Protein AF-A0A4W5NE94-F1 (afdb_monomer)

Structure (mmCIF, N/CA/C/O backbone):
data_AF-A0A4W5NE94-F1
#
_entry.id   AF-A0A4W5NE94-F1
#
loop_
_atom_site.group_PDB
_atom_site.id
_atom_site.type_symbol
_atom_site.label_atom_id
_atom_site.label_alt_id
_atom_site.label_comp_id
_atom_site.label_asym_id
_atom_site.label_entity_id
_atom_site.label_seq_id
_atom_site.pdbx_PDB_ins_code
_atom_site.Cartn_x
_atom_site.Cartn_y
_atom_site.Cartn_z
_atom_site.occupancy
_atom_site.B_iso_or_equiv
_atom_site.auth_seq_id
_atom_site.auth_comp_id
_atom_site.auth_asym_id
_atom_site.auth_atom_id
_atom_site.pdbx_PDB_model_num
ATOM 1 N N . MET A 1 1 ? -12.353 25.919 0.955 1.00 37.88 1 MET A N 1
ATOM 2 C CA . MET A 1 1 ? -11.396 27.037 1.148 1.00 37.88 1 MET A CA 1
ATOM 3 C C . MET A 1 1 ? -11.400 28.056 -0.004 1.00 37.88 1 MET A C 1
ATOM 5 O O . MET A 1 1 ? -11.002 29.184 0.248 1.00 37.88 1 MET A O 1
ATOM 9 N N . SER A 1 2 ? -11.883 27.747 -1.223 1.00 40.75 2 SER A N 1
ATOM 10 C CA . SER A 1 2 ? -11.895 28.725 -2.337 1.00 40.75 2 SER A CA 1
ATOM 11 C C . SER A 1 2 ? -12.935 29.850 -2.188 1.00 40.75 2 SER A C 1
ATOM 13 O O . SER A 1 2 ? -12.641 30.990 -2.523 1.00 40.75 2 SER A O 1
ATOM 15 N N . LEU A 1 3 ? -14.096 29.580 -1.579 1.00 35.06 3 LEU A N 1
ATOM 16 C CA . LEU A 1 3 ? -15.150 30.586 -1.340 1.00 35.06 3 LEU A CA 1
ATOM 17 C C . LEU A 1 3 ? -14.755 31.715 -0.370 1.00 35.06 3 LEU A C 1
ATOM 19 O O . LEU A 1 3 ? -15.337 32.793 -0.414 1.00 35.06 3 LEU A O 1
ATOM 23 N N . ILE A 1 4 ? -13.782 31.477 0.517 1.00 42.22 4 ILE A N 1
ATOM 24 C CA . ILE A 1 4 ? -13.317 32.482 1.490 1.00 42.22 4 ILE A CA 1
ATOM 25 C C . ILE A 1 4 ? -12.262 33.398 0.852 1.00 42.22 4 ILE A C 1
ATOM 27 O O . ILE A 1 4 ? -12.215 34.587 1.162 1.00 42.22 4 ILE A O 1
ATOM 31 N N . LYS A 1 5 ? -11.463 32.874 -0.089 1.00 40.03 5 LYS A N 1
ATOM 32 C CA . LYS A 1 5 ? -10.463 33.659 -0.823 1.00 40.03 5 LYS A CA 1
ATOM 33 C C . LYS A 1 5 ? -11.100 34.704 -1.745 1.00 40.03 5 LYS A C 1
ATOM 35 O O . LYS A 1 5 ? -10.613 35.826 -1.779 1.00 40.03 5 LYS A O 1
ATOM 40 N N . SER A 1 6 ? -12.208 34.379 -2.417 1.00 45.16 6 SER A N 1
ATOM 41 C CA . SER A 1 6 ? -12.805 35.274 -3.424 1.00 45.16 6 SER A CA 1
ATOM 42 C C . SER A 1 6 ? -13.512 36.510 -2.857 1.00 45.16 6 SER A C 1
ATOM 44 O O . SER A 1 6 ? -13.716 37.475 -3.584 1.00 45.16 6 SER A O 1
ATOM 46 N N . LYS A 1 7 ? -13.892 36.512 -1.572 1.00 43.94 7 LYS A N 1
ATOM 47 C CA . LYS A 1 7 ? -14.645 37.629 -0.970 1.00 43.94 7 LYS A CA 1
ATOM 48 C C . LYS A 1 7 ? -13.829 38.566 -0.084 1.00 43.94 7 LYS A C 1
ATOM 50 O O . LYS A 1 7 ? -14.267 39.695 0.116 1.00 43.94 7 LYS A O 1
ATOM 55 N N . LEU A 1 8 ? -12.702 38.120 0.478 1.00 43.25 8 LEU A N 1
ATOM 56 C CA . LEU A 1 8 ? -11.981 38.892 1.502 1.00 43.25 8 LEU A CA 1
ATOM 57 C C . LEU A 1 8 ? -10.735 39.625 0.973 1.00 43.25 8 LEU A C 1
ATOM 59 O O . LEU A 1 8 ? -10.309 40.596 1.590 1.00 43.25 8 LEU A O 1
ATOM 63 N N . MET A 1 9 ? -10.155 39.185 -0.149 1.00 37.25 9 MET A N 1
ATOM 64 C CA . MET A 1 9 ? -8.959 39.800 -0.746 1.00 37.25 9 MET A CA 1
ATOM 65 C C . MET A 1 9 ? -9.011 39.772 -2.285 1.00 37.25 9 MET A C 1
ATOM 67 O O . MET A 1 9 ? -8.314 38.968 -2.900 1.00 37.25 9 MET A O 1
ATOM 71 N N . PRO A 1 10 ? -9.822 40.638 -2.923 1.00 40.12 10 PRO A N 1
ATOM 72 C CA . PRO A 1 10 ? -9.903 40.706 -4.387 1.00 40.12 10 PRO A CA 1
ATOM 73 C C . PRO A 1 10 ? -8.582 41.163 -5.036 1.00 40.12 10 PRO A C 1
ATOM 75 O O . PRO A 1 10 ? -8.228 40.702 -6.112 1.00 40.12 10 PRO A O 1
ATOM 78 N N . THR A 1 11 ? -7.779 41.976 -4.344 1.00 37.28 11 THR A N 1
ATOM 79 C CA . THR A 1 11 ? -6.548 42.580 -4.888 1.00 37.28 11 THR A CA 1
ATOM 80 C C . THR A 1 11 ? -5.361 41.624 -5.061 1.00 37.28 11 THR A C 1
ATOM 82 O O . THR A 1 11 ? -4.342 42.025 -5.614 1.00 37.28 11 THR A O 1
ATOM 85 N N . LEU A 1 12 ? -5.461 40.374 -4.597 1.00 40.66 12 LEU A N 1
ATOM 86 C CA . LEU A 1 12 ? -4.440 39.336 -4.815 1.00 40.66 12 LEU A CA 1
ATOM 87 C C . LEU A 1 12 ? -4.773 38.399 -5.985 1.00 40.66 12 LEU A C 1
ATOM 89 O O . LEU A 1 12 ? -3.932 37.583 -6.340 1.00 40.66 12 LEU A O 1
ATOM 93 N N . VAL A 1 13 ? -5.974 38.503 -6.563 1.00 42.00 13 VAL A N 1
ATOM 94 C CA . VAL A 1 13 ? -6.404 37.686 -7.711 1.00 42.00 13 VAL A CA 1
ATOM 95 C C . VAL A 1 13 ? -6.085 38.403 -9.028 1.00 42.00 13 VAL A C 1
ATOM 97 O O . VAL A 1 13 ? -5.517 37.792 -9.927 1.00 42.00 13 VAL A O 1
ATOM 100 N N . ASP A 1 14 ? -6.275 39.726 -9.078 1.00 36.12 14 ASP A N 1
ATOM 101 C CA . ASP A 1 14 ? -6.025 40.546 -10.281 1.00 36.12 14 ASP A CA 1
ATOM 102 C C . ASP A 1 14 ? -4.554 40.573 -10.748 1.00 36.12 14 ASP A C 1
ATOM 104 O O . ASP A 1 14 ? -4.265 41.018 -11.852 1.00 36.12 14 ASP A O 1
ATOM 108 N N . SER A 1 15 ? -3.599 40.103 -9.935 1.00 34.34 15 SER A N 1
ATOM 109 C CA . SER A 1 15 ? -2.177 40.029 -10.325 1.00 34.34 15 SER A CA 1
ATOM 110 C C . SER A 1 15 ? -1.734 38.648 -10.822 1.00 34.34 15 SER A C 1
ATOM 112 O O . SER A 1 15 ? -0.624 38.524 -11.344 1.00 34.34 15 SER A O 1
ATOM 114 N N . GLU A 1 16 ? -2.581 37.621 -10.698 1.00 36.56 16 GLU A N 1
ATOM 115 C CA . GLU A 1 16 ? -2.328 36.283 -11.253 1.00 36.56 16 GLU A CA 1
ATOM 116 C C . GLU A 1 16 ? -3.077 36.042 -12.579 1.00 36.56 16 GLU A C 1
ATOM 118 O O . GLU A 1 16 ? -2.645 35.193 -13.355 1.00 36.56 16 GLU A O 1
ATOM 123 N N . GLU A 1 17 ? -4.133 36.811 -12.878 1.00 36.16 17 GLU A N 1
ATOM 124 C CA . GLU A 1 17 ? -4.991 36.618 -14.064 1.00 36.16 17 GLU A CA 1
ATOM 125 C C . GLU A 1 17 ? -4.495 37.318 -15.353 1.00 36.16 17 GLU A C 1
ATOM 127 O O . GLU A 1 17 ? -4.967 36.998 -16.436 1.00 36.16 17 GLU A O 1
ATOM 132 N N . GLU A 1 18 ? -3.480 38.194 -15.313 1.00 31.77 18 GLU A N 1
ATOM 133 C CA . GLU A 1 18 ? -2.947 38.874 -16.522 1.00 31.77 18 GLU A CA 1
ATOM 134 C C . GLU A 1 18 ? -1.960 38.030 -17.367 1.00 31.77 18 GLU A C 1
ATOM 136 O O . GLU A 1 18 ? -1.174 38.560 -18.156 1.00 31.77 18 GLU A O 1
ATOM 141 N N . ARG A 1 19 ? -1.963 36.700 -17.227 1.00 33.53 19 ARG A N 1
ATOM 142 C CA . ARG A 1 19 ? -1.198 35.793 -18.104 1.00 33.53 19 ARG A CA 1
ATOM 143 C C . ARG A 1 19 ? -2.101 34.713 -18.680 1.00 33.53 19 ARG A C 1
ATOM 145 O O . ARG A 1 19 ? -1.932 33.538 -18.369 1.00 33.53 19 ARG A O 1
ATOM 152 N N . GLU A 1 20 ? -3.041 35.117 -19.519 1.00 40.50 20 GLU A N 1
ATOM 153 C CA . GLU A 1 20 ? -3.703 34.195 -20.441 1.00 40.50 20 GLU A CA 1
ATOM 154 C C . GLU A 1 20 ? -3.039 34.247 -21.828 1.00 40.50 20 GLU A C 1
ATOM 156 O O . GLU A 1 20 ? -2.469 35.264 -22.224 1.00 40.50 20 GLU A O 1
ATOM 161 N N . ASP A 1 21 ? -3.131 33.109 -22.523 1.00 34.91 21 ASP A N 1
ATOM 162 C CA . ASP A 1 21 ? -2.856 32.869 -23.947 1.00 34.91 21 ASP A CA 1
ATOM 163 C C . ASP A 1 21 ? -1.473 32.312 -24.341 1.00 34.91 21 ASP A C 1
ATOM 165 O O . ASP A 1 21 ? -0.800 32.785 -25.257 1.00 34.91 21 ASP A O 1
ATOM 169 N N . SER A 1 22 ? -1.105 31.180 -23.740 1.00 36.97 22 SER A N 1
ATOM 170 C CA . SER A 1 22 ? -0.626 30.036 -24.531 1.00 36.97 22 SER A CA 1
ATOM 171 C C . SER A 1 22 ? -1.641 28.901 -24.389 1.00 36.97 22 SER A C 1
ATOM 173 O O . SER A 1 22 ? -2.301 28.811 -23.356 1.00 36.97 22 SER A O 1
ATOM 175 N N . GLU A 1 23 ? -1.813 28.063 -25.416 1.00 43.41 23 GLU A N 1
ATOM 176 C CA . GLU A 1 23 ? -2.635 26.840 -25.388 1.00 43.41 23 GLU A CA 1
ATOM 177 C C . GLU A 1 23 ? -2.055 25.804 -24.400 1.00 43.41 23 GLU A C 1
ATOM 179 O O . GLU A 1 23 ? -1.668 24.693 -24.762 1.00 43.41 23 GLU A O 1
ATOM 184 N N . ASP A 1 24 ? -1.947 26.171 -23.127 1.00 48.62 24 ASP A N 1
ATOM 185 C CA . ASP A 1 24 ? -1.529 25.291 -22.057 1.00 48.62 24 ASP A CA 1
ATOM 186 C C . ASP A 1 24 ? -2.678 24.310 -21.835 1.00 48.62 24 ASP A C 1
ATOM 188 O O . ASP A 1 24 ? -3.790 24.686 -21.458 1.00 48.62 24 ASP A O 1
ATOM 192 N N . ILE A 1 25 ? -2.414 23.035 -22.121 1.00 57.25 25 ILE A N 1
ATOM 193 C CA . ILE A 1 25 ? -3.324 21.916 -21.875 1.00 57.25 25 ILE A CA 1
ATOM 194 C C . ILE A 1 25 ? -3.828 22.033 -20.432 1.00 57.25 25 ILE A C 1
ATOM 196 O O . ILE A 1 25 ? -3.103 21.717 -19.486 1.00 57.25 25 ILE A O 1
ATOM 200 N N . LYS A 1 26 ? -5.063 22.520 -20.258 1.00 63.47 26 LYS A N 1
ATOM 201 C CA . LYS A 1 26 ? -5.670 22.703 -18.940 1.00 63.47 26 LYS A CA 1
ATOM 202 C C . LYS A 1 26 ? -5.703 21.348 -18.245 1.00 63.47 26 LYS A C 1
ATOM 204 O O . LYS A 1 26 ? -6.272 20.395 -18.778 1.00 63.47 26 LYS A O 1
ATOM 209 N N . ASP A 1 27 ? -5.074 21.264 -17.076 1.00 68.00 27 ASP A N 1
ATOM 210 C CA . ASP A 1 27 ? -5.010 20.022 -16.311 1.00 68.00 27 ASP A CA 1
ATOM 211 C C . ASP A 1 27 ? -6.442 19.508 -16.041 1.00 68.00 27 ASP A C 1
ATOM 213 O O . ASP A 1 27 ? -7.231 20.225 -15.418 1.00 68.00 27 ASP A O 1
ATOM 217 N N . PRO A 1 28 ? -6.820 18.300 -16.508 1.00 77.62 28 PRO A N 1
ATOM 218 C CA . PRO A 1 28 ? -8.154 17.750 -16.283 1.00 77.62 28 PRO A CA 1
ATOM 219 C C . PRO A 1 28 ? -8.364 17.262 -14.841 1.00 77.62 28 PRO A C 1
ATOM 221 O O . PRO A 1 28 ? -9.492 16.934 -14.463 1.00 77.62 28 PRO A O 1
ATOM 224 N N . LEU A 1 29 ? -7.306 17.167 -14.028 1.00 77.88 29 LEU A N 1
ATOM 225 C CA . LEU A 1 29 ? -7.362 16.606 -12.678 1.00 77.88 29 LEU A CA 1
ATOM 226 C C . LEU A 1 29 ? -8.370 17.309 -11.748 1.00 77.88 29 LEU A C 1
ATOM 228 O O . LEU A 1 29 ? -9.137 16.601 -11.090 1.00 77.88 29 LEU A O 1
ATOM 232 N N . PRO A 1 30 ? -8.444 18.655 -11.678 1.00 83.06 30 PRO A N 1
ATOM 233 C CA . PRO A 1 30 ? -9.390 19.332 -10.793 1.00 83.06 30 PRO A CA 1
ATOM 234 C C . PRO A 1 30 ? -10.847 19.001 -11.137 1.00 83.06 30 PRO A C 1
ATOM 236 O O . PRO A 1 30 ? -11.667 18.796 -10.241 1.00 83.06 30 PRO A O 1
ATOM 239 N N . GLU A 1 31 ? -11.163 18.899 -12.429 1.00 85.50 31 GLU A N 1
ATOM 240 C CA . GLU A 1 31 ? -12.503 18.551 -12.907 1.00 85.50 31 GLU A CA 1
ATOM 241 C C . GLU A 1 31 ? -12.825 17.077 -12.621 1.00 85.50 31 GLU A C 1
ATOM 243 O O . GLU A 1 31 ? -13.912 16.774 -12.122 1.00 85.50 31 GLU A O 1
ATOM 248 N N . LYS A 1 32 ? -11.865 16.164 -12.832 1.00 84.25 32 LYS A N 1
ATOM 249 C CA . LYS A 1 32 ? -12.003 14.747 -12.452 1.00 84.25 32 LYS A CA 1
ATOM 250 C C . LYS A 1 32 ? -12.253 14.584 -10.953 1.00 84.25 32 LYS A C 1
ATOM 252 O O . LYS A 1 32 ? -13.207 13.913 -10.577 1.00 84.25 32 LYS A O 1
ATOM 257 N N . LEU A 1 33 ? -11.459 15.238 -10.103 1.00 83.62 33 LEU A N 1
ATOM 258 C CA . LEU A 1 33 ? -11.615 15.188 -8.645 1.00 83.62 33 LEU A CA 1
ATOM 259 C C . LEU A 1 33 ? -12.983 15.713 -8.201 1.00 83.62 33 LEU A C 1
ATOM 261 O O . LEU A 1 33 ? -13.642 15.096 -7.366 1.00 83.62 33 LEU A O 1
ATOM 265 N N . MET A 1 34 ? -13.437 16.829 -8.778 1.00 87.81 34 MET A N 1
ATOM 266 C CA . MET A 1 34 ? -14.765 17.372 -8.497 1.00 87.81 34 MET A CA 1
ATOM 267 C C . MET A 1 34 ? -15.872 16.378 -8.875 1.00 87.81 34 MET A C 1
ATOM 269 O O . MET A 1 34 ? -16.809 16.181 -8.098 1.00 87.81 34 MET A O 1
ATOM 273 N N . ASN A 1 35 ? -15.754 15.731 -10.037 1.00 89.69 35 ASN A N 1
ATOM 274 C CA . ASN A 1 35 ? -16.710 14.722 -10.485 1.00 89.69 35 ASN A CA 1
ATOM 275 C C . ASN A 1 35 ? -16.701 13.484 -9.577 1.00 89.69 35 ASN A C 1
ATOM 277 O O . ASN A 1 35 ? -17.770 13.059 -9.148 1.00 89.69 35 ASN A O 1
ATOM 281 N N . SER A 1 36 ? -15.529 12.974 -9.189 1.00 86.25 36 SER A N 1
ATOM 282 C CA . SER A 1 36 ? -15.419 11.841 -8.260 1.00 86.25 36 SER A CA 1
ATOM 283 C C . SER A 1 36 ? -16.042 12.150 -6.897 1.00 86.25 36 SER A C 1
ATOM 285 O O . SER A 1 36 ? -16.809 11.348 -6.373 1.00 86.25 36 SER A O 1
ATOM 287 N N . VAL A 1 37 ? -15.798 13.341 -6.334 1.00 88.88 37 VAL A N 1
ATOM 288 C CA . VAL A 1 37 ? -16.436 13.759 -5.071 1.00 88.88 37 VAL A CA 1
ATOM 289 C C . VAL A 1 37 ? -17.956 13.848 -5.227 1.00 88.88 37 VAL A C 1
ATOM 291 O O . VAL A 1 37 ? -18.693 13.428 -4.337 1.00 88.88 37 VAL A O 1
ATOM 294 N N . LYS A 1 38 ? -18.446 14.365 -6.358 1.00 90.75 38 LYS A N 1
ATOM 295 C CA . LYS A 1 38 ? -19.884 14.437 -6.642 1.00 90.75 38 LYS A CA 1
ATOM 296 C C . LYS A 1 38 ? -20.517 13.046 -6.722 1.00 90.75 38 LYS A C 1
ATOM 298 O O . LYS A 1 38 ? -21.588 12.847 -6.155 1.00 90.75 38 LYS A O 1
ATOM 303 N N . GLU A 1 39 ? -19.872 12.098 -7.395 1.00 90.38 39 GLU A N 1
ATOM 304 C CA . GLU A 1 39 ? -20.340 10.710 -7.491 1.00 90.38 39 GLU A CA 1
ATOM 305 C C . GLU A 1 39 ? -20.377 10.023 -6.124 1.00 90.38 39 GLU A C 1
ATOM 307 O O . GLU A 1 39 ? -21.383 9.397 -5.788 1.00 90.38 39 GLU A O 1
ATOM 312 N N . ILE A 1 40 ? -19.339 10.214 -5.302 1.00 88.94 40 ILE A N 1
ATOM 313 C CA . ILE A 1 40 ? -19.292 9.694 -3.929 1.00 88.94 40 ILE A CA 1
ATOM 314 C C . ILE A 1 40 ? -20.449 10.265 -3.103 1.00 88.94 40 ILE A C 1
ATOM 316 O O . ILE A 1 40 ? -21.204 9.502 -2.512 1.00 88.94 40 ILE A O 1
ATOM 320 N N . LEU A 1 41 ? -20.666 11.584 -3.125 1.00 90.06 41 LEU A N 1
ATOM 321 C CA . LEU A 1 41 ? -21.756 12.215 -2.370 1.00 90.06 41 LEU A CA 1
ATOM 322 C C . LEU A 1 41 ? -23.149 11.749 -2.825 1.00 90.06 41 LEU A C 1
ATOM 324 O O . LEU A 1 41 ? -24.052 11.606 -2.000 1.00 90.06 41 LEU A O 1
ATOM 328 N N . LEU A 1 42 ? -23.340 11.512 -4.127 1.00 92.12 42 LEU A N 1
ATOM 329 C CA . LEU A 1 42 ? -24.590 10.956 -4.654 1.00 92.12 42 LEU A CA 1
ATOM 330 C C . LEU A 1 42 ? -24.799 9.513 -4.186 1.00 92.12 42 LEU A C 1
ATOM 332 O O . LEU A 1 42 ? -25.898 9.166 -3.753 1.00 92.12 42 LEU A O 1
ATOM 336 N N . SER A 1 43 ? -23.748 8.693 -4.236 1.00 89.62 43 SER A N 1
ATOM 337 C CA . SER A 1 43 ? -23.769 7.329 -3.706 1.00 89.62 43 SER A CA 1
ATOM 338 C C . SER A 1 43 ? -24.083 7.329 -2.207 1.00 89.62 43 SER A C 1
ATOM 340 O O . SER A 1 43 ? -24.981 6.613 -1.763 1.00 89.62 43 SER A O 1
ATOM 342 N N . ASP A 1 44 ? -23.427 8.191 -1.432 1.00 90.06 44 ASP A N 1
ATOM 343 C CA . ASP A 1 44 ? -23.645 8.319 0.007 1.00 90.06 44 ASP A CA 1
ATOM 344 C C . ASP A 1 44 ? -25.074 8.724 0.337 1.00 90.06 44 ASP A C 1
ATOM 346 O O . ASP A 1 44 ? -25.658 8.171 1.264 1.00 90.06 44 ASP A O 1
ATOM 350 N N . LEU A 1 45 ? -25.674 9.646 -0.424 1.00 93.00 45 LEU A N 1
ATOM 351 C CA . LEU A 1 45 ? -27.067 10.042 -0.223 1.00 93.00 45 LEU A CA 1
ATOM 352 C C . LEU A 1 45 ? -28.012 8.839 -0.352 1.00 93.00 45 LEU A C 1
ATOM 354 O O . LEU A 1 45 ? -28.917 8.669 0.471 1.00 93.00 45 LEU A O 1
ATOM 358 N N . VAL A 1 46 ? -27.789 7.985 -1.353 1.00 92.62 46 VAL A N 1
ATOM 359 C CA . VAL A 1 46 ? -28.579 6.765 -1.567 1.00 92.62 46 VAL A CA 1
ATOM 360 C C . VAL A 1 46 ? -28.335 5.761 -0.441 1.00 92.62 46 VAL A C 1
ATOM 362 O O . VAL A 1 46 ? -29.291 5.296 0.183 1.00 92.62 46 VAL A O 1
ATOM 365 N N . VAL A 1 47 ? -27.071 5.462 -0.130 1.00 89.19 47 VAL A N 1
ATOM 366 C CA . VAL A 1 47 ? -26.698 4.488 0.908 1.00 89.19 47 VAL A CA 1
ATOM 367 C C . VAL A 1 47 ? -27.188 4.933 2.286 1.00 89.19 47 VAL A C 1
ATOM 369 O O . VAL A 1 47 ? -27.760 4.126 3.016 1.00 89.19 47 VAL A O 1
ATOM 372 N N . CYS A 1 48 ? -27.054 6.215 2.630 1.00 90.75 48 CYS A N 1
ATOM 373 C CA . CYS A 1 48 ? -27.544 6.775 3.889 1.00 90.75 48 CYS A CA 1
ATOM 374 C C . CYS A 1 48 ? -29.071 6.726 3.978 1.00 90.75 48 CYS A C 1
ATOM 376 O O . CYS A 1 48 ? -29.602 6.424 5.044 1.00 90.75 48 CYS A O 1
ATOM 378 N N . SER A 1 49 ? -29.785 6.971 2.874 1.00 93.25 49 SER A N 1
ATOM 379 C CA . SER A 1 49 ? -31.250 6.868 2.841 1.00 93.25 49 SER A CA 1
ATOM 380 C C . SER A 1 49 ? -31.716 5.430 3.084 1.00 93.25 49 SER A C 1
ATOM 382 O O . SER A 1 49 ? -32.614 5.193 3.892 1.00 93.25 49 SER A O 1
ATOM 384 N N . ILE A 1 50 ? -31.068 4.452 2.442 1.00 92.62 50 ILE A N 1
ATOM 385 C CA . ILE A 1 50 ? -31.349 3.026 2.654 1.00 92.62 50 ILE A CA 1
ATOM 386 C C . ILE A 1 50 ? -31.009 2.626 4.094 1.00 92.62 50 ILE A C 1
ATOM 388 O O . ILE A 1 50 ? -31.831 2.011 4.774 1.00 92.62 50 ILE A O 1
ATOM 392 N N . ALA A 1 51 ? -29.832 3.015 4.590 1.00 90.06 51 ALA A N 1
ATOM 393 C CA . ALA A 1 51 ? -29.404 2.740 5.957 1.00 90.06 51 ALA A CA 1
ATOM 394 C C . ALA A 1 51 ? -30.358 3.361 6.990 1.00 90.06 51 ALA A C 1
ATOM 396 O O . ALA A 1 51 ? -30.682 2.713 7.982 1.00 90.06 51 ALA A O 1
ATOM 397 N N . TYR A 1 52 ? -30.872 4.568 6.752 1.00 91.38 52 TYR A N 1
ATOM 398 C CA . TYR A 1 52 ? -31.876 5.207 7.604 1.00 91.38 52 TYR A CA 1
ATOM 399 C C . TYR A 1 52 ? -33.178 4.395 7.670 1.00 91.38 52 TYR A C 1
ATOM 401 O O . TYR A 1 52 ? -33.665 4.100 8.759 1.00 91.38 52 TYR A O 1
ATOM 409 N N . ILE A 1 53 ? -33.713 3.964 6.522 1.00 93.38 53 ILE A N 1
ATOM 410 C CA . ILE A 1 53 ? -34.937 3.148 6.477 1.00 93.38 53 ILE A CA 1
ATOM 411 C C . ILE A 1 53 ? -34.721 1.808 7.196 1.00 93.38 53 ILE A C 1
ATOM 413 O O . ILE A 1 53 ? -35.559 1.394 7.998 1.00 93.38 53 ILE A O 1
ATOM 417 N N . LEU A 1 54 ? -33.589 1.143 6.947 1.00 90.50 54 LEU A N 1
ATOM 418 C CA . LEU A 1 54 ? -33.260 -0.143 7.567 1.00 90.50 54 LEU A CA 1
ATOM 419 C C . LEU A 1 54 ? -33.072 -0.017 9.081 1.00 90.50 54 LEU A C 1
ATOM 421 O O . LEU A 1 54 ? -33.647 -0.794 9.841 1.00 90.50 54 LEU A O 1
ATOM 425 N N . THR A 1 55 ? -32.301 0.973 9.533 1.00 89.12 55 THR A N 1
ATOM 426 C CA . THR A 1 55 ? -32.082 1.225 10.965 1.00 89.12 55 THR A CA 1
ATOM 427 C C . THR A 1 55 ? -33.395 1.558 11.672 1.00 89.12 55 THR A C 1
ATOM 429 O O . THR A 1 55 ? -33.648 1.015 12.748 1.00 89.12 55 THR A O 1
ATOM 432 N N . PHE A 1 56 ? -34.275 2.356 11.056 1.00 89.62 56 PHE A N 1
ATOM 433 C CA . PHE A 1 56 ? -35.616 2.637 11.577 1.00 89.62 56 PHE A CA 1
ATOM 434 C C . PHE A 1 56 ? -36.487 1.375 11.671 1.00 89.62 56 PHE A C 1
ATOM 436 O O . PHE A 1 56 ? -37.075 1.105 12.718 1.00 89.62 56 PHE A O 1
ATOM 443 N N . ALA A 1 57 ? -36.534 0.557 10.616 1.00 90.12 57 ALA A N 1
ATOM 444 C CA . ALA A 1 57 ? -37.315 -0.678 10.608 1.00 90.12 57 ALA A CA 1
ATOM 445 C C . ALA A 1 57 ? -36.842 -1.663 11.691 1.00 90.12 57 ALA A C 1
ATOM 447 O O . ALA A 1 57 ? -37.651 -2.204 12.446 1.00 90.12 57 ALA A O 1
ATOM 448 N N . ILE A 1 58 ? -35.524 -1.854 11.814 1.00 88.19 58 ILE A N 1
ATOM 449 C CA . ILE A 1 58 ? -34.932 -2.763 12.801 1.00 88.19 58 ILE A CA 1
ATOM 450 C C . ILE A 1 58 ? -35.175 -2.252 14.225 1.00 88.19 58 ILE A C 1
ATOM 452 O O . ILE A 1 58 ? -35.609 -3.022 15.083 1.00 88.19 58 ILE A O 1
ATOM 456 N N . THR A 1 59 ? -34.956 -0.963 14.492 1.00 84.44 59 THR A N 1
ATOM 457 C CA . THR A 1 59 ? -35.188 -0.392 15.832 1.00 84.44 59 THR A CA 1
ATOM 458 C C . THR A 1 59 ? -36.664 -0.429 16.225 1.00 84.44 59 THR A C 1
ATOM 460 O O . THR A 1 59 ? -36.975 -0.779 17.362 1.00 84.44 59 THR A O 1
ATOM 463 N N . SER A 1 60 ? -37.584 -0.183 15.284 1.00 85.50 60 SER A N 1
ATOM 464 C CA . SER A 1 60 ? -39.028 -0.312 15.522 1.00 85.50 60 SER A CA 1
ATOM 465 C C . SER A 1 60 ? -39.472 -1.754 15.789 1.00 85.50 60 SER A C 1
ATOM 467 O O . SER A 1 60 ? -40.475 -1.964 16.467 1.00 85.50 60 SER A O 1
ATOM 469 N N . SER A 1 61 ? -38.765 -2.749 15.249 1.00 83.62 61 SER A N 1
ATOM 470 C CA . SER A 1 61 ? -39.160 -4.161 15.330 1.00 83.62 61 SER A CA 1
ATOM 471 C C . SER A 1 61 ? -38.872 -4.838 16.679 1.00 83.62 61 SER A C 1
ATOM 473 O O . SER A 1 61 ? -39.242 -5.994 16.850 1.00 83.62 61 SER A O 1
ATOM 475 N N . THR A 1 62 ? -38.180 -4.161 17.610 1.00 82.88 62 THR A N 1
ATOM 476 C CA . THR A 1 62 ? -37.725 -4.682 18.925 1.00 82.88 62 THR A CA 1
ATOM 477 C C . THR A 1 62 ? -36.989 -6.035 18.884 1.00 82.88 62 THR A C 1
ATOM 479 O O . THR A 1 62 ? -36.773 -6.670 19.920 1.00 82.88 62 THR A O 1
ATOM 482 N N . VAL A 1 63 ? -36.525 -6.457 17.703 1.00 85.06 63 VAL A N 1
ATOM 483 C CA . VAL A 1 63 ? -35.871 -7.752 17.451 1.00 85.06 63 VAL A CA 1
ATOM 484 C C . VAL A 1 63 ? -34.632 -7.939 18.329 1.00 85.06 63 VAL A C 1
ATOM 486 O O . VAL A 1 63 ? -34.451 -9.007 18.911 1.00 85.06 63 VAL A O 1
ATOM 489 N N . PHE A 1 64 ? -33.818 -6.892 18.503 1.00 84.44 64 PHE A N 1
ATOM 490 C CA . PHE A 1 64 ? -32.623 -6.950 19.354 1.00 84.44 64 PHE A CA 1
ATOM 491 C C . PHE A 1 64 ? -32.927 -7.137 20.843 1.00 84.44 64 PHE A C 1
ATOM 493 O O . PHE A 1 64 ? -32.127 -7.753 21.542 1.00 84.44 64 PHE A O 1
ATOM 500 N N . LEU A 1 65 ? -34.074 -6.646 21.321 1.00 81.50 65 LEU A N 1
ATOM 501 C CA . LEU A 1 65 ? -34.497 -6.820 22.713 1.00 81.50 65 LEU A CA 1
ATOM 502 C C . LEU A 1 65 ? -35.103 -8.211 22.928 1.00 81.50 65 LEU A C 1
ATOM 504 O O . LEU A 1 65 ? -34.820 -8.860 23.931 1.00 81.50 65 LEU A O 1
ATOM 508 N N . SER A 1 66 ? -35.904 -8.679 21.968 1.00 82.25 66 SER A N 1
ATOM 509 C CA . SER A 1 66 ? -36.654 -9.935 22.079 1.00 82.25 66 SER A CA 1
ATOM 510 C C . SER A 1 66 ? -35.790 -11.183 21.874 1.00 82.25 66 SER A C 1
ATOM 512 O O . SER A 1 66 ? -36.057 -12.217 22.476 1.00 82.25 66 SER A O 1
ATOM 514 N N . LEU A 1 67 ? -34.748 -11.105 21.037 1.00 82.94 67 LEU A N 1
ATOM 515 C CA . LEU A 1 67 ? -33.873 -12.240 20.701 1.00 82.94 67 LEU A CA 1
ATOM 516 C C . LEU A 1 67 ? -32.532 -12.236 21.456 1.00 82.94 67 LEU A C 1
ATOM 518 O O . LEU A 1 67 ? -31.587 -12.938 21.076 1.00 82.94 67 LEU A O 1
ATOM 522 N N . LYS A 1 68 ? -32.421 -11.448 22.529 1.00 77.44 68 LYS A N 1
ATOM 523 C CA . LYS A 1 68 ? -31.266 -11.485 23.433 1.00 77.44 68 LYS A CA 1
ATOM 524 C C . LYS A 1 68 ? -31.255 -12.822 24.203 1.00 77.44 68 LYS A C 1
ATOM 526 O O . LYS A 1 68 ? -32.307 -13.220 24.697 1.00 77.44 68 LYS A O 1
ATOM 531 N N . PRO A 1 69 ? -30.107 -13.519 24.359 1.00 81.38 69 PRO A N 1
ATOM 532 C CA . PRO A 1 69 ? -28.738 -13.150 23.960 1.00 81.38 69 PRO A CA 1
ATOM 533 C C . PRO A 1 69 ? -28.270 -13.730 22.610 1.00 81.38 69 PRO A C 1
ATOM 535 O O . PRO A 1 69 ? -27.130 -13.501 22.204 1.00 81.38 69 PRO A O 1
ATOM 538 N N . PHE A 1 70 ? -29.109 -14.490 21.905 1.00 87.06 70 PHE A N 1
ATOM 539 C CA . PHE A 1 70 ? -28.688 -15.255 20.729 1.00 87.06 70 PHE A CA 1
ATOM 540 C C . PHE A 1 70 ? -28.189 -14.368 19.583 1.00 87.06 70 PHE A C 1
ATOM 542 O O . PHE A 1 70 ? -27.109 -14.613 19.050 1.00 87.06 70 PHE A O 1
ATOM 549 N N . VAL A 1 71 ? -28.920 -13.301 19.239 1.00 87.50 71 VAL A N 1
ATOM 550 C CA . VAL A 1 71 ? -28.532 -12.411 18.125 1.00 87.50 71 VAL A CA 1
ATOM 551 C C . VAL A 1 71 ? -27.201 -11.710 18.395 1.00 87.50 71 VAL A C 1
ATOM 553 O O . VAL A 1 71 ? -26.369 -11.620 17.499 1.00 87.50 71 VAL A O 1
ATOM 556 N N . THR A 1 72 ? -26.955 -11.264 19.630 1.00 86.69 72 THR A N 1
ATOM 557 C CA . THR A 1 72 ? -25.685 -10.625 20.008 1.00 86.69 72 THR A CA 1
ATOM 558 C C . THR A 1 72 ? -24.500 -11.578 19.876 1.00 86.69 72 THR A C 1
ATOM 560 O O . THR A 1 72 ? -23.488 -11.203 19.294 1.00 86.69 72 THR A O 1
ATOM 563 N N . ILE A 1 73 ? -24.644 -12.829 20.326 1.00 89.75 73 ILE A N 1
ATOM 564 C CA . ILE A 1 73 ? -23.582 -13.842 20.223 1.00 89.75 73 ILE A CA 1
ATOM 565 C C . ILE A 1 73 ? -23.282 -14.157 18.754 1.00 89.75 73 ILE A C 1
ATOM 567 O O . ILE A 1 73 ? -22.118 -14.200 18.360 1.00 89.75 73 ILE A O 1
ATOM 571 N N . VAL A 1 74 ? -24.322 -14.327 17.930 1.00 92.44 74 VAL A N 1
ATOM 572 C CA . VAL A 1 74 ? -24.162 -14.589 16.492 1.00 92.44 74 VAL A CA 1
ATOM 573 C C . VAL A 1 74 ? -23.447 -13.429 15.800 1.00 92.44 74 VAL A C 1
ATOM 575 O O . VAL A 1 74 ? -22.524 -13.670 15.027 1.00 92.44 74 VAL A O 1
ATOM 578 N N . LEU A 1 75 ? -23.815 -12.179 16.097 1.00 92.06 75 LEU A N 1
ATOM 579 C CA . LEU A 1 75 ? -23.160 -11.003 15.518 1.00 92.06 75 LEU A CA 1
ATOM 580 C C . LEU A 1 75 ? -21.683 -10.903 15.922 1.00 92.06 75 LEU A C 1
ATOM 582 O O . LEU A 1 75 ? -20.841 -10.613 15.074 1.00 92.06 75 LEU A O 1
ATOM 586 N N . TYR A 1 76 ? -21.347 -11.178 17.184 1.00 92.50 76 TYR A N 1
ATOM 587 C CA . TYR A 1 76 ? -19.958 -11.149 17.652 1.00 92.50 76 TYR A CA 1
ATOM 588 C C . TYR A 1 76 ? -19.117 -12.270 17.041 1.00 92.50 76 TYR A C 1
ATOM 590 O O . TYR A 1 76 ? -18.007 -12.015 16.575 1.00 92.50 76 TYR A O 1
ATOM 598 N N . ALA A 1 77 ? -19.654 -13.492 16.975 1.00 93.38 77 ALA A N 1
ATOM 599 C CA . ALA A 1 77 ? -18.991 -14.611 16.311 1.00 93.38 77 ALA A CA 1
ATOM 600 C C . ALA A 1 77 ? -18.782 -14.331 14.814 1.00 93.38 77 ALA A C 1
ATOM 602 O O . ALA A 1 77 ? -17.713 -14.611 14.267 1.00 93.38 77 ALA A O 1
ATOM 603 N N . LEU A 1 78 ? -19.772 -13.722 14.155 1.00 94.69 78 LEU A N 1
ATOM 604 C CA . LEU A 1 78 ? -19.676 -13.315 12.756 1.00 94.69 78 LEU A CA 1
ATOM 605 C C . LEU A 1 78 ? -18.591 -12.247 12.550 1.00 94.69 78 LEU A C 1
ATOM 607 O O . LEU A 1 78 ? -17.762 -12.400 11.661 1.00 94.69 78 LEU A O 1
ATOM 611 N N . ALA A 1 79 ? -18.536 -11.210 13.390 1.00 93.75 79 ALA A N 1
ATOM 612 C CA . ALA A 1 79 ? -17.482 -10.194 13.314 1.00 93.75 79 ALA A CA 1
ATOM 613 C C . ALA A 1 79 ? -16.086 -10.764 13.578 1.00 93.75 79 ALA A C 1
ATOM 615 O O . ALA A 1 79 ? -15.147 -10.431 12.860 1.00 93.75 79 ALA A O 1
ATOM 616 N N . GLY A 1 80 ? -15.945 -11.645 14.571 1.00 94.06 80 GLY A N 1
ATOM 617 C CA . GLY A 1 80 ? -14.672 -12.297 14.871 1.00 94.06 80 GLY A CA 1
ATOM 618 C C . GLY A 1 80 ? -14.183 -13.173 13.716 1.00 94.06 80 GLY A C 1
ATOM 619 O O . GLY A 1 80 ? -13.023 -13.082 13.326 1.00 94.06 80 GLY A O 1
ATOM 620 N N . THR A 1 81 ? -15.069 -13.983 13.129 1.00 94.44 81 THR A N 1
ATOM 621 C CA . THR A 1 81 ? -14.720 -14.891 12.021 1.00 94.44 81 THR A CA 1
ATOM 622 C C . THR A 1 81 ? -14.442 -14.146 10.717 1.00 94.44 81 THR A C 1
ATOM 624 O O . THR A 1 81 ? -13.400 -14.375 10.103 1.00 94.44 81 THR A O 1
ATOM 627 N N . VAL A 1 82 ? -15.321 -13.225 10.308 1.00 95.12 82 VAL A N 1
ATOM 628 C CA . VAL A 1 82 ? -15.127 -12.407 9.099 1.00 95.12 82 VAL A CA 1
ATOM 629 C C . VAL A 1 82 ? -13.886 -11.531 9.240 1.00 95.12 82 VAL A C 1
ATOM 631 O O . VAL A 1 82 ? -13.061 -11.511 8.328 1.00 95.12 82 VAL A O 1
ATOM 634 N N . GLY A 1 83 ? -13.704 -10.869 10.384 1.00 93.81 83 GLY A N 1
ATOM 635 C CA . GLY A 1 83 ? -12.530 -10.042 10.651 1.00 93.81 83 GLY A CA 1
ATOM 636 C C . GLY A 1 83 ? -11.226 -10.845 10.657 1.00 93.81 83 GLY A C 1
ATOM 637 O O . GLY A 1 83 ? -10.255 -10.433 10.029 1.00 93.81 83 GLY A O 1
ATOM 638 N N . PHE A 1 84 ? -11.210 -12.037 11.264 1.00 94.44 84 PHE A N 1
ATOM 639 C CA . PHE A 1 84 ? -10.043 -12.925 11.239 1.00 94.44 84 PHE A CA 1
ATOM 640 C C . PHE A 1 84 ? -9.669 -13.355 9.815 1.00 94.44 84 PHE A C 1
ATOM 642 O O . PHE A 1 84 ? -8.502 -13.298 9.431 1.00 94.44 84 PHE A O 1
ATOM 649 N N . VAL A 1 85 ? -10.648 -13.756 9.000 1.00 94.38 85 VAL A N 1
ATOM 650 C CA . VAL A 1 85 ? -10.378 -14.146 7.608 1.00 94.38 85 VAL A CA 1
ATOM 651 C C . VAL A 1 85 ? -9.885 -12.947 6.792 1.00 94.38 85 VAL A C 1
ATOM 653 O O . VAL A 1 85 ? -8.906 -13.067 6.056 1.00 94.38 85 VAL A O 1
ATOM 656 N N . THR A 1 86 ? -10.531 -11.791 6.950 1.00 93.12 86 THR A N 1
ATOM 657 C CA . THR A 1 86 ? -10.307 -10.605 6.110 1.00 93.12 86 THR A CA 1
ATOM 658 C C . THR A 1 86 ? -9.018 -9.876 6.466 1.00 93.12 86 THR A C 1
ATOM 660 O O . THR A 1 86 ? -8.252 -9.554 5.568 1.00 93.12 86 THR A O 1
ATOM 663 N N . HIS A 1 87 ? -8.742 -9.650 7.752 1.00 92.00 87 HIS A N 1
ATOM 664 C CA . HIS A 1 87 ? -7.650 -8.775 8.205 1.00 92.00 87 HIS A CA 1
ATOM 665 C C . HIS A 1 87 ? -6.431 -9.524 8.741 1.00 92.00 87 HIS A C 1
ATOM 667 O O . HIS A 1 87 ? -5.358 -8.933 8.858 1.00 92.00 87 HIS A O 1
ATOM 673 N N . TYR A 1 88 ? -6.564 -10.816 9.056 1.00 91.81 88 TYR A N 1
ATOM 674 C CA . TYR A 1 88 ? -5.440 -11.650 9.490 1.00 91.81 88 TYR A CA 1
ATOM 675 C C . TYR A 1 88 ? -5.055 -12.682 8.428 1.00 91.81 88 TYR A C 1
ATOM 677 O O . TYR A 1 88 ? -3.938 -12.636 7.921 1.00 91.81 88 TYR A O 1
ATOM 685 N N . LEU A 1 89 ? -5.961 -13.581 8.038 1.00 93.12 89 LEU A N 1
ATOM 686 C CA . LEU A 1 89 ? -5.611 -14.717 7.179 1.00 93.12 89 LEU A CA 1
ATOM 687 C C . LEU A 1 89 ? -5.244 -14.297 5.746 1.00 93.12 89 LEU A C 1
ATOM 689 O O . LEU A 1 89 ? -4.157 -14.628 5.277 1.00 93.12 89 LEU A O 1
ATOM 693 N N . ILE A 1 90 ? -6.123 -13.567 5.046 1.00 92.44 90 ILE A N 1
ATOM 694 C CA . ILE A 1 90 ? -5.887 -13.173 3.644 1.00 92.44 90 ILE A CA 1
ATOM 695 C C . ILE A 1 90 ? -4.619 -12.309 3.495 1.00 92.44 90 ILE A C 1
ATOM 697 O O . ILE A 1 90 ? -3.804 -12.636 2.627 1.00 92.44 90 ILE A O 1
ATOM 701 N N . PRO A 1 91 ? -4.390 -11.260 4.315 1.00 90.50 91 PRO A N 1
ATOM 702 C CA . PRO A 1 91 ? -3.184 -10.447 4.212 1.00 90.50 91 PRO A CA 1
ATOM 703 C C . PRO A 1 91 ? -1.921 -11.260 4.497 1.00 90.50 91 PRO A C 1
ATOM 705 O O . PRO A 1 91 ? -0.969 -11.164 3.731 1.00 90.50 91 PRO A O 1
ATOM 708 N N . GLN A 1 92 ? -1.918 -12.123 5.522 1.00 90.50 92 GLN A N 1
ATOM 709 C CA . GLN A 1 92 ? -0.758 -12.970 5.840 1.00 90.50 92 GLN A CA 1
ATOM 710 C C . GLN A 1 92 ? -0.407 -13.944 4.710 1.00 90.50 92 GLN A C 1
ATOM 712 O O . GLN A 1 92 ? 0.767 -14.151 4.429 1.00 90.50 92 GLN A O 1
ATOM 717 N N . LEU A 1 93 ? -1.406 -14.506 4.024 1.00 90.50 93 LEU A N 1
ATOM 718 C CA . LEU A 1 93 ? -1.182 -15.398 2.881 1.00 90.50 93 LEU A CA 1
ATOM 719 C C . LEU A 1 93 ? -0.686 -14.668 1.619 1.00 90.50 93 LEU A C 1
ATOM 721 O O . LEU A 1 93 ? -0.128 -15.316 0.729 1.00 90.50 93 LEU A O 1
ATOM 725 N N . ARG A 1 94 ? -0.925 -13.352 1.524 1.00 88.94 94 ARG A N 1
ATOM 726 C CA . ARG A 1 94 ? -0.514 -12.492 0.401 1.00 88.94 94 ARG A CA 1
ATOM 727 C C . ARG A 1 94 ? 0.872 -11.871 0.600 1.00 88.94 94 ARG A C 1
ATOM 729 O O . ARG A 1 94 ? 1.523 -11.551 -0.390 1.00 88.94 94 ARG A O 1
ATOM 736 N N . LYS A 1 95 ? 1.315 -11.703 1.851 1.00 88.12 95 LYS A N 1
ATOM 737 C CA . LYS A 1 95 ? 2.666 -11.223 2.180 1.00 88.12 95 LYS A CA 1
ATOM 738 C C . LYS A 1 95 ? 3.738 -12.054 1.483 1.00 88.12 95 LYS A C 1
ATOM 740 O O . LYS A 1 95 ? 3.533 -13.244 1.244 1.00 88.12 95 LYS A O 1
ATOM 745 N N . HIS A 1 96 ? 4.896 -11.442 1.226 1.00 84.12 96 HIS A N 1
ATOM 746 C CA . HIS A 1 96 ? 6.013 -12.146 0.595 1.00 84.12 96 HIS A CA 1
ATOM 747 C C . HIS A 1 96 ? 6.454 -13.375 1.398 1.00 84.12 96 HIS A C 1
ATOM 749 O O . HIS A 1 96 ? 6.548 -14.470 0.848 1.00 84.12 96 HIS A O 1
ATOM 755 N N . HIS A 1 97 ? 6.624 -13.195 2.711 1.00 85.81 97 HIS A N 1
ATOM 756 C CA . HIS A 1 97 ? 6.954 -14.263 3.648 1.00 85.81 97 HIS A CA 1
ATOM 757 C C . HIS A 1 97 ? 5.834 -14.448 4.680 1.00 85.81 97 HIS A C 1
ATOM 759 O O . HIS A 1 97 ? 5.864 -13.831 5.751 1.00 85.81 97 HIS A O 1
ATOM 765 N N . PRO A 1 98 ? 4.827 -15.295 4.397 1.00 88.00 98 PRO A N 1
ATOM 766 C CA . PRO A 1 98 ? 3.770 -15.600 5.353 1.00 88.00 98 PRO A CA 1
ATOM 767 C C . PRO A 1 98 ? 4.340 -16.074 6.696 1.00 88.00 98 PRO A C 1
ATOM 769 O O . PRO A 1 98 ? 5.160 -16.998 6.754 1.00 88.00 98 PRO A O 1
ATOM 772 N N . TRP A 1 99 ? 3.916 -15.417 7.782 1.00 88.25 99 TRP A N 1
ATOM 773 C CA . TRP A 1 99 ? 4.414 -15.632 9.152 1.00 88.25 99 TRP A CA 1
ATOM 774 C C . TRP A 1 99 ? 5.946 -15.581 9.311 1.00 88.25 99 TRP A C 1
ATOM 776 O O . TRP A 1 99 ? 6.460 -16.030 10.336 1.00 88.25 99 TRP A O 1
ATOM 786 N N . LEU A 1 100 ? 6.670 -15.028 8.330 1.00 85.44 100 LEU A N 1
ATOM 787 C CA . LEU A 1 100 ? 8.136 -14.975 8.282 1.00 85.44 100 LEU A CA 1
ATOM 788 C C . LEU A 1 100 ? 8.814 -16.359 8.288 1.00 85.44 100 LEU A C 1
ATOM 790 O O . LEU A 1 100 ? 9.968 -16.477 8.686 1.00 85.44 100 LEU A O 1
ATOM 794 N N . TRP A 1 101 ? 8.096 -17.411 7.879 1.00 84.69 101 TRP A N 1
ATOM 795 C CA . TRP A 1 101 ? 8.627 -18.780 7.787 1.00 84.69 101 TRP A CA 1
ATOM 796 C C . TRP A 1 101 ? 8.532 -19.364 6.380 1.00 84.69 101 TRP A C 1
ATOM 798 O O . TRP A 1 101 ? 9.346 -20.204 6.015 1.00 84.69 101 TRP A O 1
ATOM 808 N N . ILE A 1 102 ? 7.530 -18.966 5.597 1.00 85.12 102 ILE A N 1
ATOM 809 C CA . ILE A 1 102 ? 7.337 -19.472 4.235 1.00 85.12 102 ILE A CA 1
ATOM 810 C C . ILE A 1 102 ? 8.152 -18.602 3.272 1.00 85.12 102 ILE A C 1
ATOM 812 O O . ILE A 1 102 ? 8.112 -17.376 3.374 1.00 85.12 102 ILE A O 1
ATOM 816 N N . SER A 1 103 ? 8.884 -19.218 2.341 1.00 80.25 103 SER A N 1
ATOM 817 C CA . SER A 1 103 ? 9.776 -18.478 1.436 1.00 80.25 103 SER A CA 1
ATOM 818 C C . SER A 1 103 ? 9.021 -17.653 0.395 1.00 80.25 103 SER A C 1
ATOM 820 O O . SER A 1 103 ? 9.475 -16.588 0.017 1.00 80.25 103 SER A O 1
ATOM 822 N N . HIS A 1 104 ? 7.836 -18.088 -0.033 1.00 82.81 104 HIS A N 1
ATOM 823 C CA . HIS A 1 104 ? 7.076 -17.409 -1.084 1.00 82.81 104 HIS A CA 1
ATOM 824 C C . HIS A 1 104 ? 5.612 -17.183 -0.680 1.00 82.81 104 HIS A C 1
ATOM 826 O O . HIS A 1 104 ? 5.064 -17.961 0.110 1.00 82.81 104 HIS A O 1
ATOM 832 N N . PRO A 1 105 ? 4.924 -16.190 -1.277 1.00 85.88 105 PRO A N 1
ATOM 833 C CA . PRO A 1 105 ? 3.508 -15.958 -1.020 1.00 85.88 105 PRO A CA 1
ATOM 834 C C . PRO A 1 105 ? 2.668 -17.174 -1.420 1.00 85.88 105 PRO A C 1
ATOM 836 O O . PRO A 1 105 ? 2.880 -17.785 -2.475 1.00 85.88 105 PRO A O 1
ATOM 839 N N . VAL A 1 106 ? 1.675 -17.504 -0.591 1.00 88.25 106 VAL A N 1
ATOM 840 C CA . VAL A 1 106 ? 0.720 -18.591 -0.866 1.00 88.25 106 VAL A CA 1
ATOM 841 C C . VAL A 1 106 ? -0.308 -18.131 -1.900 1.00 88.25 106 VAL A C 1
ATOM 843 O O . VAL A 1 106 ? -0.620 -18.859 -2.843 1.00 88.25 106 VAL A O 1
ATOM 846 N N . LEU A 1 107 ? -0.813 -16.903 -1.750 1.00 88.19 107 LEU A N 1
ATOM 847 C CA . LEU A 1 107 ? -1.714 -16.265 -2.708 1.00 88.19 107 LEU A CA 1
ATOM 848 C C . LEU A 1 107 ? -0.904 -15.436 -3.706 1.00 88.19 107 LEU A C 1
ATOM 850 O O . LEU A 1 107 ? -0.675 -14.245 -3.507 1.00 88.19 107 LEU A O 1
ATOM 854 N N . LYS A 1 108 ? -0.466 -16.088 -4.782 1.00 86.50 108 LYS A N 1
ATOM 855 C CA . LYS A 1 108 ? 0.316 -15.455 -5.850 1.00 86.50 108 LYS A CA 1
ATOM 856 C C . LYS A 1 108 ? -0.588 -14.681 -6.808 1.00 86.50 108 LYS A C 1
ATOM 858 O O . LYS A 1 108 ? -1.655 -15.169 -7.186 1.00 86.50 108 LYS A O 1
ATOM 863 N N . SER A 1 109 ? -0.147 -13.493 -7.211 1.00 84.00 109 SER A N 1
ATOM 864 C CA . SER A 1 109 ? -0.718 -12.769 -8.348 1.00 84.00 109 SER A CA 1
ATOM 865 C C . SER A 1 109 ? -0.376 -13.483 -9.660 1.00 84.00 109 SER A C 1
ATOM 867 O O . SER A 1 109 ? 0.563 -14.282 -9.717 1.00 84.00 109 SER A O 1
ATOM 869 N N . ASN A 1 110 ? -1.135 -13.214 -10.723 1.00 83.06 110 ASN A N 1
ATOM 870 C CA . ASN A 1 110 ? -0.879 -13.827 -12.030 1.00 83.06 110 ASN A CA 1
ATOM 871 C C . ASN A 1 110 ? 0.461 -13.346 -12.626 1.00 83.06 110 ASN A C 1
ATOM 873 O O . ASN A 1 110 ? 1.163 -14.064 -13.332 1.00 83.06 110 ASN A O 1
ATOM 877 N N . GLU A 1 111 ? 0.849 -12.129 -12.265 1.00 82.50 111 GLU A N 1
ATOM 878 C CA . GLU A 1 111 ? 2.056 -11.439 -12.696 1.00 82.50 111 GLU A CA 1
ATOM 879 C C . GLU A 1 111 ? 3.298 -11.885 -11.901 1.00 82.50 111 GLU A C 1
ATOM 881 O O . GLU A 1 111 ? 4.420 -11.518 -12.247 1.00 82.50 111 GLU A O 1
ATOM 886 N N . TYR A 1 112 ? 3.136 -12.709 -10.853 1.00 80.75 112 TYR A N 1
ATOM 887 C CA . TYR A 1 112 ? 4.225 -13.081 -9.944 1.00 80.75 112 TYR A CA 1
ATOM 888 C C . TYR A 1 112 ? 5.433 -13.694 -10.672 1.00 80.75 112 TYR A C 1
ATOM 890 O O . TYR A 1 112 ? 6.576 -13.388 -10.339 1.00 80.75 112 TYR A O 1
ATOM 898 N N . SER A 1 113 ? 5.217 -14.517 -11.701 1.00 78.62 113 SER A N 1
ATOM 899 C CA . SER A 1 113 ? 6.300 -15.156 -12.467 1.00 78.62 113 SER A CA 1
ATOM 900 C C . SER A 1 113 ? 6.794 -14.346 -13.671 1.00 78.62 113 SER A C 1
ATOM 902 O O . SER A 1 113 ? 7.746 -14.763 -14.324 1.00 78.62 113 SER A O 1
ATOM 904 N N . GLN A 1 114 ? 6.160 -13.221 -14.005 1.00 79.88 114 GLN A N 1
ATOM 905 C CA . GLN A 1 114 ? 6.514 -12.420 -15.181 1.00 79.88 114 GLN A CA 1
ATOM 906 C C . GLN A 1 114 ? 7.586 -11.390 -14.816 1.00 79.88 114 GLN A C 1
ATOM 908 O O . GLN A 1 114 ? 7.466 -10.735 -13.784 1.00 79.88 114 GLN A O 1
ATOM 913 N N . TYR A 1 115 ? 8.640 -11.258 -15.625 1.00 72.06 115 TYR A N 1
ATOM 914 C CA . TYR A 1 115 ? 9.675 -10.238 -15.401 1.00 72.06 115 TYR A CA 1
ATOM 915 C C . TYR A 1 115 ? 9.123 -8.831 -15.685 1.00 72.06 115 TYR A C 1
ATOM 917 O O . TYR A 1 115 ? 9.105 -7.997 -14.790 1.00 72.06 115 TYR A O 1
ATOM 925 N N . GLU A 1 116 ? 8.544 -8.624 -16.872 1.00 74.12 116 GLU A N 1
ATOM 926 C CA . GLU A 1 116 ? 7.831 -7.396 -17.251 1.00 74.12 116 GLU A CA 1
ATOM 927 C C . GLU A 1 116 ? 6.428 -7.745 -17.780 1.00 74.12 116 GLU A C 1
ATOM 929 O O . GLU A 1 116 ? 6.304 -8.298 -18.883 1.00 74.12 116 GLU A O 1
ATOM 934 N N . PRO A 1 117 ? 5.360 -7.469 -17.009 1.00 77.00 117 PRO A N 1
ATOM 935 C CA . PRO A 1 117 ? 3.987 -7.629 -17.475 1.00 77.00 117 PRO A CA 1
ATOM 936 C C . PRO A 1 117 ? 3.684 -6.646 -18.609 1.00 77.00 117 PRO A C 1
ATOM 938 O O . PRO A 1 117 ? 3.982 -5.459 -18.508 1.00 77.00 117 PRO A O 1
ATOM 941 N N . ARG A 1 118 ? 3.081 -7.136 -19.697 1.00 74.62 118 ARG A N 1
ATOM 942 C CA . ARG A 1 118 ? 2.657 -6.298 -20.838 1.00 74.62 118 ARG A CA 1
ATOM 943 C C . ARG A 1 118 ? 1.215 -5.808 -20.732 1.00 74.62 118 ARG A C 1
ATOM 945 O O . ARG A 1 118 ? 0.852 -4.857 -21.413 1.00 74.62 118 ARG A O 1
ATOM 952 N N . ASP A 1 119 ? 0.422 -6.474 -19.901 1.00 79.19 119 ASP A N 1
ATOM 953 C CA . ASP A 1 119 ? -0.999 -6.209 -19.709 1.00 79.19 119 ASP A CA 1
ATOM 954 C C . ASP A 1 119 ? -1.258 -5.666 -18.298 1.00 79.19 119 ASP A C 1
ATOM 956 O O . ASP A 1 119 ? -0.471 -5.883 -17.373 1.00 79.19 119 ASP A O 1
ATOM 960 N N . ASN A 1 120 ? -2.400 -4.998 -18.123 1.00 77.88 120 ASN A N 1
ATOM 961 C CA . ASN A 1 120 ? -2.839 -4.497 -16.822 1.00 77.88 120 ASN A CA 1
ATOM 962 C C . ASN A 1 120 ? -3.059 -5.638 -15.817 1.00 77.88 120 ASN A C 1
ATOM 964 O O . ASN A 1 120 ? -3.518 -6.725 -16.179 1.00 77.88 120 ASN A O 1
ATOM 968 N N . ALA A 1 121 ? -2.804 -5.351 -14.536 1.00 81.44 121 ALA A N 1
ATOM 969 C CA . ALA A 1 121 ? -2.912 -6.327 -13.455 1.00 81.44 121 ALA A CA 1
ATOM 970 C C . ALA A 1 121 ? -4.319 -6.942 -13.371 1.00 81.44 121 ALA A C 1
ATOM 972 O O . ALA A 1 121 ? -5.319 -6.231 -13.210 1.00 81.44 121 ALA A O 1
ATOM 973 N N . GLN A 1 122 ? -4.401 -8.270 -13.444 1.00 84.44 122 GLN A N 1
ATOM 974 C CA . GLN A 1 122 ? -5.678 -8.981 -13.479 1.00 84.44 122 GLN A CA 1
ATOM 975 C C . GLN A 1 122 ? -6.306 -9.111 -12.086 1.00 84.44 122 GLN A C 1
ATOM 977 O O . GLN A 1 122 ? -5.629 -9.356 -11.091 1.00 84.44 122 GLN A O 1
ATOM 982 N N . LEU A 1 123 ? -7.638 -8.987 -12.019 1.00 87.38 123 LEU A N 1
ATOM 983 C CA . LEU A 1 123 ? -8.385 -9.099 -10.763 1.00 87.38 123 LEU A CA 1
ATOM 984 C C . LEU A 1 123 ? -8.566 -10.567 -10.348 1.00 87.38 123 LEU A C 1
ATOM 986 O O . LEU A 1 123 ? -9.398 -11.288 -10.922 1.00 87.38 123 LEU A O 1
ATOM 990 N N . MET A 1 124 ? -7.853 -10.970 -9.299 1.00 89.81 124 MET A N 1
ATOM 991 C CA . MET A 1 124 ? -7.823 -12.333 -8.769 1.00 89.81 124 MET A CA 1
ATOM 992 C C . MET A 1 124 ? -9.073 -12.668 -7.939 1.00 89.81 124 MET A C 1
ATOM 994 O O . MET A 1 124 ? -9.763 -11.798 -7.403 1.00 89.81 124 MET A O 1
ATOM 998 N N . TRP A 1 125 ? -9.376 -13.962 -7.781 1.00 91.81 125 TRP A N 1
ATOM 999 C CA . TRP A 1 125 ? -10.551 -14.414 -7.018 1.00 91.81 125 TRP A CA 1
ATOM 1000 C C . TRP A 1 125 ? -10.483 -14.017 -5.534 1.00 91.81 125 TRP A C 1
ATOM 1002 O O . TRP A 1 125 ? -11.501 -13.656 -4.946 1.00 91.81 125 TRP A O 1
ATOM 1012 N N . PHE A 1 126 ? -9.287 -14.043 -4.938 1.00 91.31 126 PHE A N 1
ATOM 1013 C CA . PHE A 1 126 ? -9.086 -13.700 -3.531 1.00 91.31 126 PHE A CA 1
ATOM 1014 C C . PHE A 1 126 ? -9.192 -12.187 -3.281 1.00 91.31 126 PHE A C 1
ATOM 1016 O O . PHE A 1 126 ? -9.564 -11.782 -2.184 1.00 91.31 126 PHE A O 1
ATOM 1023 N N . GLU A 1 127 ? -8.921 -11.345 -4.284 1.00 91.88 127 GLU A N 1
ATOM 1024 C CA . GLU A 1 127 ? -9.157 -9.895 -4.210 1.00 91.88 127 GLU A CA 1
ATOM 1025 C C . GLU A 1 127 ? -10.660 -9.600 -4.218 1.00 91.88 127 GLU A C 1
ATOM 1027 O O . GLU A 1 127 ? -11.143 -8.821 -3.400 1.00 91.88 127 GLU A O 1
ATOM 1032 N N . ARG A 1 128 ? -11.428 -10.296 -5.070 1.00 93.12 128 ARG A N 1
ATOM 1033 C CA . ARG A 1 128 ? -12.900 -10.207 -5.080 1.00 93.12 128 ARG A CA 1
ATOM 1034 C C . ARG A 1 128 ? -13.503 -10.670 -3.757 1.00 93.12 128 ARG A C 1
ATOM 1036 O O . ARG A 1 128 ? -14.413 -10.023 -3.247 1.00 93.12 128 ARG A O 1
ATOM 1043 N N . LEU A 1 129 ? -12.987 -11.768 -3.199 1.00 93.62 129 LEU A N 1
ATOM 1044 C CA . LEU A 1 129 ? -13.396 -12.258 -1.884 1.00 93.62 129 LEU A CA 1
ATOM 1045 C C . LEU A 1 129 ? -13.082 -11.228 -0.793 1.00 93.62 129 LEU A C 1
ATOM 1047 O O . LEU A 1 129 ? -13.958 -10.927 0.010 1.00 93.62 129 LEU A O 1
ATOM 1051 N N . TYR A 1 130 ? -11.870 -10.666 -0.789 1.00 93.31 130 TYR A N 1
ATOM 1052 C CA . TYR A 1 130 ? -11.454 -9.648 0.176 1.00 93.31 130 TYR A CA 1
ATOM 1053 C C . TYR A 1 130 ? -12.373 -8.421 0.141 1.00 93.31 130 TYR A C 1
ATOM 1055 O O . TYR A 1 130 ? -12.911 -8.035 1.175 1.00 93.31 130 TYR A O 1
ATOM 1063 N N . VAL A 1 131 ? -12.641 -7.866 -1.047 1.00 92.75 131 VAL A N 1
ATOM 1064 C CA . VAL A 1 131 ? -13.559 -6.724 -1.203 1.00 92.75 131 VAL A CA 1
ATOM 1065 C C . VAL A 1 131 ? -14.979 -7.091 -0.771 1.00 92.75 131 VAL A C 1
ATOM 1067 O O . VAL A 1 131 ? -15.620 -6.321 -0.061 1.00 92.75 131 VAL A O 1
ATOM 1070 N N . GLY A 1 132 ? -15.467 -8.277 -1.147 1.00 93.75 132 GLY A N 1
ATOM 1071 C CA . GLY A 1 132 ? -16.791 -8.753 -0.746 1.00 93.75 132 GLY A CA 1
ATOM 1072 C C . GLY A 1 132 ? -16.945 -8.868 0.773 1.00 93.75 132 GLY A C 1
ATOM 1073 O O . GLY A 1 132 ? -17.938 -8.393 1.327 1.00 93.75 132 GLY A O 1
ATOM 1074 N N . LEU A 1 133 ? -15.948 -9.441 1.454 1.00 94.31 133 LEU A N 1
ATOM 1075 C CA . LEU A 1 133 ? -15.922 -9.544 2.914 1.00 94.31 133 LEU A CA 1
ATOM 1076 C C . LEU A 1 133 ? -15.811 -8.168 3.582 1.00 94.31 133 LEU A C 1
ATOM 1078 O O . LEU A 1 133 ? -16.542 -7.906 4.533 1.00 94.31 133 LEU A O 1
ATOM 1082 N N . LEU A 1 134 ? -14.982 -7.266 3.047 1.00 91.62 134 LEU A N 1
ATOM 1083 C CA . LEU A 1 134 ? -14.842 -5.895 3.540 1.00 91.62 134 LEU A CA 1
ATOM 1084 C C . LEU A 1 134 ? -16.156 -5.107 3.417 1.00 91.62 134 LEU A C 1
ATOM 1086 O O . LEU A 1 134 ? -16.554 -4.400 4.342 1.00 91.62 134 LEU A O 1
ATOM 1090 N N . CYS A 1 135 ? -16.862 -5.237 2.290 1.00 91.12 135 CYS A N 1
ATOM 1091 C CA . CYS A 1 135 ? -18.183 -4.639 2.103 1.00 91.12 135 CYS A CA 1
ATOM 1092 C C . CYS A 1 135 ? -19.202 -5.221 3.091 1.00 91.12 135 CYS A C 1
ATOM 1094 O O . CYS A 1 135 ? -19.956 -4.471 3.712 1.00 91.12 135 CYS A O 1
ATOM 1096 N N . PHE A 1 136 ? -19.213 -6.542 3.271 1.00 93.44 136 PHE A N 1
ATOM 1097 C CA . PHE A 1 136 ? -20.104 -7.199 4.225 1.00 93.44 136 PHE A CA 1
ATOM 1098 C C . PHE A 1 136 ? -19.847 -6.731 5.666 1.00 93.44 136 PHE A C 1
ATOM 1100 O O . PHE A 1 136 ? -20.778 -6.393 6.398 1.00 93.44 136 PHE A O 1
ATOM 1107 N N . GLU A 1 137 ? -18.580 -6.631 6.054 1.00 92.62 137 GLU A N 1
ATOM 1108 C CA . GLU A 1 137 ? -18.159 -6.153 7.364 1.00 92.62 137 GLU A CA 1
ATOM 1109 C C . GLU A 1 137 ? -18.576 -4.690 7.614 1.00 92.62 137 GLU A C 1
ATOM 1111 O O . GLU A 1 137 ? -19.200 -4.393 8.639 1.00 92.62 137 GLU A O 1
ATOM 1116 N N . LYS A 1 138 ? -18.293 -3.790 6.659 1.00 90.00 138 LYS A N 1
ATOM 1117 C CA . LYS A 1 138 ? -18.569 -2.346 6.770 1.00 90.00 138 LYS A CA 1
ATOM 1118 C C . LYS A 1 138 ? -20.056 -2.004 6.748 1.00 90.00 138 LYS A C 1
ATOM 1120 O O . LYS A 1 138 ? -20.488 -1.153 7.519 1.00 90.00 138 LYS A O 1
ATOM 1125 N N . TYR A 1 139 ? -20.838 -2.633 5.871 1.00 89.88 139 TYR A N 1
ATOM 1126 C CA . TYR A 1 139 ? -22.234 -2.240 5.649 1.00 89.88 139 TYR A CA 1
ATOM 1127 C C . TYR A 1 139 ? -23.251 -3.079 6.427 1.00 89.88 139 TYR A C 1
ATOM 1129 O O . TYR A 1 139 ? -24.367 -2.611 6.645 1.00 89.88 139 TYR A O 1
ATOM 1137 N N . VAL A 1 140 ? -22.891 -4.290 6.868 1.00 91.12 140 VAL A N 1
ATOM 1138 C CA . VAL A 1 140 ? -23.827 -5.199 7.550 1.00 91.12 140 VAL A CA 1
ATOM 1139 C C . VAL A 1 140 ? -23.383 -5.481 8.980 1.00 91.12 140 VAL A C 1
ATOM 1141 O O . VAL A 1 140 ? -24.120 -5.176 9.916 1.00 91.12 140 VAL A O 1
ATOM 1144 N N . VAL A 1 141 ? -22.183 -6.036 9.170 1.00 93.44 141 VAL A N 1
ATOM 1145 C CA . VAL A 1 141 ? -21.768 -6.598 10.467 1.00 93.44 141 VAL A CA 1
ATOM 1146 C C . VAL A 1 141 ? -21.588 -5.519 11.537 1.00 93.44 141 VAL A C 1
ATOM 1148 O O . VAL A 1 141 ? -22.264 -5.562 12.568 1.00 93.44 141 VAL A O 1
ATOM 1151 N N . TYR A 1 142 ? -20.716 -4.530 11.310 1.00 92.62 142 TYR A N 1
ATOM 1152 C CA . TYR A 1 142 ? -20.458 -3.491 12.314 1.00 92.62 142 TYR A CA 1
ATOM 1153 C C . TYR A 1 142 ? -21.654 -2.567 12.568 1.00 92.62 142 TYR A C 1
ATOM 1155 O O . TYR A 1 142 ? -21.950 -2.321 13.742 1.00 92.62 142 TYR A O 1
ATOM 1163 N N . PRO A 1 143 ? -22.399 -2.100 11.544 1.00 92.56 143 PRO A N 1
ATOM 1164 C CA . PRO A 1 143 ? -23.628 -1.352 11.776 1.00 92.56 143 PRO A CA 1
ATOM 1165 C C . PRO A 1 143 ? -24.651 -2.134 12.607 1.00 92.56 143 PRO A C 1
ATOM 1167 O O . PRO A 1 143 ? -25.236 -1.564 13.526 1.00 92.56 143 PRO A O 1
ATOM 1170 N N . ALA A 1 144 ? -24.825 -3.439 12.363 1.00 91.75 144 ALA A N 1
ATOM 1171 C CA . ALA A 1 144 ? -25.730 -4.272 13.155 1.00 91.75 144 ALA A CA 1
ATOM 1172 C C . ALA A 1 144 ? -25.264 -4.432 14.612 1.00 91.75 144 ALA A C 1
ATOM 1174 O O . ALA A 1 144 ? -26.086 -4.346 15.524 1.00 91.75 144 ALA A O 1
ATOM 1175 N N . ILE A 1 145 ? -23.960 -4.615 14.849 1.00 92.38 145 ILE A N 1
ATOM 1176 C CA . ILE A 1 145 ? -23.384 -4.691 16.203 1.00 92.38 145 ILE A CA 1
ATOM 1177 C C . ILE A 1 145 ? -23.604 -3.389 16.966 1.00 92.38 145 ILE A C 1
ATOM 1179 O O . ILE A 1 145 ? -24.086 -3.416 18.097 1.00 92.38 145 ILE A O 1
ATOM 1183 N N . ILE A 1 146 ? -23.284 -2.250 16.350 1.00 92.25 146 ILE A N 1
ATOM 1184 C CA . ILE A 1 146 ? -23.392 -0.944 17.004 1.00 92.25 146 ILE A CA 1
ATOM 1185 C C . ILE A 1 146 ? -24.862 -0.592 17.247 1.00 92.25 146 ILE A C 1
ATOM 1187 O O . ILE A 1 146 ? -25.196 -0.104 18.323 1.00 92.25 146 ILE A O 1
ATOM 1191 N N . LEU A 1 147 ? -25.760 -0.902 16.307 1.00 91.19 147 LEU A N 1
ATOM 1192 C CA . LEU A 1 147 ? -27.199 -0.697 16.483 1.00 91.19 147 LEU A CA 1
ATOM 1193 C C . LEU A 1 147 ? -27.777 -1.590 17.591 1.00 91.19 147 LEU A C 1
ATOM 1195 O O . LEU A 1 147 ? -28.574 -1.126 18.410 1.00 91.19 147 LEU A O 1
ATOM 1199 N N . SER A 1 148 ? -27.350 -2.853 17.646 1.00 91.00 148 SER A N 1
ATOM 1200 C CA . SER A 1 148 ? -27.712 -3.786 18.716 1.00 91.00 148 SER A CA 1
ATOM 1201 C C . SER A 1 148 ? -27.233 -3.278 20.079 1.00 91.00 148 SER A C 1
ATOM 1203 O O . SER A 1 148 ? -28.017 -3.237 21.029 1.00 91.00 148 SER A O 1
ATOM 1205 N N . ALA A 1 149 ? -25.979 -2.828 20.172 1.00 90.31 149 ALA A N 1
ATOM 1206 C CA . ALA A 1 149 ? -25.408 -2.265 21.391 1.00 90.31 149 ALA A CA 1
ATOM 1207 C C . ALA A 1 149 ? -26.157 -0.995 21.827 1.00 90.31 149 ALA A C 1
ATOM 1209 O O . ALA A 1 149 ? -26.643 -0.934 22.951 1.00 90.31 149 ALA A O 1
ATOM 1210 N N . LEU A 1 150 ? -26.374 -0.036 20.918 1.00 90.25 150 LEU A N 1
ATOM 1211 C CA . LEU A 1 150 ? -27.135 1.193 21.184 1.00 90.25 150 LEU A CA 1
ATOM 1212 C C . LEU A 1 150 ? -28.552 0.909 21.704 1.00 90.25 150 LEU A C 1
ATOM 1214 O O . LEU A 1 150 ? -29.009 1.570 22.635 1.00 90.25 150 LEU A O 1
ATOM 1218 N N . THR A 1 151 ? -29.239 -0.082 21.130 1.00 88.94 151 THR A N 1
ATOM 1219 C CA . THR A 1 151 ? -30.608 -0.441 21.531 1.00 88.94 151 THR A CA 1
ATOM 1220 C C . THR A 1 151 ? -30.635 -1.070 22.929 1.00 88.94 151 THR A C 1
ATOM 1222 O O . THR A 1 151 ? -31.451 -0.695 23.772 1.00 88.94 151 THR A O 1
ATOM 1225 N N . ASN A 1 152 ? -29.726 -2.012 23.195 1.00 87.25 152 ASN A N 1
ATOM 1226 C CA . ASN A 1 152 ? -29.663 -2.743 24.463 1.00 87.25 152 ASN A CA 1
ATOM 1227 C C . ASN A 1 152 ? -29.157 -1.877 25.625 1.00 87.25 152 ASN A C 1
ATOM 1229 O O . ASN A 1 152 ? -29.728 -1.888 26.723 1.00 87.25 152 ASN A O 1
ATOM 1233 N N . ASP A 1 153 ? -28.094 -1.118 25.381 1.00 86.25 153 ASP A N 1
ATOM 1234 C CA . ASP A 1 153 ? -27.478 -0.247 26.376 1.00 86.25 153 ASP A CA 1
ATOM 1235 C C . ASP A 1 153 ? -28.365 0.977 26.630 1.00 86.25 153 ASP A C 1
ATOM 1237 O O . ASP A 1 153 ? -28.573 1.352 27.782 1.00 86.25 153 ASP A O 1
ATOM 1241 N N . GLY A 1 154 ? -29.006 1.528 25.590 1.00 84.38 154 GLY A N 1
ATOM 1242 C CA . GLY A 1 154 ? -29.999 2.595 25.730 1.00 84.38 154 GLY A CA 1
ATOM 1243 C C . GLY A 1 154 ? -31.190 2.190 26.606 1.00 84.38 154 GLY A C 1
ATOM 1244 O O . GLY A 1 154 ? -31.588 2.944 27.498 1.00 84.38 154 GLY A O 1
ATOM 1245 N N . PHE A 1 155 ? -31.718 0.971 26.429 1.00 83.94 155 PHE A N 1
ATOM 1246 C CA . PHE A 1 155 ? -32.765 0.437 27.307 1.00 83.94 155 PHE A CA 1
ATOM 1247 C C . PHE A 1 155 ? -32.272 0.295 28.756 1.00 83.94 155 PHE A C 1
ATOM 1249 O O . PHE A 1 155 ? -32.955 0.717 29.692 1.00 83.94 155 PHE A O 1
ATOM 1256 N N . SER A 1 156 ? -31.060 -0.226 28.952 1.00 81.44 156 SER A N 1
ATOM 1257 C CA . SER A 1 156 ? -30.472 -0.438 30.281 1.00 81.44 156 SER A CA 1
ATOM 1258 C C . SER A 1 156 ? -30.205 0.874 31.033 1.00 81.44 156 SER A C 1
ATOM 1260 O O . SER A 1 156 ? -30.507 0.970 32.228 1.00 81.44 156 SER A O 1
ATOM 1262 N N . LEU A 1 157 ? -29.701 1.904 30.343 1.00 81.50 157 LEU A N 1
ATOM 1263 C CA . LEU A 1 157 ? -29.453 3.231 30.918 1.00 81.50 157 LEU A CA 1
ATOM 1264 C C . LEU A 1 157 ? -30.738 3.997 31.218 1.00 81.50 157 LEU A C 1
ATOM 1266 O O . LEU A 1 157 ? -30.798 4.719 32.213 1.00 81.50 157 LEU A O 1
ATOM 1270 N N . SER A 1 158 ? -31.795 3.800 30.422 1.00 77.31 158 SER A N 1
ATOM 1271 C CA . SER A 1 158 ? -33.101 4.409 30.710 1.00 77.31 158 SER A CA 1
ATOM 1272 C C . SER A 1 158 ? -33.619 4.031 32.109 1.00 77.31 158 SER A C 1
ATOM 1274 O O . SER A 1 158 ? -34.240 4.854 32.789 1.00 77.31 158 SER A O 1
ATOM 1276 N N . HIS A 1 159 ? -33.283 2.820 32.572 1.00 74.12 159 HIS A N 1
ATOM 1277 C CA . HIS A 1 159 ? -33.655 2.293 33.882 1.00 74.12 159 HIS A CA 1
ATOM 1278 C C . HIS A 1 159 ? -32.631 2.623 34.987 1.00 74.12 159 HIS A C 1
ATOM 1280 O O . HIS A 1 159 ? -32.994 2.712 36.162 1.00 74.12 159 HIS A O 1
ATOM 1286 N N . ARG A 1 160 ? -31.346 2.806 34.654 1.00 68.25 160 ARG A N 1
ATOM 1287 C CA . ARG A 1 160 ? -30.264 3.101 35.613 1.00 68.25 160 ARG A CA 1
ATOM 1288 C C . ARG A 1 160 ? -29.609 4.451 35.302 1.00 68.25 160 ARG A C 1
ATOM 1290 O O . ARG A 1 160 ? -28.571 4.515 34.661 1.00 68.25 160 ARG A O 1
ATOM 1297 N N . LYS A 1 161 ? -30.202 5.535 35.812 1.00 63.91 161 LYS A N 1
ATOM 1298 C CA . LYS A 1 161 ? -29.723 6.921 35.633 1.00 63.91 161 LYS A CA 1
ATOM 1299 C C . LYS A 1 161 ? -28.557 7.252 36.577 1.00 63.91 161 LYS A C 1
ATOM 1301 O O . LYS A 1 161 ? -28.758 7.936 37.577 1.00 63.91 161 LYS A O 1
ATOM 1306 N N . LYS A 1 162 ? -27.355 6.740 36.297 1.00 66.88 162 LYS A N 1
ATOM 1307 C CA . LYS A 1 162 ? -26.166 6.934 37.156 1.00 66.88 162 LYS A CA 1
ATOM 1308 C C . LYS A 1 162 ? -25.454 8.277 36.935 1.00 66.88 162 LYS A C 1
ATOM 1310 O O . LYS A 1 162 ? -25.156 8.953 37.913 1.00 66.88 162 LYS A O 1
ATOM 1315 N N . LEU A 1 163 ? -25.190 8.659 35.681 1.00 66.44 163 LEU A N 1
ATOM 1316 C CA . LEU A 1 163 ? -24.429 9.873 35.313 1.00 66.44 163 LEU A CA 1
ATOM 1317 C C . LEU A 1 163 ? -25.332 11.035 34.855 1.00 66.44 163 LEU A C 1
ATOM 1319 O O . LEU A 1 163 ? -24.856 12.135 34.574 1.00 66.44 163 LEU A O 1
ATOM 1323 N N . GLY A 1 164 ? -26.646 10.804 34.823 1.00 77.75 164 GLY A N 1
ATOM 1324 C CA . GLY A 1 164 ? -27.654 11.770 34.401 1.00 77.75 164 GLY A CA 1
ATOM 1325 C C . GLY A 1 164 ? -27.994 11.638 32.916 1.00 77.75 164 GLY A C 1
ATOM 1326 O O . GLY A 1 164 ? -27.127 11.448 32.070 1.00 77.75 164 GLY A O 1
ATOM 1327 N N . ILE A 1 165 ? -29.283 11.805 32.597 1.00 80.38 165 ILE A N 1
ATOM 1328 C CA . ILE A 1 165 ? -29.875 11.501 31.279 1.00 80.38 165 ILE A CA 1
ATOM 1329 C C . ILE A 1 165 ? -29.118 12.175 30.124 1.00 80.38 165 ILE A C 1
ATOM 1331 O O . ILE A 1 165 ? -28.897 11.564 29.084 1.00 80.38 165 ILE A O 1
ATOM 1335 N N . HIS A 1 166 ? -28.711 13.434 30.293 1.00 85.12 166 HIS A N 1
ATOM 1336 C CA . HIS A 1 166 ? -28.042 14.188 29.232 1.00 85.12 166 HIS A CA 1
ATOM 1337 C C . HIS A 1 166 ? -26.608 13.714 28.965 1.00 85.12 166 HIS A C 1
ATOM 1339 O O . HIS A 1 166 ? -26.198 13.662 27.808 1.00 85.12 166 HIS A O 1
ATOM 1345 N N . CYS A 1 167 ? -25.859 13.362 30.015 1.00 84.44 167 CYS A N 1
ATOM 1346 C CA . CYS A 1 167 ? -24.477 12.895 29.886 1.00 84.44 167 CYS A CA 1
ATOM 1347 C C . CYS A 1 167 ? -24.442 11.504 29.245 1.00 84.44 167 CYS A C 1
ATOM 1349 O O . CYS A 1 167 ? -23.714 11.278 28.283 1.00 84.44 167 CYS A O 1
ATOM 1351 N N . ASP A 1 168 ? -25.323 10.624 29.716 1.00 83.25 168 ASP A N 1
ATOM 1352 C CA . ASP A 1 168 ? -25.509 9.264 29.219 1.00 83.25 168 ASP A CA 1
ATOM 1353 C C . ASP A 1 168 ? -25.819 9.232 27.713 1.00 83.25 168 ASP A C 1
ATOM 1355 O O . ASP A 1 168 ? -25.166 8.531 26.940 1.00 83.25 168 ASP A O 1
ATOM 1359 N N . VAL A 1 169 ? -26.772 10.055 27.262 1.00 86.69 169 VAL A N 1
ATOM 1360 C CA . VAL A 1 169 ? -27.133 10.149 25.838 1.00 86.69 169 VAL A CA 1
ATOM 1361 C C . VAL A 1 169 ? -25.980 10.713 25.003 1.00 86.69 169 VAL A C 1
ATOM 1363 O O . VAL A 1 169 ? -25.695 10.204 23.916 1.00 86.69 169 VAL A O 1
ATOM 1366 N N . LEU A 1 170 ? -25.287 11.744 25.493 1.00 89.19 170 LEU A N 1
ATOM 1367 C CA . LEU A 1 170 ? -24.151 12.331 24.781 1.00 89.19 170 LEU A CA 1
ATOM 1368 C C . LEU A 1 170 ? -22.999 11.326 24.637 1.00 89.19 170 LEU A C 1
ATOM 1370 O O . LEU A 1 170 ? -22.424 11.192 23.561 1.00 89.19 170 LEU A O 1
ATOM 1374 N N . LEU A 1 171 ? -22.690 10.578 25.691 1.00 88.44 171 LEU A N 1
ATOM 1375 C CA . LEU A 1 171 ? -21.611 9.598 25.686 1.00 88.44 171 LEU A CA 1
ATOM 1376 C C . LEU A 1 171 ? -21.914 8.425 24.746 1.00 88.44 171 LEU A C 1
ATOM 1378 O O . LEU A 1 171 ? -21.070 8.062 23.929 1.00 88.44 171 LEU A O 1
ATOM 1382 N N . MET A 1 172 ? -23.143 7.903 24.785 1.00 88.81 172 MET A N 1
ATOM 1383 C CA . MET A 1 172 ? -23.591 6.823 23.900 1.00 88.81 172 MET A CA 1
ATOM 1384 C C . MET A 1 172 ? -23.600 7.241 22.426 1.00 88.81 172 MET A C 1
ATOM 1386 O O . MET A 1 172 ? -23.158 6.485 21.560 1.00 88.81 172 MET A O 1
ATOM 1390 N N . THR A 1 173 ? -24.058 8.459 22.126 1.00 90.75 173 THR A N 1
ATOM 1391 C CA . THR A 1 173 ? -24.056 8.980 20.749 1.00 90.75 173 THR A CA 1
ATOM 1392 C C . THR A 1 173 ? -22.638 9.205 20.231 1.00 90.75 173 THR A C 1
ATOM 1394 O O . THR A 1 173 ? -22.329 8.796 19.113 1.00 90.75 173 THR A O 1
ATOM 1397 N N . VAL A 1 174 ? -21.745 9.786 21.039 1.00 92.88 174 VAL A N 1
ATOM 1398 C CA . VAL A 1 174 ? -20.334 9.967 20.666 1.00 92.88 174 VAL A CA 1
ATOM 1399 C C . VAL A 1 174 ? -19.639 8.619 20.468 1.00 92.88 174 VAL A C 1
ATOM 1401 O O . VAL A 1 174 ? -18.977 8.442 19.445 1.00 92.88 174 VAL A O 1
ATOM 1404 N N . ALA A 1 175 ? -19.817 7.665 21.386 1.00 92.44 175 ALA A N 1
ATOM 1405 C CA . ALA A 1 175 ? -19.246 6.323 21.280 1.00 92.44 175 ALA A CA 1
ATOM 1406 C C . ALA A 1 175 ? -19.737 5.606 20.013 1.00 92.44 175 ALA A C 1
ATOM 1408 O O . ALA A 1 175 ? -18.922 5.151 19.211 1.00 92.44 175 ALA A O 1
ATOM 1409 N N . GLY A 1 176 ? -21.052 5.594 19.768 1.00 92.38 176 GLY A N 1
ATOM 1410 C CA . GLY A 1 176 ? -21.645 4.991 18.574 1.00 92.38 176 GLY A CA 1
ATOM 1411 C C . GLY A 1 176 ? -21.137 5.618 17.272 1.00 92.38 176 GLY A C 1
ATOM 1412 O O . GLY A 1 176 ? -20.698 4.901 16.373 1.00 92.38 176 GLY A O 1
ATOM 1413 N N . MET A 1 177 ? -21.111 6.954 17.179 1.00 92.06 177 MET A N 1
ATOM 1414 C CA . MET A 1 177 ? -20.592 7.657 15.996 1.00 92.06 177 MET A CA 1
ATOM 1415 C C . MET A 1 177 ? -19.100 7.395 15.766 1.00 92.06 177 MET A C 1
ATOM 1417 O O . MET A 1 177 ? -18.672 7.207 14.627 1.00 92.06 177 MET A O 1
ATOM 1421 N N . LYS A 1 178 ? -18.289 7.389 16.831 1.00 91.75 178 LYS A N 1
ATOM 1422 C CA . LYS A 1 178 ? -16.844 7.148 16.734 1.00 91.75 178 LYS A CA 1
ATOM 1423 C C . LYS A 1 178 ? -16.536 5.713 16.322 1.00 91.75 178 LYS A C 1
ATOM 1425 O O . LYS A 1 178 ? -15.684 5.527 15.458 1.00 91.75 178 LYS A O 1
ATOM 1430 N N . LEU A 1 179 ? -17.245 4.732 16.878 1.00 91.94 179 LEU A N 1
ATOM 1431 C CA . LEU A 1 179 ? -17.102 3.322 16.513 1.00 91.94 179 LEU A CA 1
ATOM 1432 C C . LEU A 1 179 ? -17.543 3.059 15.069 1.00 91.94 179 LEU A C 1
ATOM 1434 O O . LEU A 1 179 ? -16.830 2.374 14.337 1.00 91.94 179 LEU A O 1
ATOM 1438 N N . LEU A 1 180 ? -18.655 3.660 14.625 1.00 90.38 180 LEU A N 1
ATOM 1439 C CA . LEU A 1 180 ? -19.077 3.585 13.223 1.00 90.38 180 LEU A CA 1
ATOM 1440 C C . LEU A 1 180 ? -18.000 4.177 12.316 1.00 90.38 180 LEU A C 1
ATOM 1442 O O . LEU A 1 180 ? -17.519 3.498 11.412 1.00 90.38 180 LEU A O 1
ATOM 1446 N N . ARG A 1 181 ? -17.535 5.398 12.599 1.00 89.69 181 ARG A N 1
ATOM 1447 C CA . ARG A 1 181 ? -16.460 6.024 11.818 1.00 89.69 181 ARG A CA 1
ATOM 1448 C C . ARG A 1 181 ? -15.203 5.150 11.765 1.00 89.69 181 ARG A C 1
ATOM 1450 O O . ARG A 1 181 ? -14.631 4.998 10.690 1.00 89.69 181 ARG A O 1
ATOM 1457 N N . ALA A 1 182 ? -14.791 4.568 12.891 1.00 87.44 182 ALA A N 1
ATOM 1458 C CA . ALA A 1 182 ? -13.639 3.671 12.943 1.00 87.44 182 ALA A CA 1
ATOM 1459 C C . ALA A 1 182 ? -13.835 2.445 12.036 1.00 87.44 182 ALA A C 1
ATOM 1461 O O . ALA A 1 182 ? -12.948 2.147 11.243 1.00 87.44 182 ALA A O 1
ATOM 1462 N N . SER A 1 183 ? -15.014 1.813 12.062 1.00 87.50 183 SER A N 1
ATOM 1463 C CA . SER A 1 183 ? -15.316 0.649 11.214 1.00 87.50 183 SER A CA 1
ATOM 1464 C C . SER A 1 183 ? -15.265 0.946 9.707 1.00 87.50 183 SER A C 1
ATOM 1466 O O . SER A 1 183 ? -14.811 0.110 8.928 1.00 87.50 183 SER A O 1
ATOM 1468 N N . PHE A 1 184 ? -15.656 2.151 9.278 1.00 85.75 184 PHE A N 1
ATOM 1469 C CA . PHE A 1 184 ? -15.586 2.544 7.866 1.00 85.75 184 PHE A CA 1
ATOM 1470 C C . PHE A 1 184 ? -14.173 2.947 7.424 1.00 85.75 184 PHE A C 1
ATOM 1472 O O . PHE A 1 184 ? -13.759 2.594 6.314 1.00 85.75 184 PHE A O 1
ATOM 1479 N N . CYS A 1 185 ? -13.444 3.680 8.274 1.00 83.12 185 CYS A N 1
ATOM 1480 C CA . CYS A 1 185 ? -12.120 4.220 7.955 1.00 83.12 185 CYS A CA 1
ATOM 1481 C C . CYS A 1 185 ? -10.993 3.187 8.103 1.00 83.12 185 CYS A C 1
ATOM 1483 O O . CYS A 1 185 ? -10.123 3.131 7.242 1.00 83.12 185 CYS A O 1
ATOM 1485 N N . ASN A 1 186 ? -10.990 2.389 9.175 1.00 81.75 186 ASN A N 1
ATOM 1486 C CA . ASN A 1 186 ? -9.937 1.412 9.463 1.00 81.75 186 ASN A CA 1
ATOM 1487 C C . ASN A 1 186 ? -10.508 0.176 10.194 1.00 81.75 186 ASN A C 1
ATOM 1489 O O . ASN A 1 186 ? -10.430 0.093 11.423 1.00 81.75 186 ASN A O 1
ATOM 1493 N N . PRO A 1 187 ? -11.088 -0.791 9.458 1.00 83.44 187 PRO A N 1
ATOM 1494 C CA . PRO A 1 187 ? -11.636 -2.011 10.053 1.00 83.44 187 PRO A CA 1
ATOM 1495 C C . PRO A 1 187 ? -10.560 -3.009 10.514 1.00 83.44 187 PRO A C 1
ATOM 1497 O O . PRO A 1 187 ? -10.860 -3.877 11.330 1.00 83.44 187 PRO A O 1
ATOM 1500 N N . SER A 1 188 ? -9.308 -2.863 10.064 1.00 83.25 188 SER A N 1
ATOM 1501 C CA . SER A 1 188 ? -8.241 -3.867 10.194 1.00 83.25 188 SER A CA 1
ATOM 1502 C C . SER A 1 188 ? -8.024 -4.382 11.619 1.00 83.25 188 SER A C 1
ATOM 1504 O O . SER A 1 188 ? -7.786 -5.568 11.829 1.00 83.25 188 SER A O 1
ATOM 1506 N N . PHE A 1 189 ? -8.134 -3.504 12.618 1.00 83.50 189 PHE A N 1
ATOM 1507 C CA . PHE A 1 189 ? -7.912 -3.848 14.029 1.00 83.50 189 PHE A CA 1
ATOM 1508 C C . PHE A 1 189 ? -9.206 -4.018 14.832 1.00 83.50 189 PHE A C 1
ATOM 1510 O O . PHE A 1 189 ? -9.179 -4.468 15.978 1.00 83.50 189 PHE A O 1
ATOM 1517 N N . GLN A 1 190 ? -10.352 -3.689 14.236 1.00 88.38 190 GLN A N 1
ATOM 1518 C CA . GLN A 1 190 ? -11.617 -3.559 14.950 1.00 88.38 190 GLN A CA 1
ATOM 1519 C C . GLN A 1 190 ? -12.129 -4.914 15.462 1.00 88.38 190 GLN A C 1
ATOM 1521 O O . GLN A 1 190 ? -12.714 -4.985 16.545 1.00 88.38 190 GLN A O 1
ATOM 1526 N N . PHE A 1 191 ? -11.870 -6.007 14.735 1.00 91.50 191 PHE A N 1
ATOM 1527 C CA . PHE A 1 191 ? -12.246 -7.356 15.168 1.00 91.50 191 PHE A CA 1
ATOM 1528 C C . PHE A 1 191 ? -11.434 -7.821 16.389 1.00 91.50 191 PHE A C 1
ATOM 1530 O O . PHE A 1 191 ? -12.010 -8.395 17.312 1.00 91.50 191 PHE A O 1
ATOM 1537 N N . VAL A 1 192 ? -10.127 -7.520 16.437 1.00 91.50 192 VAL A N 1
ATOM 1538 C CA . VAL A 1 192 ? -9.258 -7.852 17.582 1.00 91.50 192 VAL A CA 1
ATOM 1539 C C . VAL A 1 192 ? -9.724 -7.098 18.816 1.00 91.50 192 VAL A C 1
ATOM 1541 O O . VAL A 1 192 ? -9.913 -7.696 19.874 1.00 91.50 192 VAL A O 1
ATOM 1544 N N . THR A 1 193 ? -9.972 -5.793 18.668 1.00 92.38 193 THR A N 1
ATOM 1545 C CA . THR A 1 193 ? -10.509 -4.965 19.747 1.00 92.38 193 THR A CA 1
ATOM 1546 C C . THR A 1 193 ? -11.842 -5.511 20.248 1.00 92.38 193 THR A C 1
ATOM 1548 O O . THR A 1 193 ? -12.032 -5.609 21.458 1.00 92.38 193 THR A O 1
ATOM 1551 N N . LEU A 1 194 ? -12.757 -5.900 19.354 1.00 92.38 194 LEU A N 1
ATOM 1552 C CA . LEU A 1 194 ? -14.069 -6.427 19.732 1.00 92.38 194 LEU A CA 1
ATOM 1553 C C . LEU A 1 194 ? -13.952 -7.741 20.512 1.00 92.38 194 LEU A C 1
ATOM 1555 O O . LEU A 1 194 ? -14.500 -7.844 21.607 1.00 92.38 194 LEU A O 1
ATOM 1559 N N . VAL A 1 195 ? -13.207 -8.718 19.986 1.00 91.88 195 VAL A N 1
ATOM 1560 C CA . VAL A 1 195 ? -13.014 -10.024 20.640 1.00 91.88 195 VAL A CA 1
ATOM 1561 C C . VAL A 1 195 ? -12.363 -9.850 22.008 1.00 91.88 195 VAL A C 1
ATOM 1563 O O . VAL A 1 195 ? -12.839 -10.417 22.989 1.00 91.88 195 VAL A O 1
ATOM 1566 N N . PHE A 1 196 ? -11.319 -9.024 22.102 1.00 92.00 196 PHE A N 1
ATOM 1567 C CA . PHE A 1 196 ? -10.665 -8.771 23.380 1.00 92.00 196 PHE A CA 1
ATOM 1568 C C . PHE A 1 196 ? -11.587 -8.053 24.366 1.00 92.00 196 PHE A C 1
ATOM 1570 O O . PHE A 1 196 ? -11.602 -8.414 25.535 1.00 92.00 196 PHE A O 1
ATOM 1577 N N . THR A 1 197 ? -12.373 -7.066 23.921 1.00 92.06 197 THR A N 1
ATOM 1578 C CA . THR A 1 197 ? -13.334 -6.361 24.791 1.00 92.06 197 THR A CA 1
ATOM 1579 C C . THR A 1 197 ? -14.309 -7.352 25.421 1.00 92.06 197 THR A C 1
ATOM 1581 O O . THR A 1 197 ? -14.537 -7.303 26.626 1.00 92.06 197 THR A O 1
ATOM 1584 N N . ILE A 1 198 ? -14.839 -8.285 24.625 1.00 89.81 198 ILE A N 1
ATOM 1585 C CA . ILE A 1 198 ? -15.752 -9.322 25.115 1.00 89.81 198 ILE A CA 1
ATOM 1586 C C . ILE A 1 198 ? -15.046 -10.192 26.154 1.00 89.81 198 ILE A C 1
ATOM 1588 O O . ILE A 1 198 ? -15.512 -10.283 27.283 1.00 89.81 198 ILE A O 1
ATOM 1592 N N . VAL A 1 199 ? -13.890 -10.770 25.811 1.00 90.31 199 VAL A N 1
ATOM 1593 C CA . VAL A 1 199 ? -13.162 -11.666 26.723 1.00 90.31 199 VAL A CA 1
ATOM 1594 C C . VAL A 1 199 ? -12.781 -10.950 28.026 1.00 90.31 199 VAL A C 1
ATOM 1596 O O . VAL A 1 199 ? -13.003 -11.473 29.115 1.00 90.31 199 VAL A O 1
ATOM 1599 N N . PHE A 1 200 ? -12.269 -9.725 27.933 1.00 89.88 200 PHE A N 1
ATOM 1600 C CA . PHE A 1 200 ? -11.801 -8.961 29.084 1.00 89.88 200 PHE A CA 1
ATOM 1601 C C . PHE A 1 200 ? -12.933 -8.591 30.050 1.00 89.88 200 PHE A C 1
ATOM 1603 O O . PHE A 1 200 ? -12.793 -8.761 31.261 1.00 89.88 200 PHE A O 1
ATOM 1610 N N . PHE A 1 201 ? -14.068 -8.101 29.545 1.00 88.50 201 PHE A N 1
ATOM 1611 C CA . PHE A 1 201 ? -15.178 -7.689 30.409 1.00 88.50 201 PHE A CA 1
ATOM 1612 C C . PHE A 1 201 ? -16.084 -8.850 30.830 1.00 88.50 201 PHE A C 1
ATOM 1614 O O . PHE A 1 201 ? -16.701 -8.772 31.890 1.00 88.50 201 PHE A O 1
ATOM 1621 N N . GLU A 1 202 ? -16.149 -9.938 30.064 1.00 83.81 202 GLU A N 1
ATOM 1622 C CA . GLU A 1 202 ? -16.955 -11.107 30.427 1.00 83.81 202 GLU A CA 1
ATOM 1623 C C . GLU A 1 202 ? -16.248 -11.996 31.463 1.00 83.81 202 GLU A C 1
ATOM 1625 O O . GLU A 1 202 ? -16.901 -12.470 32.396 1.00 83.81 202 GLU A O 1
ATOM 1630 N N . PHE A 1 203 ? -14.920 -12.161 31.369 1.00 83.31 203 PHE A N 1
ATOM 1631 C CA . PHE A 1 203 ? -14.162 -13.065 32.245 1.00 83.31 203 PHE A CA 1
ATOM 1632 C C . PHE A 1 203 ? -13.348 -12.356 33.339 1.00 83.31 203 PHE A C 1
ATOM 1634 O O . PHE A 1 203 ? -13.447 -12.747 34.503 1.00 83.31 203 PHE A O 1
ATOM 1641 N N . ASP A 1 204 ? -12.581 -11.310 33.012 1.00 84.88 204 ASP A N 1
ATOM 1642 C CA . ASP A 1 204 ? -11.587 -10.749 33.945 1.00 84.88 204 ASP A CA 1
ATOM 1643 C C . ASP A 1 204 ? -12.125 -9.565 34.765 1.00 84.88 204 ASP A C 1
ATOM 1645 O O . ASP A 1 204 ? -11.928 -9.485 35.980 1.00 84.88 204 ASP A O 1
ATOM 1649 N N . CYS A 1 205 ? -12.819 -8.628 34.114 1.00 81.62 205 CYS A N 1
ATOM 1650 C CA . CYS A 1 205 ? -13.189 -7.326 34.680 1.00 81.62 205 CYS A CA 1
ATOM 1651 C C . CYS A 1 205 ? -14.697 -7.029 34.623 1.00 81.62 205 CYS A C 1
ATOM 1653 O O . CYS A 1 205 ? -15.110 -5.883 34.436 1.00 81.62 205 CYS A O 1
ATOM 1655 N N . SER A 1 206 ? -15.540 -8.032 34.881 1.00 78.69 206 SER A N 1
ATOM 1656 C CA . SER A 1 206 ? -17.011 -7.899 34.852 1.00 78.69 206 SER A CA 1
ATOM 1657 C C . SER A 1 206 ? -17.585 -6.831 35.788 1.00 78.69 206 SER A C 1
ATOM 1659 O O . SER A 1 206 ? -18.649 -6.277 35.527 1.00 78.69 206 SER A O 1
ATOM 1661 N N . ARG A 1 207 ? -16.872 -6.486 36.869 1.00 77.00 207 ARG A N 1
ATOM 1662 C CA . ARG A 1 207 ? -17.278 -5.429 37.814 1.00 77.00 207 ARG A CA 1
ATOM 1663 C C . ARG A 1 207 ? -17.008 -4.007 37.315 1.00 77.00 207 ARG A C 1
ATOM 1665 O O . ARG A 1 207 ? -17.594 -3.078 37.862 1.00 77.00 207 ARG A O 1
ATOM 1672 N N . ALA A 1 208 ? -16.105 -3.840 36.348 1.00 77.38 208 ALA A N 1
ATOM 1673 C CA . ALA A 1 208 ? -15.733 -2.540 35.791 1.00 77.38 208 ALA A CA 1
ATOM 1674 C C . ALA A 1 208 ? -16.559 -2.167 34.548 1.00 77.38 208 ALA A C 1
ATOM 1676 O O . ALA A 1 208 ? -16.582 -0.997 34.182 1.00 77.38 208 ALA A O 1
ATOM 1677 N N . SER A 1 209 ? -17.231 -3.144 33.928 1.00 79.06 209 SER A N 1
ATOM 1678 C CA . SER A 1 209 ? -18.110 -2.926 32.777 1.00 79.06 209 SER A CA 1
ATOM 1679 C C . SER A 1 209 ? -19.322 -2.083 33.175 1.00 79.06 209 SER A C 1
ATOM 1681 O O . SER A 1 209 ? -20.065 -2.439 34.096 1.00 79.06 209 SER A O 1
ATOM 1683 N N . GLU A 1 210 ? -19.534 -0.965 32.479 1.00 77.88 210 GLU A N 1
ATOM 1684 C CA . GLU A 1 210 ? -20.777 -0.192 32.602 1.00 77.88 210 GLU A CA 1
ATOM 1685 C C . GLU A 1 210 ? -21.758 -0.543 31.481 1.00 77.88 210 GLU A C 1
ATOM 1687 O O . GLU A 1 210 ? -22.907 -0.904 31.749 1.00 77.88 210 GLU A O 1
ATOM 1692 N N . THR A 1 211 ? -21.303 -0.449 30.231 1.00 85.88 211 THR A N 1
ATOM 1693 C CA . THR A 1 211 ? -22.056 -0.825 29.027 1.00 85.88 211 THR A CA 1
ATOM 1694 C C . THR A 1 211 ? -21.117 -1.314 27.949 1.00 85.88 211 THR A C 1
ATOM 1696 O O . THR A 1 211 ? -20.023 -0.775 27.789 1.00 85.88 211 THR A O 1
ATOM 1699 N N . PHE A 1 212 ? -21.581 -2.270 27.145 1.00 88.69 212 PHE A N 1
ATOM 1700 C CA . PHE A 1 212 ? -20.758 -2.842 26.087 1.00 88.69 212 PHE A CA 1
ATOM 1701 C C . PHE A 1 212 ? -20.298 -1.784 25.075 1.00 88.69 212 PHE A C 1
ATOM 1703 O O . PHE A 1 212 ? -19.141 -1.804 24.662 1.00 88.69 212 PHE A O 1
ATOM 1710 N N . LEU A 1 213 ? -21.163 -0.838 24.685 1.00 90.12 213 LEU A N 1
ATOM 1711 C CA . LEU A 1 213 ? -20.788 0.204 23.725 1.00 90.12 213 LEU A CA 1
ATOM 1712 C C . LEU A 1 213 ? -19.664 1.108 24.253 1.00 90.12 213 LEU A C 1
ATOM 1714 O O . LEU A 1 213 ? -18.741 1.440 23.505 1.00 90.12 213 LEU A O 1
ATOM 1718 N N . LEU A 1 214 ? -19.741 1.512 25.524 1.00 88.81 214 LEU A N 1
ATOM 1719 C CA . LEU A 1 214 ? -18.721 2.344 26.159 1.00 88.81 214 LEU A CA 1
ATOM 1720 C C . LEU A 1 214 ? -17.407 1.579 26.307 1.00 88.81 214 LEU A C 1
ATOM 1722 O O . LEU A 1 214 ? -16.349 2.093 25.948 1.00 88.81 214 LEU A O 1
ATOM 1726 N N . ASP A 1 215 ? -17.496 0.347 26.796 1.00 91.19 215 ASP A N 1
ATOM 1727 C CA . ASP A 1 215 ? -16.360 -0.542 26.981 1.00 91.19 215 ASP A CA 1
ATOM 1728 C C . ASP A 1 215 ? -15.636 -0.750 25.647 1.00 91.19 215 ASP A C 1
ATOM 1730 O O . ASP A 1 215 ? -14.426 -0.556 25.553 1.00 91.19 215 ASP A O 1
ATOM 1734 N N . PHE A 1 216 ? -16.382 -1.023 24.575 1.00 91.88 216 PHE A N 1
ATOM 1735 C CA . PHE A 1 216 ? -15.825 -1.183 23.236 1.00 91.88 216 PHE A CA 1
ATOM 1736 C C . PHE A 1 216 ? -15.182 0.104 22.703 1.00 91.88 216 PHE A C 1
ATOM 1738 O O . PHE A 1 216 ? -14.108 0.061 22.098 1.00 91.88 216 PHE A O 1
ATOM 1745 N N . PHE A 1 217 ? -15.787 1.265 22.962 1.00 92.44 217 PHE A N 1
ATOM 1746 C CA . PHE A 1 217 ? -15.208 2.556 22.596 1.00 92.44 217 PHE A CA 1
ATOM 1747 C C . PHE A 1 217 ? -13.890 2.840 23.334 1.00 92.44 217 PHE A C 1
ATOM 1749 O O . PHE A 1 217 ? -12.902 3.216 22.700 1.00 92.44 217 PHE A O 1
ATOM 1756 N N . ILE A 1 218 ? -13.843 2.620 24.650 1.00 91.56 218 ILE A N 1
ATOM 1757 C CA . ILE A 1 218 ? -12.629 2.811 25.456 1.00 91.56 218 ILE A CA 1
ATOM 1758 C C . ILE A 1 218 ? -11.546 1.826 25.015 1.00 91.56 218 ILE A C 1
ATOM 1760 O O . ILE A 1 218 ? -10.405 2.230 24.782 1.00 91.56 218 ILE A O 1
ATOM 1764 N N . MET A 1 219 ? -11.900 0.554 24.826 1.00 92.19 219 MET A N 1
ATOM 1765 C CA . MET A 1 219 ? -10.955 -0.468 24.386 1.00 92.19 219 MET A CA 1
ATOM 1766 C C . MET A 1 219 ? -10.398 -0.188 22.994 1.00 92.19 219 MET A C 1
ATOM 1768 O O . MET A 1 219 ? -9.219 -0.439 22.769 1.00 92.19 219 MET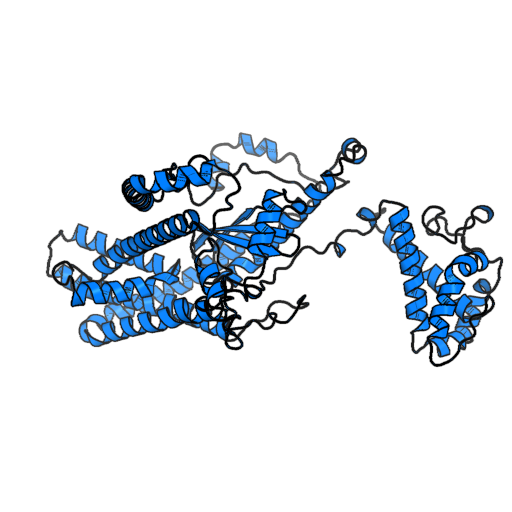 A O 1
ATOM 1772 N N . SER A 1 220 ? -11.175 0.405 22.084 1.00 91.62 220 SER A N 1
ATOM 1773 C CA . SER A 1 220 ? -10.670 0.858 20.779 1.00 91.62 220 SER A CA 1
ATOM 1774 C C . SER A 1 220 ? -9.552 1.899 20.917 1.00 91.62 220 SER A C 1
ATOM 1776 O O . SER A 1 220 ? -8.518 1.792 20.254 1.00 91.62 220 SER A O 1
ATOM 1778 N N . ILE A 1 221 ? -9.692 2.853 21.845 1.00 91.25 221 ILE A N 1
ATOM 1779 C CA . ILE A 1 221 ? -8.642 3.841 22.139 1.00 91.25 221 ILE A CA 1
ATOM 1780 C C . ILE A 1 221 ? -7.414 3.158 22.754 1.00 91.25 221 ILE A C 1
ATOM 1782 O O . ILE A 1 221 ? -6.286 3.422 22.332 1.00 91.25 221 ILE A O 1
ATOM 1786 N N . VAL A 1 222 ? -7.626 2.273 23.733 1.00 91.44 222 VAL A N 1
ATOM 1787 C CA . VAL A 1 222 ? -6.546 1.544 24.415 1.00 91.44 222 VAL A CA 1
ATOM 1788 C C . VAL A 1 222 ? -5.758 0.689 23.425 1.00 91.44 222 VAL A C 1
ATOM 1790 O O . VAL A 1 222 ? -4.532 0.761 23.418 1.00 91.44 222 VAL A O 1
ATOM 1793 N N . PHE A 1 223 ? -6.430 -0.062 22.550 1.00 90.38 223 PHE A N 1
ATOM 1794 C CA . PHE A 1 223 ? -5.774 -0.896 21.541 1.00 90.38 223 PHE A CA 1
ATOM 1795 C C . PHE A 1 223 ? -4.955 -0.081 20.555 1.00 90.38 223 PHE A C 1
ATOM 1797 O O . PHE A 1 223 ? -3.833 -0.466 20.243 1.00 90.38 223 PHE A O 1
ATOM 1804 N N . HIS A 1 224 ? -5.473 1.055 20.090 1.00 88.06 224 HIS A N 1
ATOM 1805 C CA . HIS A 1 2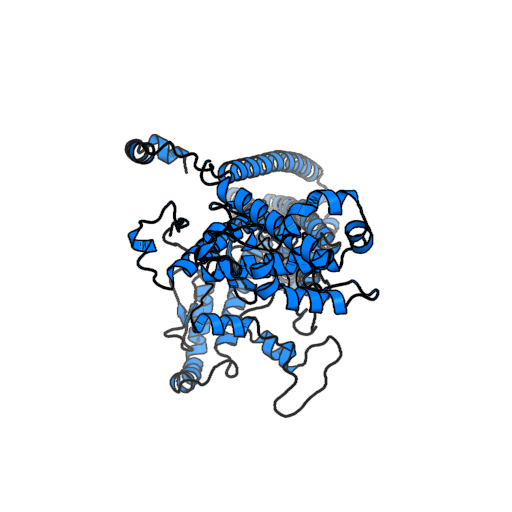24 ? -4.726 1.901 19.167 1.00 88.06 224 HIS A CA 1
ATOM 1806 C C . HIS A 1 224 ? -3.448 2.455 19.821 1.00 88.06 224 HIS A C 1
ATOM 1808 O O . HIS A 1 224 ? -2.381 2.457 19.208 1.00 88.06 224 HIS A O 1
ATOM 1814 N N . LYS A 1 225 ? -3.524 2.851 21.099 1.00 91.19 225 LYS A N 1
ATOM 1815 C CA . LYS A 1 225 ? -2.356 3.283 21.881 1.00 91.19 225 LYS A CA 1
ATOM 1816 C C . LYS A 1 225 ? -1.378 2.146 22.158 1.00 91.19 225 LYS A C 1
ATOM 1818 O O . LYS A 1 225 ? -0.174 2.343 22.051 1.00 91.19 225 LYS A O 1
ATOM 1823 N N . LEU A 1 226 ? -1.876 0.962 22.494 1.00 91.50 226 LEU A N 1
ATOM 1824 C CA . LEU A 1 226 ? -1.042 -0.209 22.738 1.00 91.50 226 LEU A CA 1
ATOM 1825 C C . LEU A 1 226 ? -0.345 -0.673 21.453 1.00 91.50 226 LEU A C 1
ATOM 1827 O O . LEU A 1 226 ? 0.813 -1.071 21.501 1.00 91.50 226 LEU A O 1
ATOM 1831 N N . ASN A 1 227 ? -1.006 -0.548 20.302 1.00 89.19 227 ASN A N 1
ATOM 1832 C CA . ASN A 1 227 ? -0.403 -0.832 19.008 1.00 89.19 227 ASN A CA 1
ATOM 1833 C C . ASN A 1 227 ? 0.749 0.139 18.694 1.00 89.19 227 ASN A C 1
ATOM 1835 O O . ASN A 1 227 ? 1.836 -0.319 18.358 1.00 89.19 227 ASN A O 1
ATOM 1839 N N . ASP A 1 228 ? 0.562 1.453 18.873 1.00 89.19 228 ASP A N 1
ATOM 1840 C CA . ASP A 1 228 ? 1.648 2.447 18.726 1.00 89.19 228 ASP A CA 1
ATOM 1841 C C . ASP A 1 228 ? 2.814 2.158 19.691 1.00 89.19 228 ASP A C 1
ATOM 1843 O O . ASP A 1 228 ? 3.983 2.191 19.299 1.00 89.19 228 ASP A O 1
ATOM 1847 N N . LEU A 1 229 ? 2.503 1.779 20.938 1.00 92.19 229 LEU A N 1
ATOM 1848 C CA . LEU A 1 229 ? 3.510 1.393 21.928 1.00 92.19 229 LEU A CA 1
ATOM 1849 C C . LEU A 1 229 ? 4.326 0.187 21.450 1.00 92.19 229 LEU A C 1
ATOM 1851 O O . LEU A 1 229 ? 5.552 0.211 21.528 1.00 92.19 229 LEU A O 1
ATOM 1855 N N . LEU A 1 230 ? 3.658 -0.855 20.949 1.00 91.69 230 LEU A N 1
ATOM 1856 C CA . LEU A 1 230 ? 4.310 -2.059 20.438 1.00 91.69 230 LEU A CA 1
ATOM 1857 C C . LEU A 1 230 ? 5.209 -1.753 19.239 1.00 91.69 230 LEU A C 1
ATOM 1859 O O . LEU A 1 230 ? 6.330 -2.251 19.202 1.00 91.69 230 LEU A O 1
ATOM 1863 N N . HIS A 1 231 ? 4.773 -0.904 18.305 1.00 88.44 231 HIS A N 1
ATOM 1864 C CA . HIS A 1 231 ? 5.595 -0.506 17.157 1.00 88.44 231 HIS A CA 1
ATOM 1865 C C . HIS A 1 231 ? 6.843 0.267 17.598 1.00 88.44 231 HIS A C 1
ATOM 1867 O O . HIS A 1 231 ? 7.945 -0.030 17.139 1.00 88.44 231 HIS A O 1
ATOM 1873 N N . LYS A 1 232 ? 6.706 1.200 18.550 1.00 90.25 232 LYS A N 1
ATOM 1874 C CA . LYS A 1 232 ? 7.847 1.933 19.123 1.00 90.25 232 LYS A CA 1
ATOM 1875 C C . LYS A 1 232 ? 8.809 1.016 19.868 1.00 90.25 232 LYS A C 1
ATOM 1877 O O . LYS A 1 232 ? 10.017 1.136 19.692 1.00 90.25 232 LYS A O 1
ATOM 1882 N N . LEU A 1 233 ? 8.293 0.094 20.681 1.00 89.25 233 LEU A N 1
ATOM 1883 C CA . LEU A 1 233 ? 9.120 -0.880 21.393 1.00 89.25 233 LEU A CA 1
ATOM 1884 C C . LEU A 1 233 ? 9.837 -1.818 20.422 1.00 89.25 233 LEU A C 1
ATOM 1886 O O . LEU A 1 233 ? 11.025 -2.056 20.603 1.00 89.25 233 LEU A O 1
ATOM 1890 N N . ASN A 1 234 ? 9.153 -2.300 19.381 1.00 88.69 234 ASN A N 1
ATOM 1891 C CA . ASN A 1 234 ? 9.765 -3.133 18.351 1.00 88.69 234 ASN A CA 1
ATOM 1892 C C . ASN A 1 234 ? 10.898 -2.383 17.642 1.00 88.69 234 ASN A C 1
ATOM 1894 O O . ASN A 1 234 ? 12.016 -2.881 17.575 1.00 88.69 234 ASN A O 1
ATOM 1898 N N . PHE A 1 235 ? 10.650 -1.139 17.223 1.00 87.25 235 PHE A N 1
ATOM 1899 C CA . PHE A 1 235 ? 11.678 -0.299 16.615 1.00 87.25 235 PHE A CA 1
ATOM 1900 C C . PHE A 1 235 ? 12.895 -0.113 17.531 1.00 87.25 235 PHE A C 1
ATOM 1902 O O . PHE A 1 235 ? 14.026 -0.283 17.087 1.00 87.25 235 PHE A O 1
ATOM 1909 N N . ILE A 1 236 ? 12.684 0.175 18.820 1.00 86.06 236 ILE A N 1
ATOM 1910 C CA . ILE A 1 236 ? 13.782 0.305 19.787 1.00 86.06 236 ILE A CA 1
ATOM 1911 C C . ILE A 1 236 ? 14.534 -1.021 19.946 1.00 86.06 236 ILE A C 1
ATOM 1913 O O . ILE A 1 236 ? 15.761 -1.013 19.993 1.00 86.06 236 ILE A O 1
ATOM 1917 N N . MET A 1 237 ? 13.827 -2.153 20.024 1.00 84.38 237 MET A N 1
ATOM 1918 C CA . MET A 1 237 ? 14.452 -3.474 20.148 1.00 84.38 237 MET A CA 1
ATOM 1919 C C . MET A 1 237 ? 15.310 -3.815 18.929 1.00 84.38 237 MET A C 1
ATOM 1921 O O . MET A 1 237 ? 16.444 -4.256 19.104 1.00 84.38 237 MET A O 1
ATOM 1925 N N . VAL A 1 238 ? 14.799 -3.572 17.721 1.00 84.00 238 VAL A N 1
ATOM 1926 C CA . VAL A 1 238 ? 15.527 -3.770 16.461 1.00 84.00 238 VAL A CA 1
ATOM 1927 C C . VAL A 1 238 ? 16.744 -2.848 16.389 1.00 84.00 238 VAL A C 1
ATOM 1929 O O . VAL A 1 238 ? 17.856 -3.311 16.153 1.00 84.00 238 VAL A O 1
ATOM 1932 N N . TYR A 1 239 ? 16.562 -1.559 16.681 1.00 80.56 239 TYR A N 1
ATOM 1933 C CA . TYR A 1 239 ? 17.632 -0.561 16.638 1.00 80.56 239 TYR A CA 1
ATOM 1934 C C . TYR A 1 239 ? 18.760 -0.844 17.645 1.00 80.56 239 TYR A C 1
ATOM 1936 O O . TYR A 1 239 ? 19.927 -0.567 17.384 1.00 80.56 239 TYR A O 1
ATOM 1944 N N . MET A 1 240 ? 18.420 -1.405 18.808 1.00 77.12 240 MET A N 1
ATOM 1945 C CA . MET A 1 240 ? 19.370 -1.749 19.871 1.00 77.12 240 MET A CA 1
ATOM 1946 C C . MET A 1 240 ? 19.984 -3.147 19.727 1.00 77.12 240 MET A C 1
ATOM 1948 O O . MET A 1 240 ? 20.803 -3.528 20.570 1.00 77.12 240 MET A O 1
ATOM 1952 N N . ALA A 1 24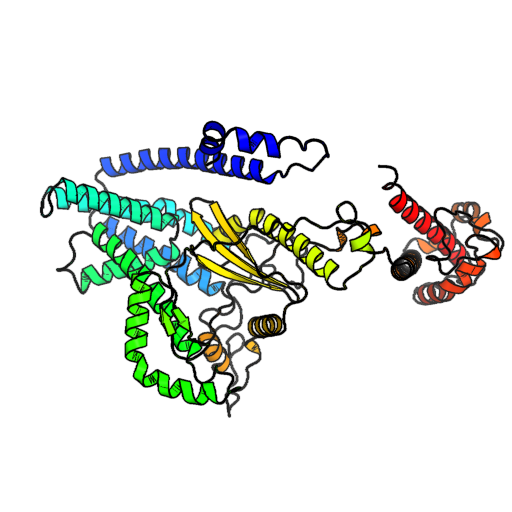1 ? 19.590 -3.928 18.717 1.00 79.19 241 ALA A N 1
ATOM 1953 C CA . ALA A 1 241 ? 20.022 -5.310 18.566 1.00 79.19 241 ALA A CA 1
ATOM 1954 C C . ALA A 1 241 ? 21.537 -5.394 18.269 1.00 79.19 241 ALA A C 1
ATOM 1956 O O . ALA A 1 241 ? 21.993 -4.854 17.262 1.00 79.19 241 ALA A O 1
ATOM 1957 N N . PRO A 1 242 ? 22.342 -6.098 19.094 1.00 70.31 242 PRO A N 1
ATOM 1958 C CA . PRO A 1 242 ? 23.805 -6.141 18.951 1.00 70.31 242 PRO A CA 1
ATOM 1959 C C . PRO A 1 242 ? 24.333 -6.658 17.604 1.00 70.31 242 PRO A C 1
ATOM 1961 O O . PRO A 1 242 ? 25.446 -6.314 17.214 1.00 70.31 242 PRO A O 1
ATOM 1964 N N . TRP A 1 243 ? 23.560 -7.495 16.909 1.00 70.75 243 TRP A N 1
ATOM 1965 C CA . TRP A 1 243 ? 23.930 -8.102 15.624 1.00 70.75 243 TRP A CA 1
ATOM 1966 C C . TRP A 1 243 ? 23.558 -7.259 14.398 1.00 70.75 243 TRP A C 1
ATOM 1968 O O . TRP A 1 243 ? 24.108 -7.498 13.333 1.00 70.75 243 TRP A O 1
ATOM 1978 N N . GLN A 1 244 ? 22.665 -6.275 14.538 1.00 65.38 244 GLN A N 1
ATOM 1979 C CA . GLN A 1 244 ? 22.279 -5.350 13.458 1.00 65.38 244 GLN A CA 1
ATOM 1980 C C . GLN A 1 244 ? 23.193 -4.115 13.390 1.00 65.38 244 GLN A C 1
ATOM 1982 O O . GLN A 1 244 ? 23.123 -3.309 12.464 1.00 65.38 244 GLN A O 1
ATOM 1987 N N . ILE A 1 245 ? 24.068 -3.938 14.382 1.00 61.28 245 ILE A N 1
ATOM 1988 C CA . ILE A 1 245 ? 24.949 -2.779 14.464 1.00 61.28 245 ILE A CA 1
ATOM 1989 C C . ILE A 1 245 ? 26.187 -3.047 13.623 1.00 61.28 245 ILE A C 1
ATOM 1991 O O . ILE A 1 245 ? 27.010 -3.906 13.942 1.00 61.28 245 ILE A O 1
ATOM 1995 N N . ALA A 1 246 ? 26.370 -2.243 12.579 1.00 54.16 246 ALA A N 1
ATOM 1996 C CA . ALA A 1 246 ? 27.676 -2.106 11.967 1.00 54.16 246 ALA A CA 1
ATOM 1997 C C . ALA A 1 246 ? 28.631 -1.551 13.037 1.00 54.16 246 ALA A C 1
ATOM 1999 O O . ALA A 1 246 ? 28.567 -0.371 13.387 1.00 54.16 246 ALA A O 1
ATOM 2000 N N . TRP A 1 247 ? 29.526 -2.393 13.565 1.00 54.97 247 TRP A N 1
ATOM 2001 C CA . TRP A 1 247 ? 30.600 -2.036 14.508 1.00 54.97 247 TRP A CA 1
ATOM 2002 C C . TRP A 1 247 ? 31.668 -1.126 13.863 1.00 54.97 247 TRP A C 1
ATOM 2004 O O . TRP A 1 247 ? 32.862 -1.254 14.112 1.00 54.97 247 TRP A O 1
ATOM 2014 N N . GLY A 1 248 ? 31.251 -0.204 12.994 1.00 50.16 248 GLY A N 1
ATOM 2015 C CA . GLY A 1 248 ? 32.114 0.681 12.223 1.00 50.16 248 GLY A CA 1
ATOM 2016 C C . GLY A 1 248 ? 32.714 1.823 13.041 1.00 50.16 248 GLY A C 1
ATOM 2017 O O . GLY A 1 248 ? 33.641 2.473 12.565 1.00 50.16 248 GLY A O 1
ATOM 2018 N N . SER A 1 249 ? 32.234 2.082 14.267 1.00 61.41 249 SER A N 1
ATOM 2019 C CA . SER A 1 249 ? 32.834 3.083 15.155 1.00 61.41 249 SER A CA 1
ATOM 2020 C C . SER A 1 249 ? 32.920 2.610 16.610 1.00 61.41 249 SER A C 1
ATOM 2022 O O . SER A 1 249 ? 31.984 2.028 17.162 1.00 61.41 249 SER A O 1
ATOM 2024 N N . ALA A 1 250 ? 34.047 2.915 17.263 1.00 62.91 250 ALA A N 1
ATOM 2025 C CA . ALA A 1 250 ? 34.272 2.621 18.681 1.00 62.91 250 ALA A CA 1
ATOM 2026 C C . ALA A 1 250 ? 33.236 3.301 19.597 1.00 62.91 250 ALA A C 1
ATOM 2028 O O . ALA A 1 250 ? 32.957 2.813 20.687 1.00 62.91 250 ALA A O 1
ATOM 2029 N N . PHE A 1 251 ? 32.624 4.402 19.153 1.00 67.56 251 PHE A N 1
ATOM 2030 C CA . PHE A 1 251 ? 31.588 5.101 19.909 1.00 67.56 251 PHE A CA 1
ATOM 2031 C C . PHE A 1 251 ? 30.334 4.240 20.114 1.00 67.56 251 PHE A C 1
ATOM 2033 O O . PHE A 1 251 ? 29.816 4.189 21.229 1.00 67.56 251 PHE A O 1
ATOM 2040 N N . HIS A 1 252 ? 29.880 3.511 19.086 1.00 65.94 252 HIS A N 1
ATOM 2041 C CA . HIS A 1 252 ? 28.709 2.632 19.209 1.00 65.94 252 HIS A CA 1
ATOM 2042 C C . HIS A 1 252 ? 28.964 1.469 20.177 1.00 65.94 252 HIS A C 1
ATOM 2044 O O . HIS A 1 252 ? 28.089 1.145 20.979 1.00 65.94 252 HIS A O 1
ATOM 2050 N N . ALA A 1 253 ? 30.192 0.940 20.193 1.00 69.25 253 ALA A N 1
ATOM 2051 C CA . ALA A 1 253 ? 30.609 -0.108 21.124 1.00 69.25 253 ALA A CA 1
ATOM 2052 C C . ALA A 1 253 ? 30.528 0.324 22.602 1.00 69.25 253 ALA A C 1
ATOM 2054 O O . ALA A 1 253 ? 30.177 -0.483 23.461 1.00 69.25 253 ALA A O 1
ATOM 2055 N N . PHE A 1 254 ? 30.823 1.594 22.908 1.00 71.38 254 PHE A N 1
ATOM 2056 C CA . PHE A 1 254 ? 30.742 2.125 24.274 1.00 71.38 254 PHE A CA 1
ATOM 2057 C C . PHE A 1 254 ? 29.344 2.629 24.646 1.00 71.38 254 PHE A C 1
ATOM 2059 O O . PHE A 1 254 ? 28.900 2.406 25.770 1.00 71.38 254 PHE A O 1
ATOM 2066 N N . ALA A 1 255 ? 28.634 3.298 23.735 1.00 68.31 255 ALA A N 1
ATOM 2067 C CA . ALA A 1 255 ? 27.344 3.927 24.030 1.00 68.31 255 ALA A CA 1
ATOM 2068 C C . ALA A 1 255 ? 26.240 2.915 24.392 1.00 68.31 255 ALA A C 1
ATOM 2070 O O . ALA A 1 255 ? 25.332 3.232 25.159 1.00 68.31 255 ALA A O 1
ATOM 2071 N N . GLN A 1 256 ? 26.316 1.692 23.868 1.00 71.81 256 GLN A N 1
ATOM 2072 C CA . GLN A 1 256 ? 25.269 0.685 24.023 1.00 71.81 256 GLN A CA 1
ATOM 2073 C C . GLN A 1 256 ? 25.213 0.056 25.432 1.00 71.81 256 GLN A C 1
ATOM 2075 O O . GLN A 1 256 ? 24.122 0.026 26.006 1.00 71.81 256 GLN A O 1
ATOM 2080 N N . PRO A 1 257 ? 26.336 -0.333 26.075 1.00 75.12 257 PRO A N 1
ATOM 2081 C CA . PRO A 1 257 ? 26.349 -0.660 27.504 1.00 75.12 257 PRO A CA 1
ATOM 2082 C C . PRO A 1 257 ? 25.817 0.470 28.395 1.00 75.12 257 PRO A C 1
ATOM 2084 O O . PRO A 1 257 ? 25.097 0.206 29.356 1.00 75.12 257 PRO A O 1
ATOM 2087 N N . PHE A 1 258 ? 26.115 1.732 28.059 1.00 72.94 258 PHE A N 1
ATOM 2088 C CA . PHE A 1 258 ? 25.607 2.890 28.805 1.00 72.94 258 PHE A CA 1
ATOM 2089 C C . PHE A 1 258 ? 24.103 3.127 28.618 1.00 72.94 258 PHE A C 1
ATOM 2091 O O . PHE A 1 258 ? 23.485 3.747 29.479 1.00 72.94 258 PHE A O 1
ATOM 2098 N N . ALA A 1 259 ? 23.481 2.601 27.562 1.00 72.75 259 ALA A N 1
ATOM 2099 C CA . ALA A 1 259 ? 22.033 2.681 27.383 1.00 72.75 259 ALA A CA 1
ATOM 2100 C C . ALA A 1 259 ? 21.260 1.718 28.307 1.00 72.75 259 ALA A C 1
ATOM 2102 O O . ALA A 1 259 ? 20.111 1.997 28.650 1.00 72.75 259 ALA A O 1
ATOM 2103 N N . VAL A 1 260 ? 21.881 0.623 28.772 1.00 75.06 260 VAL A N 1
ATOM 2104 C CA . VAL A 1 260 ? 21.227 -0.385 29.634 1.00 75.06 260 VAL A CA 1
ATOM 2105 C C . VAL A 1 260 ? 20.745 0.209 30.971 1.00 75.06 260 VAL A C 1
ATOM 2107 O O . VAL A 1 260 ? 19.569 0.019 31.299 1.00 75.06 260 VAL A O 1
ATOM 2110 N N . PRO A 1 261 ? 21.551 0.994 31.719 1.00 78.75 261 PRO A N 1
ATOM 2111 C CA . PRO A 1 261 ? 21.078 1.726 32.899 1.00 78.75 261 PRO A CA 1
ATOM 2112 C C . PRO A 1 261 ? 19.920 2.696 32.620 1.00 78.75 261 PRO A C 1
ATOM 2114 O O . PRO A 1 261 ? 19.091 2.941 33.493 1.00 78.75 261 PRO A O 1
ATOM 2117 N N . HIS A 1 262 ? 19.839 3.234 31.400 1.00 81.25 262 HIS A N 1
ATOM 2118 C CA . HIS A 1 262 ? 18.795 4.170 30.983 1.00 81.25 262 HIS A CA 1
ATOM 2119 C C . HIS A 1 262 ? 17.541 3.486 30.414 1.00 81.25 262 HIS A C 1
ATOM 2121 O O . HIS A 1 262 ? 16.596 4.176 30.034 1.00 81.25 262 HIS A O 1
ATOM 2127 N N . SER A 1 263 ? 17.476 2.151 30.408 1.00 82.94 263 SER A N 1
ATOM 2128 C CA . SER A 1 263 ? 16.327 1.380 29.907 1.00 82.94 263 SER A CA 1
ATOM 2129 C C . SER A 1 263 ? 15.000 1.765 30.573 1.00 82.94 263 SER A C 1
ATOM 2131 O O . SER A 1 263 ? 14.003 1.965 29.883 1.00 82.94 263 SER A O 1
ATOM 2133 N N . ALA A 1 264 ? 14.982 1.964 31.896 1.00 85.88 264 ALA A N 1
ATOM 2134 C CA . ALA A 1 264 ? 13.783 2.399 32.617 1.00 85.88 264 ALA A CA 1
ATOM 2135 C C . ALA A 1 264 ? 13.311 3.797 32.178 1.00 85.88 264 ALA A C 1
ATOM 2137 O O . ALA A 1 264 ? 12.115 4.026 31.990 1.00 85.88 264 ALA A O 1
ATOM 2138 N N . MET A 1 265 ? 14.254 4.720 31.963 1.00 86.75 265 MET A N 1
ATOM 2139 C CA . MET A 1 265 ? 13.962 6.059 31.451 1.00 86.75 265 MET A CA 1
ATOM 2140 C C . MET A 1 265 ? 13.428 5.988 30.018 1.00 86.75 265 MET A C 1
ATOM 2142 O O . MET A 1 265 ? 12.436 6.639 29.710 1.00 86.75 265 MET A O 1
ATOM 2146 N N . LEU A 1 266 ? 14.026 5.152 29.168 1.00 87.31 266 LEU A N 1
ATOM 2147 C CA . LEU A 1 266 ? 13.585 4.933 27.795 1.00 87.31 266 LEU A CA 1
ATOM 2148 C C . LEU A 1 266 ? 12.176 4.323 27.728 1.00 87.31 266 LEU A C 1
ATOM 2150 O O . LEU A 1 266 ? 11.370 4.762 26.912 1.00 87.31 266 LEU A O 1
ATOM 2154 N N . LEU A 1 267 ? 11.837 3.370 28.601 1.00 88.88 267 LEU A N 1
ATOM 2155 C CA . LEU A 1 267 ? 10.488 2.798 28.675 1.00 88.88 267 LEU A CA 1
ATOM 2156 C C . LEU A 1 267 ? 9.458 3.841 29.116 1.00 88.88 267 LEU A C 1
ATOM 2158 O O . LEU A 1 267 ? 8.419 3.986 28.471 1.00 88.88 267 LEU A O 1
ATOM 2162 N N . LEU A 1 268 ? 9.764 4.612 30.166 1.00 90.06 268 LEU A N 1
ATOM 2163 C CA . LEU A 1 268 ? 8.907 5.710 30.620 1.00 90.06 268 LEU A CA 1
ATOM 2164 C C . LEU A 1 268 ? 8.704 6.742 29.507 1.00 90.06 268 LEU A C 1
ATOM 2166 O O . LEU A 1 268 ? 7.587 7.187 29.248 1.00 90.06 268 LEU A O 1
ATOM 2170 N N . GLN A 1 269 ? 9.783 7.094 28.821 1.00 90.12 269 GLN A N 1
ATOM 2171 C CA . GLN A 1 269 ? 9.749 8.027 27.714 1.00 90.12 269 GLN A CA 1
ATOM 2172 C C . GLN A 1 269 ? 8.894 7.498 26.563 1.00 90.12 269 GLN A C 1
ATOM 2174 O O . GLN A 1 269 ? 8.054 8.228 26.050 1.00 90.12 269 GLN A O 1
ATOM 2179 N N . THR A 1 270 ? 9.054 6.226 26.203 1.00 91.00 270 THR A N 1
ATOM 2180 C CA . THR A 1 270 ? 8.273 5.555 25.156 1.00 91.00 270 THR A CA 1
ATOM 2181 C C . THR A 1 270 ? 6.785 5.510 25.508 1.00 91.00 270 THR A C 1
ATOM 2183 O O . THR A 1 270 ? 5.926 5.725 24.652 1.00 91.00 270 THR A O 1
ATOM 2186 N N . PHE A 1 271 ? 6.455 5.309 26.783 1.00 91.38 271 PHE A N 1
ATOM 2187 C CA . PHE A 1 271 ? 5.080 5.395 27.263 1.00 91.38 271 PHE A CA 1
ATOM 2188 C C . PHE A 1 271 ? 4.512 6.817 27.119 1.00 91.38 271 PHE A C 1
ATOM 2190 O O . PHE A 1 271 ? 3.434 7.000 26.551 1.00 91.38 271 PHE A O 1
ATOM 2197 N N . ILE A 1 272 ? 5.258 7.838 27.560 1.00 90.88 272 ILE A N 1
ATOM 2198 C CA . ILE A 1 272 ? 4.855 9.248 27.440 1.00 90.88 272 ILE A CA 1
ATOM 2199 C C . ILE A 1 272 ? 4.686 9.642 25.968 1.00 90.88 272 ILE A C 1
ATOM 2201 O O . ILE A 1 272 ? 3.685 10.265 25.609 1.00 90.88 272 ILE A O 1
ATOM 2205 N N . THR A 1 273 ? 5.615 9.257 25.089 1.00 91.12 273 THR A N 1
ATOM 2206 C CA . THR A 1 273 ? 5.506 9.583 23.663 1.00 91.12 273 THR A CA 1
ATOM 2207 C C . THR A 1 273 ? 4.330 8.892 22.998 1.00 91.12 273 THR A C 1
ATOM 2209 O O . THR A 1 273 ? 3.696 9.461 22.112 1.00 91.12 273 THR A O 1
ATOM 2212 N N . THR A 1 274 ? 3.984 7.683 23.431 1.00 91.31 274 THR A N 1
ATOM 2213 C CA . THR A 1 274 ? 2.780 6.984 22.970 1.00 91.31 274 THR A CA 1
ATOM 2214 C C . THR A 1 274 ? 1.507 7.684 23.434 1.00 91.31 274 THR A C 1
ATOM 2216 O O . THR A 1 274 ? 0.576 7.872 22.649 1.00 91.31 274 THR A O 1
ATOM 2219 N N . LEU A 1 275 ? 1.464 8.170 24.677 1.00 88.69 275 LEU A N 1
ATOM 2220 C CA . LEU A 1 275 ? 0.315 8.914 25.193 1.00 88.69 275 LEU A CA 1
ATOM 2221 C C . LEU A 1 275 ? 0.039 10.184 24.370 1.00 88.69 275 LEU A C 1
ATOM 2223 O O . LEU A 1 275 ? -1.111 10.436 24.002 1.00 88.69 275 LEU A O 1
ATOM 2227 N N . PHE A 1 276 ? 1.086 10.925 24.001 1.00 88.69 276 PHE A N 1
ATOM 2228 C CA . PHE A 1 276 ? 0.975 12.181 23.248 1.00 88.69 276 PHE A CA 1
ATOM 2229 C C . PHE A 1 276 ? 1.116 12.047 21.720 1.00 88.69 276 PHE A C 1
ATOM 2231 O O . PHE A 1 276 ? 1.051 13.062 21.033 1.00 88.69 276 PHE A O 1
ATOM 2238 N N . TYR A 1 277 ? 1.293 10.834 21.178 1.00 85.25 277 TYR A N 1
ATOM 2239 C CA . TYR A 1 277 ? 1.645 10.604 19.762 1.00 85.25 277 TYR A CA 1
ATOM 2240 C C . TYR A 1 277 ? 2.861 11.423 19.298 1.00 85.25 277 TYR A C 1
ATOM 2242 O O . TYR A 1 277 ? 2.900 11.949 18.186 1.00 85.25 277 TYR A O 1
ATOM 2250 N N . THR A 1 278 ? 3.870 11.561 20.158 1.00 87.38 278 THR A N 1
ATOM 2251 C CA . THR A 1 278 ? 5.128 12.198 19.769 1.00 87.38 278 THR A CA 1
ATOM 2252 C C . THR A 1 278 ? 6.107 11.164 19.196 1.00 87.38 278 THR A C 1
ATOM 2254 O O . THR A 1 278 ? 6.113 10.006 19.631 1.00 87.38 278 THR A O 1
ATOM 2257 N N . PRO A 1 279 ? 6.930 11.541 18.201 1.00 85.44 279 PRO A N 1
ATOM 2258 C CA . PRO A 1 279 ? 8.018 10.695 17.725 1.00 85.44 279 PRO A CA 1
ATOM 2259 C C . PRO A 1 279 ? 9.135 10.540 18.766 1.00 85.44 279 PRO A C 1
ATOM 2261 O O . PRO A 1 279 ? 9.377 11.422 19.597 1.00 85.44 279 PRO A O 1
ATOM 2264 N N . LEU A 1 280 ? 9.857 9.424 18.674 1.00 85.50 280 LEU A N 1
ATOM 2265 C CA . LEU A 1 280 ? 11.134 9.212 19.353 1.00 85.50 280 LEU A CA 1
ATOM 2266 C C . LEU A 1 280 ? 12.260 9.460 18.352 1.00 85.50 280 LEU A C 1
ATOM 2268 O O . LEU A 1 280 ? 12.266 8.876 17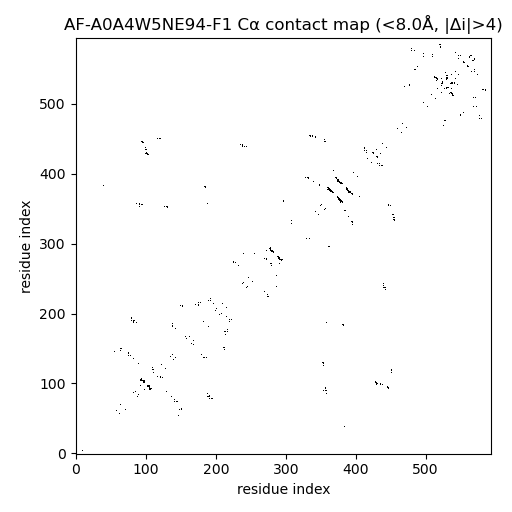.273 1.00 85.50 280 LEU A O 1
ATOM 2272 N N . SER A 1 281 ? 13.211 10.321 18.705 1.00 83.69 281 SER A N 1
ATOM 2273 C CA . SER A 1 281 ? 14.387 10.593 17.875 1.00 83.69 281 SER A CA 1
ATOM 2274 C C . SER A 1 281 ? 15.649 10.057 18.550 1.00 83.69 281 SER A C 1
ATOM 2276 O O . SER A 1 281 ? 15.865 10.394 19.721 1.00 83.69 281 SER A O 1
ATOM 2278 N N . PRO A 1 282 ? 16.497 9.273 17.859 1.00 81.06 282 PRO A N 1
ATOM 2279 C CA . PRO A 1 282 ? 17.785 8.865 18.404 1.00 81.06 282 PRO A CA 1
ATOM 2280 C C . PRO A 1 282 ? 18.695 10.092 18.538 1.00 81.06 282 PRO A C 1
ATOM 2282 O O . PRO A 1 282 ? 18.865 10.877 17.603 1.00 81.06 282 PRO A O 1
ATOM 2285 N N . PHE A 1 283 ? 19.281 10.285 19.715 1.00 77.12 283 PHE A N 1
ATOM 2286 C CA . PHE A 1 283 ? 20.196 11.389 19.978 1.00 77.12 283 PHE A CA 1
ATOM 2287 C C . PHE A 1 283 ? 21.523 11.130 19.267 1.00 77.12 283 PHE A C 1
ATOM 2289 O O . PHE A 1 283 ? 22.208 10.169 19.604 1.00 77.12 283 PHE A O 1
ATOM 2296 N N . LEU A 1 284 ? 21.888 11.961 18.282 1.00 69.62 284 LEU A N 1
ATOM 2297 C CA . LEU A 1 284 ? 23.130 11.821 17.496 1.00 69.62 284 LEU A CA 1
ATOM 2298 C C . LEU A 1 284 ? 23.304 10.432 16.841 1.00 69.62 284 LEU A C 1
ATOM 2300 O O . LEU A 1 284 ? 24.426 9.960 16.687 1.00 69.62 284 LEU A O 1
ATOM 2304 N N . GLY A 1 285 ? 22.207 9.743 16.503 1.00 67.50 285 GLY A N 1
ATOM 2305 C CA . GLY A 1 285 ? 22.275 8.366 15.988 1.00 67.50 285 GLY A CA 1
ATOM 2306 C C . GLY A 1 285 ? 22.767 7.339 17.020 1.00 67.50 285 GLY A C 1
ATOM 2307 O O . GLY A 1 285 ? 23.195 6.246 16.662 1.00 67.50 285 GLY A O 1
ATOM 2308 N N . SER A 1 286 ? 22.734 7.671 18.313 1.00 70.88 286 SER A N 1
ATOM 2309 C CA . SER A 1 286 ? 23.107 6.767 19.404 1.00 70.88 286 SER A CA 1
ATOM 2310 C C . SER A 1 286 ? 21.927 5.926 19.906 1.00 70.88 286 SER A C 1
ATOM 2312 O O . SER A 1 286 ? 20.777 6.134 19.526 1.00 70.88 286 SER A O 1
ATOM 2314 N N . ALA A 1 287 ? 22.233 5.002 20.818 1.00 71.81 287 ALA A N 1
ATOM 2315 C CA . ALA A 1 287 ? 21.301 4.146 21.552 1.00 71.81 287 ALA A CA 1
ATOM 2316 C C . ALA A 1 287 ? 20.347 4.888 22.521 1.00 71.81 287 ALA A C 1
ATOM 2318 O O . ALA A 1 287 ? 19.488 4.270 23.149 1.00 71.81 287 ALA A O 1
ATOM 2319 N N . ILE A 1 288 ? 20.512 6.204 22.690 1.00 76.50 288 ILE A N 1
ATOM 2320 C CA . ILE A 1 288 ? 19.702 7.025 23.596 1.00 76.50 288 ILE A CA 1
ATOM 2321 C C . ILE A 1 288 ? 18.642 7.761 22.778 1.00 76.50 288 ILE A C 1
ATOM 2323 O O . ILE A 1 288 ? 18.968 8.534 21.880 1.00 76.50 288 ILE A O 1
ATOM 2327 N N . PHE A 1 289 ? 17.369 7.568 23.114 1.00 83.25 289 PHE A N 1
ATOM 2328 C CA . PHE A 1 289 ? 16.251 8.243 22.456 1.00 83.25 289 PHE A CA 1
ATOM 2329 C C . PHE A 1 289 ? 15.801 9.473 23.241 1.00 83.25 289 PHE A C 1
ATOM 2331 O O . PHE A 1 289 ? 15.729 9.438 24.465 1.00 83.25 289 PHE A O 1
ATOM 2338 N N . ILE A 1 290 ? 15.412 10.540 22.542 1.00 84.81 290 ILE A N 1
ATOM 2339 C CA . ILE A 1 290 ? 14.817 11.761 23.112 1.00 84.81 290 ILE A CA 1
ATOM 2340 C C . ILE A 1 290 ? 13.403 11.950 22.545 1.00 84.81 290 ILE A C 1
ATOM 2342 O O . ILE A 1 290 ? 13.113 11.545 21.416 1.00 84.81 290 ILE A O 1
ATOM 2346 N N . THR A 1 291 ? 12.501 12.528 23.343 1.00 85.56 291 THR A N 1
ATOM 2347 C CA . THR A 1 291 ? 11.156 12.892 22.896 1.00 85.56 291 THR A CA 1
ATOM 2348 C C . THR A 1 291 ? 11.239 14.056 21.922 1.00 85.56 291 THR A C 1
ATOM 2350 O O . THR A 1 291 ? 11.783 15.113 22.244 1.00 85.56 291 THR A O 1
ATOM 2353 N N . SER A 1 292 ? 10.689 13.891 20.721 1.00 84.25 292 SER A N 1
ATOM 2354 C CA . SER A 1 292 ? 10.560 15.021 19.808 1.00 84.25 292 SER A CA 1
ATOM 2355 C C . SER A 1 292 ? 9.252 15.774 20.050 1.00 84.25 292 SER A C 1
ATOM 2357 O O . SER A 1 292 ? 8.337 15.299 20.726 1.00 84.25 292 SER A O 1
ATOM 2359 N N . TYR A 1 293 ? 9.136 16.954 19.445 1.00 83.31 293 TYR A N 1
ATOM 2360 C CA . TYR A 1 293 ? 7.869 17.677 19.375 1.00 83.31 293 TYR A CA 1
ATOM 2361 C C . TYR A 1 293 ? 6.820 16.869 18.581 1.00 83.31 293 TYR A C 1
ATOM 2363 O O . TYR A 1 293 ? 7.202 16.107 17.683 1.00 83.31 293 TYR A O 1
ATOM 2371 N N . PRO A 1 294 ? 5.515 17.018 18.888 1.00 79.50 294 PRO A N 1
ATOM 2372 C CA . PRO A 1 294 ? 4.448 16.385 18.120 1.00 79.50 294 PRO A CA 1
ATOM 2373 C C . PRO A 1 294 ? 4.485 16.879 16.673 1.00 79.50 294 PRO A C 1
ATOM 2375 O O . PRO A 1 294 ? 4.493 18.085 16.418 1.00 79.50 294 PRO A O 1
ATOM 2378 N N . ARG A 1 295 ? 4.522 15.942 15.724 1.00 75.56 295 ARG A N 1
ATOM 2379 C CA . ARG A 1 295 ? 4.499 16.234 14.288 1.00 75.56 295 ARG A CA 1
ATOM 2380 C C . ARG A 1 295 ? 3.129 15.861 13.725 1.00 75.56 295 ARG A C 1
ATOM 2382 O O . ARG A 1 295 ? 2.620 14.798 14.074 1.00 75.56 295 ARG A O 1
ATOM 2389 N N . PRO A 1 296 ? 2.515 16.705 12.882 1.00 77.44 296 PRO A N 1
ATOM 2390 C CA . PRO A 1 296 ? 1.306 16.303 12.183 1.00 77.44 296 PRO A CA 1
ATOM 2391 C C . PRO A 1 296 ? 1.621 15.201 11.177 1.00 77.44 296 PRO A C 1
ATOM 2393 O O . PRO A 1 296 ? 2.737 15.117 10.668 1.00 77.44 296 PRO A O 1
ATOM 2396 N N . VAL A 1 297 ? 0.600 14.398 10.875 1.00 77.38 297 VAL A N 1
ATOM 2397 C CA . VAL A 1 297 ? 0.687 13.324 9.879 1.00 77.38 297 VAL A CA 1
ATOM 2398 C C . VAL A 1 297 ? 1.064 13.904 8.517 1.00 77.38 297 VAL A C 1
ATOM 2400 O O . VAL A 1 297 ? 1.994 13.444 7.876 1.00 77.38 297 VAL A O 1
ATOM 2403 N N . LYS A 1 298 ? 0.428 15.000 8.092 1.00 81.44 298 LYS A N 1
ATOM 2404 C CA . LYS A 1 298 ? 0.881 15.712 6.897 1.00 81.44 298 LYS A CA 1
ATOM 2405 C C . LYS A 1 298 ? 2.175 16.466 7.193 1.00 81.44 298 LYS A C 1
ATOM 2407 O O . LYS A 1 298 ? 2.191 17.376 8.021 1.00 81.44 298 LYS A O 1
ATOM 2412 N N . PHE A 1 299 ? 3.229 16.157 6.452 1.00 69.88 299 PHE A N 1
ATOM 2413 C CA . PHE A 1 299 ? 4.462 16.924 6.523 1.00 69.88 299 PHE A CA 1
ATOM 2414 C C . PHE A 1 299 ? 4.295 18.312 5.893 1.00 69.88 299 PHE A C 1
ATOM 2416 O O . PHE A 1 299 ? 3.717 18.471 4.814 1.00 69.88 299 PHE A O 1
ATOM 2423 N N . TRP A 1 300 ? 4.850 19.321 6.559 1.00 60.84 300 TRP A N 1
ATOM 2424 C CA . TRP A 1 300 ? 4.927 20.687 6.050 1.00 60.84 300 TRP A CA 1
ATOM 2425 C C . TRP A 1 300 ? 6.106 20.797 5.091 1.00 60.84 300 TRP A C 1
ATOM 2427 O O . TRP A 1 300 ? 7.221 21.108 5.502 1.00 60.84 300 TRP A O 1
ATOM 2437 N N . GLU A 1 301 ? 5.876 20.511 3.817 1.00 59.41 301 GLU A N 1
ATOM 2438 C CA . GLU A 1 301 ? 6.864 20.816 2.789 1.00 59.41 301 GLU A CA 1
ATOM 2439 C C . GLU A 1 301 ? 6.624 22.190 2.189 1.00 59.41 301 GLU A C 1
ATOM 2441 O O . GLU A 1 301 ? 5.493 22.654 2.027 1.00 59.41 301 GLU A O 1
ATOM 2446 N N . ARG A 1 302 ? 7.732 22.846 1.853 1.00 57.28 302 ARG A N 1
ATOM 2447 C CA . ARG A 1 302 ? 7.708 23.990 0.958 1.00 57.28 302 ARG A CA 1
ATOM 2448 C C . ARG A 1 302 ? 7.288 23.457 -0.409 1.00 57.28 302 ARG A C 1
ATOM 2450 O O . ARG A 1 302 ? 7.872 22.487 -0.875 1.00 57.28 302 ARG A O 1
ATOM 2457 N N . ASN A 1 303 ? 6.281 24.066 -1.029 1.00 55.22 303 ASN A N 1
ATOM 2458 C CA . ASN A 1 303 ? 5.854 23.682 -2.373 1.00 55.22 303 ASN A CA 1
ATOM 2459 C C . ASN A 1 303 ? 7.006 23.952 -3.351 1.00 55.22 303 ASN A C 1
ATOM 2461 O O . ASN A 1 303 ? 7.194 25.084 -3.801 1.00 55.22 303 ASN A O 1
ATOM 2465 N N . TYR A 1 304 ? 7.800 22.928 -3.646 1.00 51.03 304 TYR A N 1
ATOM 2466 C CA . TYR A 1 304 ? 8.745 22.963 -4.748 1.00 51.03 304 TYR A CA 1
ATOM 2467 C C . TYR A 1 304 ? 7.942 22.706 -6.018 1.00 51.03 304 TYR A C 1
ATOM 2469 O O . TYR A 1 304 ? 7.679 21.566 -6.380 1.00 51.03 304 TYR A O 1
ATOM 2477 N N . ASN A 1 305 ? 7.502 23.778 -6.678 1.00 52.44 305 ASN A N 1
ATOM 2478 C CA . ASN A 1 305 ? 6.952 23.666 -8.023 1.00 52.44 305 ASN A CA 1
ATOM 2479 C C . ASN A 1 305 ? 8.113 23.362 -8.976 1.00 52.44 305 ASN A C 1
ATOM 2481 O O . ASN A 1 305 ? 8.725 24.274 -9.533 1.00 52.44 305 ASN A O 1
ATOM 2485 N N . THR A 1 306 ? 8.440 22.084 -9.139 1.00 51.72 306 THR A N 1
ATOM 2486 C CA . THR A 1 306 ? 9.325 21.627 -10.207 1.00 51.72 306 THR A CA 1
ATOM 2487 C C . THR A 1 306 ? 8.541 21.710 -11.510 1.00 51.72 306 THR A C 1
ATOM 2489 O O . THR A 1 306 ? 7.764 20.819 -11.843 1.00 51.72 306 THR A O 1
ATOM 2492 N N . LYS A 1 307 ? 8.675 22.827 -12.228 1.00 54.16 307 LYS A N 1
ATOM 2493 C CA . LYS A 1 307 ? 8.191 22.903 -13.607 1.00 54.16 307 LYS A CA 1
ATOM 2494 C C . LYS A 1 307 ? 9.144 22.100 -14.480 1.00 54.16 307 LYS A C 1
ATOM 2496 O O . LYS A 1 307 ? 10.354 22.278 -14.355 1.00 54.16 307 LYS A O 1
ATOM 2501 N N . ARG A 1 308 ? 8.598 21.269 -15.372 1.00 57.78 308 ARG A N 1
ATOM 2502 C CA . ARG A 1 308 ? 9.370 20.615 -16.432 1.00 57.78 308 ARG A CA 1
ATOM 2503 C C . ARG A 1 308 ? 10.210 21.667 -17.154 1.00 57.78 308 ARG A C 1
ATOM 2505 O O . ARG A 1 308 ? 9.676 22.662 -17.656 1.00 57.78 308 ARG A O 1
ATOM 2512 N N . ILE A 1 309 ? 11.518 21.446 -17.194 1.00 55.59 309 ILE A N 1
ATOM 2513 C CA . ILE A 1 309 ? 12.445 22.325 -17.898 1.00 55.59 309 ILE A CA 1
ATOM 2514 C C . ILE A 1 309 ? 12.611 21.729 -19.290 1.00 55.59 309 ILE A C 1
ATOM 2516 O O . ILE A 1 309 ? 13.362 20.784 -19.489 1.00 55.59 309 ILE A O 1
ATOM 2520 N N . ASP A 1 310 ? 11.861 22.244 -20.257 1.00 55.34 310 ASP A N 1
ATOM 2521 C CA . ASP A 1 310 ? 12.063 21.892 -21.663 1.00 55.34 310 ASP A CA 1
ATOM 2522 C C . ASP A 1 310 ? 12.908 22.960 -22.370 1.00 55.34 310 ASP A C 1
ATOM 2524 O O . ASP A 1 310 ? 13.104 24.076 -21.871 1.00 55.34 310 ASP A O 1
ATOM 2528 N N . ASN A 1 311 ? 13.386 22.646 -23.568 1.00 51.06 311 ASN A N 1
ATOM 2529 C CA . ASN A 1 311 ? 14.117 23.573 -24.423 1.00 51.06 311 ASN A CA 1
ATOM 2530 C C . ASN A 1 311 ? 13.261 24.774 -24.863 1.00 51.06 311 ASN A C 1
ATOM 2532 O O . ASN A 1 311 ? 13.817 25.816 -25.202 1.00 51.06 311 ASN A O 1
ATOM 2536 N N . SER A 1 312 ? 11.928 24.659 -24.813 1.00 52.34 312 SER A N 1
ATOM 2537 C CA . SER A 1 312 ? 10.992 25.771 -25.034 1.00 52.34 312 SER A CA 1
ATOM 2538 C C . SER A 1 312 ? 10.906 26.743 -23.850 1.00 52.34 312 SER A C 1
ATOM 2540 O O . SER A 1 312 ? 10.563 27.905 -24.040 1.00 52.34 312 SER A O 1
ATOM 2542 N N . ASN A 1 313 ? 11.235 26.280 -22.637 1.00 53.31 313 ASN A N 1
ATOM 2543 C CA . ASN A 1 313 ? 11.026 27.007 -21.378 1.00 53.31 313 ASN A CA 1
ATOM 2544 C C . ASN A 1 313 ? 12.342 27.387 -20.670 1.00 53.31 313 ASN A C 1
ATOM 2546 O O . ASN A 1 313 ? 12.319 28.041 -19.626 1.00 53.31 313 ASN A O 1
ATOM 2550 N N . SER A 1 314 ? 13.493 26.982 -21.214 1.00 55.94 314 SER A N 1
ATOM 2551 C CA . SER A 1 314 ? 14.831 27.263 -20.679 1.00 55.94 314 SER A CA 1
ATOM 2552 C C . SER A 1 314 ? 15.531 28.368 -21.474 1.00 55.94 314 SER A C 1
ATOM 2554 O O . SER A 1 314 ? 15.378 28.491 -22.687 1.00 55.94 314 SER A O 1
ATOM 2556 N N . ARG A 1 315 ? 16.318 29.212 -20.793 1.00 54.94 315 ARG A N 1
ATOM 2557 C CA . ARG A 1 315 ? 17.116 30.251 -21.467 1.00 54.94 315 ARG A CA 1
ATOM 2558 C C . ARG A 1 315 ? 18.269 29.578 -22.214 1.00 54.94 315 ARG A C 1
ATOM 2560 O O . ARG A 1 315 ? 18.890 28.665 -21.687 1.00 54.94 315 ARG A O 1
ATOM 2567 N N . LEU A 1 316 ? 18.629 30.085 -23.393 1.00 51.72 316 LEU A N 1
ATOM 2568 C CA . LEU A 1 316 ? 19.738 29.557 -24.206 1.00 51.72 316 LEU A CA 1
ATOM 2569 C C . LEU A 1 316 ? 21.049 29.382 -23.407 1.00 51.72 316 LEU A C 1
ATOM 2571 O O . LEU A 1 316 ? 21.781 28.427 -23.618 1.00 51.72 316 LEU A O 1
ATOM 2575 N N . VAL A 1 317 ? 21.312 30.261 -22.434 1.00 48.94 317 VAL A N 1
ATOM 2576 C CA . VAL A 1 317 ? 22.481 30.178 -21.538 1.00 48.94 317 VAL A CA 1
ATOM 2577 C C . VAL A 1 317 ? 22.498 28.889 -20.706 1.00 48.94 317 VAL A C 1
ATOM 2579 O O . VAL A 1 317 ? 23.534 28.242 -20.643 1.00 48.94 317 VAL A O 1
ATOM 2582 N N . SER A 1 318 ? 21.364 28.444 -20.152 1.00 55.22 318 SER A N 1
ATOM 2583 C CA . SER A 1 318 ? 21.306 27.180 -19.397 1.00 55.22 318 SER A CA 1
ATOM 2584 C C . SER A 1 318 ? 21.412 25.938 -20.289 1.00 55.22 318 SER A C 1
ATOM 2586 O O . SER A 1 318 ? 21.697 24.857 -19.795 1.00 55.22 318 SER A O 1
ATOM 2588 N N . GLN A 1 319 ? 21.183 26.081 -21.600 1.00 56.34 319 GLN A N 1
ATOM 2589 C CA . GLN A 1 319 ? 21.391 25.005 -22.578 1.00 56.34 319 GLN A CA 1
ATOM 2590 C C . GLN A 1 319 ? 22.860 24.899 -23.021 1.00 56.34 319 GLN A C 1
ATOM 2592 O O . GLN A 1 319 ? 23.304 23.829 -23.436 1.00 56.34 319 GLN A O 1
ATOM 2597 N N . VAL A 1 320 ? 23.602 26.011 -22.961 1.00 56.84 320 VAL A N 1
ATOM 2598 C CA . VAL A 1 320 ? 25.025 26.096 -23.323 1.00 56.84 320 VAL A CA 1
ATOM 2599 C C . VAL A 1 320 ? 25.911 25.675 -22.150 1.00 56.84 320 VAL A C 1
ATOM 2601 O O . VAL A 1 320 ? 26.846 24.899 -22.349 1.00 56.84 320 VAL A O 1
ATOM 2604 N N . ASP A 1 321 ? 25.574 26.097 -20.930 1.00 49.66 321 ASP A N 1
ATOM 2605 C CA . ASP A 1 321 ? 26.261 25.704 -19.695 1.00 49.66 321 ASP A CA 1
ATOM 2606 C C . ASP A 1 321 ? 25.750 24.344 -19.193 1.00 49.66 321 ASP A C 1
ATOM 2608 O O . ASP A 1 321 ? 25.193 24.241 -18.102 1.00 49.66 321 ASP A O 1
ATOM 2612 N N . LYS A 1 322 ? 25.899 23.286 -20.005 1.00 52.91 322 LYS A N 1
ATOM 2613 C CA . LYS A 1 322 ? 25.534 21.907 -19.631 1.00 52.91 322 LYS A CA 1
ATOM 2614 C C . LYS A 1 322 ? 26.308 21.449 -18.390 1.00 52.91 322 LYS A C 1
ATOM 2616 O O . LYS A 1 322 ? 27.349 20.801 -18.490 1.00 52.91 322 LYS A O 1
ATOM 2621 N N . GLU A 1 323 ? 25.771 21.729 -17.212 1.00 47.41 323 GLU A N 1
ATOM 2622 C CA . GLU A 1 323 ? 26.104 20.994 -16.003 1.00 47.41 323 GLU A CA 1
ATOM 2623 C C . GLU A 1 323 ? 25.518 19.587 -16.150 1.00 47.41 323 GLU A C 1
ATOM 2625 O O . GLU A 1 323 ? 24.315 19.406 -16.342 1.00 47.41 323 GLU A O 1
ATOM 2630 N N . THR A 1 324 ? 26.374 18.573 -16.066 1.00 49.50 324 THR A N 1
ATOM 2631 C CA . THR A 1 324 ? 26.061 17.149 -16.278 1.00 49.50 324 THR A CA 1
ATOM 2632 C C . THR A 1 324 ? 24.981 16.566 -15.349 1.00 49.50 324 THR A C 1
ATOM 2634 O O . THR A 1 324 ? 24.648 15.397 -15.498 1.00 49.50 324 THR A O 1
ATOM 2637 N N . GLY A 1 325 ? 24.423 17.349 -14.415 1.00 48.75 325 GLY A N 1
ATOM 2638 C CA . GLY A 1 325 ? 23.314 16.974 -13.526 1.00 48.75 325 GLY A CA 1
ATOM 2639 C C . GLY A 1 325 ? 21.967 17.659 -13.817 1.00 48.75 325 GLY A C 1
ATOM 2640 O O . GLY A 1 325 ? 21.003 17.427 -13.089 1.00 48.75 325 GLY A O 1
ATOM 2641 N N . CYS A 1 326 ? 21.866 18.518 -14.841 1.00 51.75 326 CYS A N 1
ATOM 2642 C CA . CYS A 1 326 ? 20.607 19.201 -15.179 1.00 51.75 326 CYS A CA 1
ATOM 2643 C C . CYS A 1 326 ? 19.568 18.241 -15.796 1.00 51.75 326 CYS A C 1
ATOM 2645 O O . CYS A 1 326 ? 18.381 18.320 -15.474 1.00 51.75 326 CYS A O 1
ATOM 2647 N N . ASP A 1 327 ? 20.029 17.288 -16.613 1.00 59.78 327 ASP A N 1
ATOM 2648 C CA . ASP A 1 327 ? 19.176 16.293 -17.276 1.00 59.78 327 ASP A CA 1
ATOM 2649 C C . ASP A 1 327 ? 18.529 15.329 -16.261 1.00 59.78 327 ASP A C 1
ATOM 2651 O O . ASP A 1 327 ? 17.332 15.055 -16.356 1.00 59.78 327 ASP A O 1
ATOM 2655 N N . ASP A 1 328 ? 19.268 14.902 -15.229 1.00 60.19 328 ASP A N 1
ATOM 2656 C CA . ASP A 1 328 ? 18.772 13.997 -14.178 1.00 60.19 328 ASP A CA 1
ATOM 2657 C C . ASP A 1 328 ? 17.638 14.633 -13.357 1.00 60.19 328 ASP A C 1
ATOM 2659 O O . ASP A 1 328 ? 16.617 14.002 -13.086 1.00 60.19 328 ASP A O 1
ATOM 2663 N N . ASN A 1 329 ? 17.772 15.915 -13.001 1.00 63.75 329 ASN A N 1
ATOM 2664 C CA . ASN A 1 329 ? 16.729 16.649 -12.278 1.00 63.75 329 ASN A CA 1
ATOM 2665 C C . ASN A 1 329 ? 15.457 16.825 -13.119 1.00 63.75 329 ASN A C 1
ATOM 2667 O O . ASN A 1 329 ? 14.344 16.771 -12.590 1.00 63.75 329 ASN A O 1
ATOM 2671 N N . ASN A 1 330 ? 15.611 17.003 -14.432 1.00 67.62 330 ASN A N 1
ATOM 2672 C CA . ASN A 1 330 ? 14.483 17.080 -15.350 1.00 67.62 330 ASN A CA 1
ATOM 2673 C C . ASN A 1 330 ? 13.790 15.716 -15.499 1.00 67.62 330 ASN A C 1
ATOM 2675 O O . ASN A 1 330 ? 12.565 15.642 -15.403 1.00 67.62 330 ASN A O 1
ATOM 2679 N N . LEU A 1 331 ? 14.556 14.627 -15.632 1.00 69.25 331 LEU A N 1
ATOM 2680 C CA . LEU A 1 331 ? 14.032 13.257 -15.652 1.00 69.25 331 LEU A CA 1
ATOM 2681 C C . LEU A 1 331 ? 13.293 12.911 -14.357 1.00 69.25 331 LEU A C 1
ATOM 2683 O O . LEU A 1 331 ? 12.181 12.388 -14.422 1.00 69.25 331 LEU A O 1
ATOM 2687 N N . ASN A 1 332 ? 13.860 13.265 -13.198 1.00 72.62 332 ASN A N 1
ATOM 2688 C CA . ASN A 1 332 ? 13.191 13.125 -11.905 1.00 72.62 332 ASN A CA 1
ATOM 2689 C C . ASN A 1 332 ? 11.830 13.830 -11.944 1.00 72.62 332 ASN A C 1
ATOM 2691 O O . ASN A 1 332 ? 10.821 13.218 -11.611 1.00 72.62 332 ASN A O 1
ATOM 2695 N N . SER A 1 333 ? 11.775 15.088 -12.400 1.00 72.56 333 SER A N 1
ATOM 2696 C CA . SER A 1 333 ? 10.520 15.854 -12.449 1.00 72.56 333 SER A CA 1
ATOM 2697 C C . SER A 1 333 ? 9.450 15.216 -13.348 1.00 72.56 333 SER A C 1
ATOM 2699 O O . SER A 1 333 ? 8.289 15.148 -12.948 1.00 72.56 333 SER A O 1
ATOM 2701 N N . ILE A 1 334 ? 9.844 14.674 -14.507 1.00 75.88 334 ILE A N 1
ATOM 2702 C CA . ILE A 1 334 ? 8.946 13.947 -15.418 1.00 75.88 334 ILE A CA 1
ATOM 2703 C C . ILE A 1 334 ? 8.430 12.685 -14.727 1.00 75.88 334 ILE A C 1
ATOM 2705 O O . ILE A 1 334 ? 7.227 12.435 -14.700 1.00 75.88 334 ILE A O 1
ATOM 2709 N N . PHE A 1 335 ? 9.322 11.908 -14.117 1.00 76.12 335 PHE A N 1
ATOM 2710 C CA . PHE A 1 335 ? 8.934 10.676 -13.446 1.00 76.12 335 PHE A CA 1
ATOM 2711 C C . PHE A 1 335 ? 8.022 10.943 -12.239 1.00 76.12 335 PHE A C 1
ATOM 2713 O O . PHE A 1 335 ? 7.015 10.259 -12.090 1.00 76.12 335 PHE A O 1
ATOM 2720 N N . TYR A 1 336 ? 8.299 11.974 -11.428 1.00 79.44 336 TYR A N 1
ATOM 2721 C CA . TYR A 1 336 ? 7.408 12.420 -10.349 1.00 79.44 336 TYR A CA 1
ATOM 2722 C C . TYR A 1 336 ? 6.012 12.745 -10.877 1.00 79.44 336 TYR A C 1
ATOM 2724 O O . TYR A 1 336 ? 5.025 12.331 -10.271 1.00 79.44 336 TYR A O 1
ATOM 2732 N N . GLU A 1 337 ? 5.915 13.473 -11.989 1.00 79.00 337 GLU A N 1
ATOM 2733 C CA . GLU A 1 337 ? 4.631 13.852 -12.574 1.00 79.00 337 GLU A CA 1
ATOM 2734 C C . GLU A 1 337 ? 3.837 12.624 -13.041 1.00 79.00 337 GLU A C 1
ATOM 2736 O O . GLU A 1 337 ? 2.680 12.457 -12.645 1.00 79.00 337 GLU A O 1
ATOM 2741 N N . TYR A 1 338 ? 4.460 11.733 -13.817 1.00 81.06 338 TYR A N 1
ATOM 2742 C CA . TYR A 1 338 ? 3.814 10.510 -14.304 1.00 81.06 338 TYR A CA 1
ATOM 2743 C C . TYR A 1 338 ? 3.436 9.564 -13.163 1.00 81.06 338 TYR A C 1
ATOM 2745 O O . TYR A 1 338 ? 2.291 9.115 -13.095 1.00 81.06 338 TYR A O 1
ATOM 2753 N N . LEU A 1 339 ? 4.353 9.315 -12.223 1.00 84.62 339 LEU A N 1
ATOM 2754 C CA . LEU A 1 339 ? 4.103 8.439 -11.080 1.00 84.62 339 LEU A CA 1
ATOM 2755 C C . LEU A 1 339 ? 2.977 8.987 -10.200 1.00 84.62 339 LEU A C 1
ATOM 2757 O O . LEU A 1 339 ? 2.095 8.239 -9.783 1.00 84.62 339 LEU A O 1
ATOM 2761 N N . THR A 1 340 ? 2.967 10.301 -9.954 1.00 85.75 340 THR A N 1
ATOM 2762 C CA . THR A 1 340 ? 1.907 10.948 -9.171 1.00 85.75 340 THR A CA 1
ATOM 2763 C C . THR A 1 340 ? 0.556 10.804 -9.860 1.00 85.75 340 THR A C 1
ATOM 2765 O O . THR A 1 340 ? -0.415 10.441 -9.199 1.00 85.75 340 THR A O 1
ATOM 2768 N N . ARG A 1 341 ? 0.477 11.038 -11.177 1.00 84.50 341 ARG A N 1
ATOM 2769 C CA . ARG A 1 341 ? -0.769 10.885 -11.948 1.00 84.50 341 ARG A CA 1
ATOM 2770 C C . ARG A 1 341 ? -1.252 9.435 -11.990 1.00 84.50 341 ARG A C 1
ATOM 2772 O O . ARG A 1 341 ? -2.448 9.190 -11.847 1.00 84.50 341 ARG A O 1
ATOM 2779 N N . SER A 1 342 ? -0.336 8.484 -12.138 1.00 86.94 342 SER A N 1
ATOM 2780 C CA . SER A 1 342 ? -0.648 7.053 -12.137 1.00 86.94 342 SER A CA 1
ATOM 2781 C C . SER A 1 342 ? -1.195 6.606 -10.775 1.00 86.94 342 SER A C 1
ATOM 2783 O O . SER A 1 342 ? -2.292 6.053 -10.689 1.00 86.94 342 SER A O 1
ATOM 2785 N N . LEU A 1 343 ? -0.525 6.987 -9.680 1.00 89.50 343 LEU A N 1
ATOM 2786 C CA . LEU A 1 343 ? -1.008 6.742 -8.318 1.00 89.50 343 LEU A CA 1
ATOM 2787 C C . LEU A 1 343 ? -2.349 7.438 -8.042 1.00 89.50 343 LEU A C 1
ATOM 2789 O O . LEU A 1 343 ? -3.222 6.849 -7.415 1.00 89.50 343 LEU A O 1
ATOM 2793 N N . GLN A 1 344 ? -2.566 8.661 -8.533 1.00 87.69 344 GLN A N 1
ATOM 2794 C CA . GLN A 1 344 ? -3.868 9.334 -8.422 1.00 87.69 344 GLN A CA 1
ATOM 2795 C C . GLN A 1 344 ? -4.995 8.547 -9.104 1.00 87.69 344 GLN A C 1
ATOM 2797 O O . GLN A 1 344 ? -6.131 8.587 -8.632 1.00 87.69 344 GLN A O 1
ATOM 2802 N N . HIS A 1 345 ? -4.690 7.833 -10.188 1.00 85.75 345 HIS A N 1
ATOM 2803 C CA . HIS A 1 345 ? -5.651 7.014 -10.916 1.00 85.75 345 HIS A CA 1
ATOM 2804 C C . HIS A 1 345 ? -5.896 5.638 -10.275 1.00 85.75 345 HIS A C 1
ATOM 2806 O O . HIS A 1 345 ? -7.047 5.200 -10.250 1.00 85.75 345 HIS A O 1
ATOM 2812 N N . SER A 1 346 ? -4.864 4.963 -9.749 1.00 87.56 346 SER A N 1
ATOM 2813 C CA . SER A 1 346 ? -4.973 3.560 -9.306 1.00 87.56 346 SER A CA 1
ATOM 2814 C C . SER A 1 346 ? -5.014 3.356 -7.783 1.00 87.56 346 SER A C 1
ATOM 2816 O O . SER A 1 346 ? -5.728 2.470 -7.304 1.00 87.56 346 SER A O 1
ATOM 2818 N N . LEU A 1 347 ? -4.326 4.199 -6.998 1.00 90.25 347 LEU A N 1
ATOM 2819 C CA . LEU A 1 347 ? -3.973 3.915 -5.598 1.00 90.25 347 LEU A CA 1
ATOM 2820 C C . LEU A 1 347 ? -5.185 3.599 -4.717 1.00 90.25 347 LEU A C 1
ATOM 2822 O O . LEU A 1 347 ? -5.144 2.673 -3.912 1.00 90.25 347 LEU A O 1
ATOM 2826 N N . CYS A 1 348 ? -6.276 4.357 -4.851 1.00 89.31 348 CYS A N 1
ATOM 2827 C CA . CYS A 1 348 ? -7.465 4.122 -4.033 1.00 89.31 348 CYS A CA 1
ATOM 2828 C C . CYS A 1 348 ? -8.080 2.740 -4.306 1.00 89.31 348 CYS A C 1
ATOM 2830 O O . CYS A 1 348 ? -8.433 2.031 -3.361 1.00 89.31 348 CYS A O 1
ATOM 2832 N N . GLY A 1 349 ? -8.145 2.333 -5.577 1.00 89.06 349 GLY A N 1
ATOM 2833 C CA . GLY A 1 349 ? -8.613 1.005 -5.966 1.00 89.06 349 GLY A CA 1
ATOM 2834 C C . GLY A 1 349 ? -7.686 -0.089 -5.448 1.00 89.06 349 GLY A C 1
ATOM 2835 O O . GLY A 1 349 ? -8.150 -1.039 -4.822 1.00 89.06 349 GLY A O 1
ATOM 2836 N N . ASP A 1 350 ? -6.375 0.077 -5.619 1.00 90.31 350 ASP A N 1
ATOM 2837 C CA . ASP A 1 350 ? -5.377 -0.905 -5.185 1.00 90.31 350 ASP A CA 1
ATOM 2838 C C . ASP A 1 350 ? -5.376 -1.119 -3.661 1.00 90.31 350 ASP A C 1
ATOM 2840 O O . ASP A 1 350 ? -5.287 -2.260 -3.188 1.00 90.31 350 ASP A O 1
ATOM 2844 N N . LEU A 1 351 ? -5.562 -0.047 -2.884 1.00 90.56 351 LEU A N 1
ATOM 2845 C CA . LEU A 1 351 ? -5.756 -0.121 -1.434 1.00 90.56 351 LEU A CA 1
ATOM 2846 C C . LEU A 1 351 ? -7.046 -0.874 -1.081 1.00 90.56 351 LEU A C 1
ATOM 2848 O O . LEU A 1 351 ? -7.016 -1.776 -0.246 1.00 90.56 351 LEU A O 1
ATOM 2852 N N . MET A 1 352 ? -8.167 -0.590 -1.754 1.00 88.75 352 MET A N 1
ATOM 2853 C CA . MET A 1 352 ? -9.434 -1.305 -1.523 1.00 88.75 352 MET A CA 1
ATOM 2854 C C . MET A 1 352 ? -9.361 -2.798 -1.875 1.00 88.75 352 MET A C 1
ATOM 2856 O O . MET A 1 352 ? -10.013 -3.611 -1.221 1.00 88.75 352 MET A O 1
ATOM 2860 N N . LEU A 1 353 ? -8.550 -3.174 -2.868 1.00 89.88 353 LEU A N 1
ATOM 2861 C CA . LEU A 1 353 ? -8.264 -4.572 -3.217 1.00 89.88 353 LEU A CA 1
ATOM 2862 C C . LEU A 1 353 ? -7.346 -5.272 -2.193 1.00 89.88 353 LEU A C 1
ATOM 2864 O O . LEU A 1 353 ? -7.112 -6.484 -2.287 1.00 89.88 353 LEU A O 1
ATOM 2868 N N . GLY A 1 354 ? -6.806 -4.525 -1.225 1.00 88.50 354 GLY A N 1
ATOM 2869 C CA . GLY A 1 354 ? -5.863 -5.009 -0.220 1.00 88.50 354 GLY A CA 1
ATOM 2870 C C . GLY A 1 354 ? -4.490 -5.332 -0.805 1.00 88.50 354 GLY A C 1
ATOM 2871 O O . GLY A 1 354 ? -3.771 -6.169 -0.255 1.00 88.50 354 GLY A O 1
ATOM 2872 N N . ARG A 1 355 ? -4.130 -4.762 -1.968 1.00 88.38 355 ARG A N 1
ATOM 2873 C CA . ARG A 1 355 ? -2.842 -5.048 -2.621 1.00 88.38 355 ARG A CA 1
ATOM 2874 C C . ARG A 1 355 ? -1.681 -4.626 -1.733 1.00 88.38 355 ARG A C 1
ATOM 2876 O O . ARG A 1 355 ? -0.732 -5.374 -1.635 1.00 88.38 355 ARG A O 1
ATOM 2883 N N . TRP A 1 356 ? -1.802 -3.526 -0.995 1.00 88.69 356 TRP A N 1
ATOM 2884 C CA . TRP A 1 356 ? -0.751 -3.036 -0.093 1.00 88.69 356 TRP A CA 1
ATOM 2885 C C . TRP A 1 356 ? -0.816 -3.651 1.320 1.00 88.69 356 TRP A C 1
ATOM 2887 O O . TRP A 1 356 ? -0.143 -3.186 2.237 1.00 88.69 356 TRP A O 1
ATOM 2897 N N . GLY A 1 357 ? -1.620 -4.703 1.515 1.00 87.38 357 GLY A N 1
ATOM 2898 C CA . GLY A 1 357 ? -1.843 -5.318 2.822 1.00 87.38 357 GLY A CA 1
ATOM 2899 C C . GLY A 1 357 ? -2.736 -4.471 3.732 1.00 87.38 357 GLY A C 1
ATOM 2900 O O . GLY A 1 357 ? -3.612 -3.748 3.261 1.00 87.38 357 GLY A O 1
ATOM 2901 N N . ASN A 1 358 ? -2.535 -4.590 5.047 1.00 88.25 358 ASN A N 1
ATOM 2902 C CA . ASN A 1 358 ? -3.249 -3.771 6.025 1.00 88.25 358 ASN A CA 1
ATOM 2903 C C . ASN A 1 358 ? -2.612 -2.382 6.073 1.00 88.25 358 ASN A C 1
ATOM 2905 O O . ASN A 1 358 ? -1.414 -2.269 6.315 1.00 88.25 358 ASN A O 1
ATOM 2909 N N . TYR A 1 359 ? -3.421 -1.345 5.879 1.00 88.69 359 TYR A N 1
ATOM 2910 C CA . TYR A 1 359 ? -2.967 0.040 5.824 1.00 88.69 359 TYR A CA 1
ATOM 2911 C C . TYR A 1 359 ? -3.804 0.932 6.750 1.00 88.69 359 TYR A C 1
ATOM 2913 O O . TYR A 1 359 ? -4.961 0.638 7.071 1.00 88.69 359 TYR A O 1
ATOM 2921 N N . SER A 1 360 ? -3.217 2.042 7.177 1.00 87.06 360 SER A N 1
ATOM 2922 C CA . SER A 1 360 ? -3.805 3.038 8.061 1.00 87.06 360 SER A CA 1
ATOM 2923 C C . SER A 1 360 ? -3.297 4.448 7.734 1.00 87.06 360 SER A C 1
ATOM 2925 O O . SER A 1 360 ? -2.336 4.638 6.987 1.00 87.06 360 SER A O 1
ATOM 2927 N N . SER A 1 361 ? -3.991 5.469 8.242 1.00 87.31 361 SER A N 1
ATOM 2928 C CA . SER A 1 361 ? -3.586 6.864 8.036 1.00 87.31 361 SER A CA 1
ATOM 2929 C C . SER A 1 361 ? -2.277 7.145 8.777 1.00 87.31 361 SER A C 1
ATOM 2931 O O . SER A 1 361 ? -2.224 6.993 9.996 1.00 87.31 361 SER A O 1
ATOM 2933 N N . GLY A 1 362 ? -1.260 7.613 8.058 1.00 86.62 362 GLY A N 1
ATOM 2934 C CA . GLY A 1 362 ? 0.098 7.838 8.555 1.00 86.62 362 GLY A CA 1
ATOM 2935 C C . GLY A 1 362 ? 1.108 6.762 8.150 1.00 86.62 362 GLY A C 1
ATOM 2936 O O . GLY A 1 362 ? 2.300 6.933 8.407 1.00 86.62 362 GLY A O 1
ATOM 2937 N N . ASP A 1 363 ? 0.664 5.684 7.496 1.00 88.94 363 ASP A N 1
ATOM 2938 C CA . ASP A 1 363 ? 1.567 4.627 7.046 1.00 88.94 363 ASP A CA 1
ATOM 2939 C C . ASP A 1 363 ? 2.395 5.066 5.837 1.00 88.94 363 ASP A C 1
ATOM 2941 O O . ASP A 1 363 ? 1.934 5.778 4.935 1.00 88.94 363 ASP A O 1
ATOM 2945 N N . CYS A 1 364 ? 3.646 4.616 5.831 1.00 88.50 364 CYS A N 1
ATOM 2946 C CA . CYS A 1 364 ? 4.640 4.940 4.823 1.00 88.50 364 CYS A CA 1
ATOM 2947 C C . CYS A 1 364 ? 5.051 3.673 4.076 1.00 88.50 364 CYS A C 1
ATOM 2949 O O . CYS A 1 364 ? 5.424 2.679 4.694 1.00 88.50 364 CYS A O 1
ATOM 2951 N N . PHE A 1 365 ? 5.018 3.735 2.750 1.00 90.38 365 PHE A N 1
ATOM 2952 C CA . PHE A 1 365 ? 5.387 2.646 1.858 1.00 90.38 365 PHE A CA 1
ATOM 2953 C C . PHE A 1 365 ? 6.572 3.064 0.998 1.00 90.38 365 PHE A C 1
ATOM 2955 O O . PHE A 1 365 ? 6.647 4.204 0.537 1.00 90.38 365 PHE A O 1
ATOM 2962 N N . ILE A 1 366 ? 7.490 2.131 0.770 1.00 86.25 366 ILE A N 1
ATOM 2963 C CA . ILE A 1 366 ? 8.614 2.310 -0.146 1.00 86.25 366 ILE A CA 1
ATOM 2964 C C . ILE A 1 366 ? 8.337 1.427 -1.357 1.00 86.25 366 ILE A C 1
ATOM 2966 O O . ILE A 1 366 ? 8.247 0.208 -1.238 1.00 86.25 366 ILE A O 1
ATOM 2970 N N . LEU A 1 367 ? 8.166 2.057 -2.512 1.00 85.75 367 LEU A N 1
ATOM 2971 C CA . LEU A 1 367 ? 8.144 1.392 -3.804 1.00 85.75 367 LEU A CA 1
ATOM 2972 C C . LEU A 1 367 ? 9.588 1.332 -4.289 1.00 85.75 367 LEU A C 1
ATOM 2974 O O . LEU A 1 367 ? 10.184 2.377 -4.537 1.00 85.75 367 LEU A O 1
ATOM 2978 N N . ALA A 1 368 ? 10.146 0.132 -4.381 1.00 78.56 368 ALA A N 1
ATOM 2979 C CA . ALA A 1 368 ? 11.493 -0.087 -4.885 1.00 78.56 368 ALA A CA 1
ATOM 2980 C C . ALA A 1 368 ? 11.435 -0.769 -6.257 1.00 78.56 368 ALA A C 1
ATOM 2982 O O . ALA A 1 368 ? 10.647 -1.688 -6.477 1.00 78.56 368 ALA A O 1
ATOM 2983 N N . SER A 1 369 ? 12.272 -0.290 -7.167 1.00 76.06 369 SER A N 1
ATOM 2984 C CA . SER A 1 369 ? 12.557 -0.841 -8.490 1.00 76.06 369 SER A CA 1
ATOM 2985 C C . SER A 1 369 ? 14.074 -0.838 -8.674 1.00 76.06 369 SER A C 1
ATOM 2987 O O . SER A 1 369 ? 14.750 -0.031 -8.042 1.00 76.06 369 SER A O 1
ATOM 2989 N N . ASP A 1 370 ? 14.602 -1.657 -9.589 1.00 67.75 370 ASP A N 1
ATOM 2990 C CA . ASP A 1 370 ? 16.050 -1.842 -9.824 1.00 67.75 370 ASP A CA 1
ATOM 2991 C C . ASP A 1 370 ? 16.891 -0.547 -9.867 1.00 67.75 370 ASP A C 1
ATOM 2993 O O . ASP A 1 370 ? 18.058 -0.550 -9.482 1.00 67.75 370 ASP A O 1
ATOM 2997 N N . TYR A 1 371 ? 16.306 0.572 -10.312 1.00 63.00 371 TYR A N 1
ATOM 2998 C CA . TYR A 1 371 ? 16.993 1.864 -10.439 1.00 63.00 371 TYR A CA 1
ATOM 2999 C C . TYR A 1 371 ? 16.296 3.028 -9.722 1.00 63.00 371 TYR A C 1
ATOM 3001 O O . TYR A 1 371 ? 16.781 4.157 -9.786 1.00 63.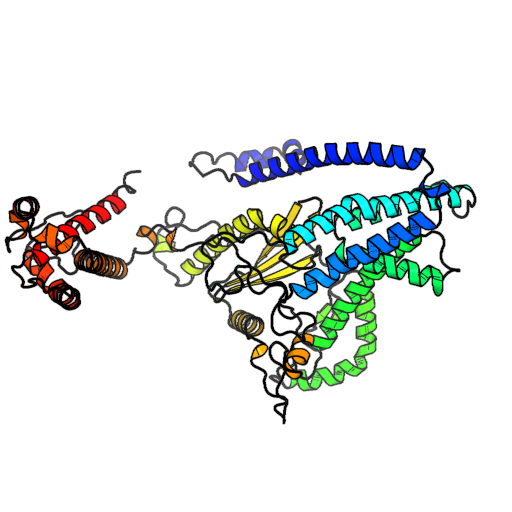00 371 TYR A O 1
ATOM 3009 N N . LEU A 1 372 ? 15.140 2.796 -9.094 1.00 71.81 372 LEU A N 1
ATOM 3010 C CA . LEU A 1 372 ? 14.269 3.861 -8.601 1.00 71.81 372 LEU A CA 1
ATOM 3011 C C . LEU A 1 372 ? 13.561 3.456 -7.318 1.00 71.81 372 LEU A C 1
ATOM 3013 O O . LEU A 1 372 ? 12.845 2.460 -7.287 1.00 71.81 372 LEU A O 1
ATOM 3017 N N . ASN A 1 373 ? 13.661 4.318 -6.311 1.00 77.31 373 ASN A N 1
ATOM 3018 C CA . ASN A 1 373 ? 12.884 4.199 -5.089 1.00 77.31 373 ASN A CA 1
ATOM 3019 C C . ASN A 1 373 ? 11.932 5.380 -4.960 1.00 77.31 373 ASN A C 1
ATOM 3021 O O . ASN A 1 373 ? 12.293 6.517 -5.245 1.00 77.31 373 ASN A O 1
ATOM 3025 N N . ALA A 1 374 ? 10.714 5.112 -4.511 1.00 81.25 374 ALA A N 1
ATOM 3026 C CA . ALA A 1 374 ? 9.699 6.121 -4.290 1.00 81.25 374 ALA A CA 1
ATOM 3027 C C . ALA A 1 374 ? 9.035 5.895 -2.934 1.00 81.25 374 ALA A C 1
ATOM 3029 O O . ALA A 1 374 ? 8.568 4.806 -2.614 1.00 81.25 374 ALA A O 1
ATOM 3030 N N . PHE A 1 375 ? 8.969 6.942 -2.130 1.00 85.19 375 PHE A N 1
ATOM 3031 C CA . PHE A 1 375 ? 8.350 6.931 -0.819 1.00 85.19 375 PHE A CA 1
ATOM 3032 C C . PHE A 1 375 ? 6.930 7.486 -0.918 1.00 85.19 375 PHE A C 1
ATOM 3034 O O . PHE A 1 375 ? 6.736 8.656 -1.257 1.00 85.19 375 PHE A O 1
ATOM 3041 N N . VAL A 1 376 ? 5.937 6.658 -0.608 1.00 89.50 376 VAL A N 1
ATOM 3042 C CA . VAL A 1 376 ? 4.516 7.012 -0.627 1.00 89.50 376 VAL A CA 1
ATOM 3043 C C . VAL A 1 376 ? 3.986 7.031 0.801 1.00 89.50 376 VAL A C 1
ATOM 3045 O O . VAL A 1 376 ? 3.942 6.009 1.478 1.00 89.50 376 VAL A O 1
ATOM 3048 N N . HIS A 1 377 ? 3.546 8.197 1.258 1.00 90.94 377 HIS A N 1
ATOM 3049 C CA . HIS A 1 377 ? 2.956 8.383 2.580 1.00 90.94 377 HIS A CA 1
ATOM 3050 C C . HIS A 1 377 ? 1.450 8.601 2.473 1.00 90.94 377 HIS A C 1
ATOM 3052 O O . HIS A 1 377 ? 1.012 9.543 1.809 1.00 90.94 377 HIS A O 1
ATOM 3058 N N . LEU A 1 378 ? 0.659 7.769 3.152 1.00 91.56 378 LEU A N 1
ATOM 3059 C CA . LEU A 1 378 ? -0.792 7.918 3.236 1.00 91.56 378 LEU A CA 1
ATOM 3060 C C . LEU A 1 378 ? -1.148 8.939 4.324 1.00 91.56 378 LEU A C 1
ATOM 3062 O O . LEU A 1 378 ? -0.971 8.678 5.507 1.00 91.56 378 LEU A O 1
ATOM 3066 N N . ILE A 1 379 ? -1.668 10.105 3.942 1.00 89.69 379 ILE A N 1
ATOM 3067 C CA . ILE A 1 379 ? -1.993 11.184 4.888 1.00 89.69 379 ILE A CA 1
ATOM 3068 C C . ILE A 1 379 ? -3.359 10.939 5.531 1.00 89.69 379 ILE A C 1
ATOM 3070 O O . ILE A 1 379 ? -3.498 10.932 6.754 1.00 89.69 379 ILE A O 1
ATOM 3074 N N . GLU A 1 380 ? -4.382 10.773 4.700 1.00 88.50 380 GLU A N 1
ATOM 3075 C CA . GLU A 1 380 ? -5.759 10.593 5.146 1.00 88.50 380 GLU A CA 1
ATOM 3076 C C . GLU A 1 380 ? -6.485 9.632 4.216 1.00 88.50 380 GLU A C 1
ATOM 3078 O O . GLU A 1 380 ? -6.386 9.735 2.991 1.00 88.50 380 GLU A O 1
ATOM 3083 N N . ILE A 1 381 ? -7.239 8.724 4.827 1.00 88.00 381 ILE A N 1
ATOM 3084 C CA . ILE A 1 381 ? -8.098 7.762 4.154 1.00 88.00 381 ILE A CA 1
ATOM 3085 C C . ILE A 1 381 ? -9.515 7.925 4.696 1.00 88.00 381 ILE A C 1
ATOM 3087 O O . ILE A 1 381 ? -9.745 7.895 5.910 1.00 88.00 381 ILE A O 1
ATOM 3091 N N . GLY A 1 382 ? -10.487 8.029 3.797 1.00 81.81 382 GLY A N 1
ATOM 3092 C CA . GLY A 1 382 ? -11.890 8.020 4.179 1.00 81.81 382 GLY A CA 1
ATOM 3093 C C . GLY A 1 382 ? -12.818 7.988 2.979 1.00 81.81 382 GLY A C 1
ATOM 3094 O O . GLY A 1 382 ? -12.587 8.676 1.997 1.00 81.81 382 GLY A O 1
ATOM 3095 N N . ASN A 1 383 ? -13.888 7.198 3.082 1.00 80.19 383 ASN A N 1
ATOM 3096 C CA . ASN A 1 383 ? -15.019 7.208 2.150 1.00 80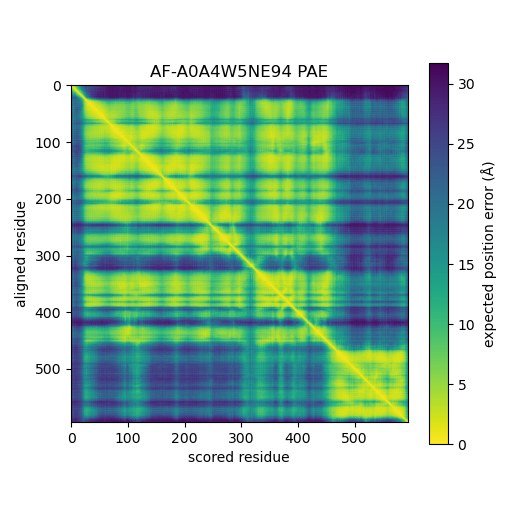.19 383 ASN A CA 1
ATOM 3097 C C . ASN A 1 383 ? -14.648 7.177 0.650 1.00 80.19 383 ASN A C 1
ATOM 3099 O O . ASN A 1 383 ? -15.129 7.987 -0.136 1.00 80.19 383 ASN A O 1
ATOM 3103 N N . GLY A 1 384 ? -13.734 6.281 0.263 1.00 79.50 384 GLY A N 1
ATOM 3104 C CA . GLY A 1 384 ? -13.283 6.161 -1.131 1.00 79.50 384 GLY A CA 1
ATOM 3105 C C . GLY A 1 384 ? -12.356 7.286 -1.608 1.00 79.50 384 GLY A C 1
ATOM 3106 O O . GLY A 1 384 ? -12.064 7.372 -2.794 1.00 79.50 384 GLY A O 1
ATOM 3107 N N . LEU A 1 385 ? -11.876 8.140 -0.701 1.00 86.69 385 LEU A N 1
ATOM 3108 C CA . LEU A 1 385 ? -10.847 9.141 -0.958 1.00 86.69 385 LEU A CA 1
ATOM 3109 C C . LEU A 1 385 ? -9.580 8.795 -0.179 1.00 86.69 385 LEU A C 1
ATOM 3111 O O . LEU A 1 385 ? -9.618 8.436 1.002 1.00 86.69 385 LEU A O 1
ATOM 3115 N N . VAL A 1 386 ? -8.448 8.933 -0.861 1.00 89.56 386 VAL A N 1
ATOM 3116 C CA . VAL A 1 386 ? -7.116 8.747 -0.293 1.00 89.56 386 VAL A CA 1
ATOM 3117 C C . VAL A 1 386 ? -6.285 9.961 -0.659 1.00 89.56 386 VAL A C 1
ATOM 3119 O O . VAL A 1 386 ? -6.187 10.335 -1.826 1.00 89.56 386 VAL A O 1
ATOM 3122 N N . THR A 1 387 ? -5.686 10.581 0.349 1.00 89.56 387 THR A N 1
ATOM 3123 C CA . THR A 1 387 ? -4.695 11.636 0.156 1.00 89.56 387 THR A CA 1
ATOM 3124 C C . THR A 1 387 ? -3.326 11.079 0.494 1.00 89.56 387 THR A C 1
ATOM 3126 O O . THR A 1 387 ? -3.139 10.446 1.534 1.00 89.56 387 THR A O 1
ATOM 3129 N N . PHE A 1 388 ? -2.367 11.299 -0.396 1.00 91.19 388 PHE A N 1
ATOM 3130 C CA . PHE A 1 388 ? -1.016 10.786 -0.245 1.00 91.19 388 PHE A CA 1
ATOM 3131 C C . PHE A 1 388 ? 0.022 11.851 -0.597 1.00 91.19 388 PHE A C 1
ATOM 3133 O O . PHE A 1 388 ? -0.287 12.863 -1.229 1.00 91.19 388 PHE A O 1
ATOM 3140 N N . GLN A 1 389 ? 1.255 11.616 -0.165 1.00 87.56 389 GLN A N 1
ATOM 3141 C CA . GLN A 1 389 ? 2.427 12.413 -0.505 1.00 87.56 389 GLN A CA 1
ATOM 3142 C C . GLN A 1 389 ? 3.510 11.493 -1.058 1.00 87.56 389 GLN A C 1
ATOM 3144 O O . GLN A 1 389 ? 3.813 10.467 -0.453 1.00 87.56 389 GLN A O 1
ATOM 3149 N N . LEU A 1 390 ? 4.080 11.876 -2.198 1.00 84.94 390 LEU A N 1
ATOM 3150 C CA . LEU A 1 390 ? 5.148 11.152 -2.879 1.00 84.94 390 LEU A CA 1
ATOM 3151 C C . LEU A 1 390 ? 6.491 11.869 -2.670 1.00 84.94 390 LEU A C 1
ATOM 3153 O O . LEU A 1 390 ? 6.550 13.094 -2.778 1.00 84.94 390 LEU A O 1
ATOM 3157 N N . ARG A 1 391 ? 7.556 11.117 -2.371 1.00 78.06 391 ARG A N 1
ATOM 3158 C CA . ARG A 1 391 ? 8.925 11.611 -2.128 1.00 78.06 391 ARG A CA 1
ATOM 3159 C C . ARG A 1 391 ? 9.984 10.639 -2.651 1.00 78.06 391 ARG A C 1
ATOM 3161 O O . ARG A 1 391 ? 9.675 9.485 -2.915 1.00 78.06 391 ARG A O 1
ATOM 3168 N N . GLY A 1 392 ? 11.241 11.077 -2.693 1.00 67.00 392 GLY A N 1
ATOM 3169 C CA . GLY A 1 392 ? 12.411 10.190 -2.719 1.00 67.00 392 GLY A CA 1
ATOM 3170 C C . GLY A 1 392 ? 12.805 9.585 -4.070 1.00 67.00 392 GLY A C 1
ATOM 3171 O O . GLY A 1 392 ? 13.703 8.752 -4.085 1.00 67.00 392 GLY A O 1
ATOM 3172 N N . LEU A 1 393 ? 12.194 10.005 -5.182 1.00 62.97 393 LEU A N 1
ATOM 3173 C CA . LEU A 1 393 ? 12.648 9.632 -6.525 1.00 62.97 393 LEU A CA 1
ATOM 3174 C C . LEU A 1 393 ? 13.924 10.397 -6.876 1.00 62.97 393 LEU A C 1
ATOM 3176 O O . LEU A 1 393 ? 13.882 11.608 -7.106 1.00 62.97 393 LEU A O 1
ATOM 3180 N N . GLU A 1 394 ? 15.039 9.676 -6.926 1.00 61.06 394 GLU A N 1
ATOM 3181 C CA . GLU A 1 394 ? 16.309 10.169 -7.451 1.00 61.06 394 GLU A CA 1
ATOM 3182 C C . GLU A 1 394 ? 16.929 9.086 -8.346 1.00 61.06 394 GLU A C 1
ATOM 3184 O O . GLU A 1 394 ? 17.322 8.032 -7.853 1.00 61.06 394 GLU A O 1
ATOM 3189 N N . PHE A 1 395 ? 17.049 9.344 -9.657 1.00 59.34 395 PHE A N 1
ATOM 3190 C CA . PHE A 1 395 ? 17.770 8.458 -10.595 1.00 59.34 395 PHE A CA 1
ATOM 3191 C C . PHE A 1 395 ? 19.258 8.299 -10.239 1.00 59.34 395 PHE A C 1
ATOM 3193 O O . PHE A 1 395 ? 19.889 7.299 -10.579 1.00 59.34 395 PHE A O 1
ATOM 3200 N N . ARG A 1 396 ? 19.828 9.289 -9.542 1.00 55.03 396 ARG A N 1
ATOM 3201 C CA . ARG A 1 396 ? 21.202 9.277 -9.043 1.00 55.03 396 ARG A CA 1
ATOM 3202 C C . ARG A 1 396 ? 21.198 9.525 -7.543 1.00 55.03 396 ARG A C 1
ATOM 3204 O O . ARG A 1 396 ? 21.459 10.636 -7.090 1.00 55.03 396 ARG A O 1
ATOM 3211 N N . GLY A 1 397 ? 20.873 8.478 -6.796 1.00 59.03 397 GLY A N 1
ATOM 3212 C CA . GLY A 1 397 ? 20.851 8.550 -5.345 1.00 59.03 397 GLY A CA 1
ATOM 3213 C C . GLY A 1 397 ? 22.225 8.848 -4.748 1.00 59.03 397 GLY A C 1
ATOM 3214 O O . GLY A 1 397 ? 23.278 8.566 -5.331 1.00 59.03 397 GLY A O 1
ATOM 3215 N N . THR A 1 398 ? 22.221 9.415 -3.547 1.00 62.41 398 THR A N 1
ATOM 3216 C CA . THR A 1 398 ? 23.440 9.512 -2.736 1.00 62.41 398 THR A CA 1
ATOM 3217 C C . THR A 1 398 ? 23.969 8.117 -2.378 1.00 62.41 398 THR A C 1
ATOM 3219 O O . THR A 1 398 ? 23.231 7.135 -2.390 1.00 62.41 398 THR A O 1
ATOM 3222 N N . TYR A 1 399 ? 25.246 8.010 -1.998 1.00 62.00 399 TYR A N 1
ATOM 3223 C CA . TYR A 1 399 ? 25.817 6.737 -1.534 1.00 62.00 399 TYR A CA 1
ATOM 3224 C C . TYR A 1 399 ? 25.013 6.112 -0.378 1.00 62.00 399 TYR A C 1
ATOM 3226 O O . TYR A 1 399 ? 24.842 4.898 -0.317 1.00 62.00 399 TYR A O 1
ATOM 3234 N N . CYS A 1 400 ? 24.477 6.947 0.520 1.00 65.94 400 CYS A N 1
ATOM 3235 C CA . CYS A 1 400 ? 23.595 6.497 1.596 1.00 65.94 400 CYS A CA 1
ATOM 3236 C C . CYS A 1 400 ? 22.302 5.889 1.042 1.00 65.94 400 CYS A C 1
ATOM 3238 O O . CYS A 1 400 ? 21.916 4.806 1.461 1.00 65.94 400 CYS A O 1
ATOM 3240 N N . GLN A 1 401 ? 21.689 6.543 0.054 1.00 65.88 401 GLN A N 1
ATOM 3241 C CA . GLN A 1 401 ? 20.477 6.052 -0.590 1.00 65.88 401 GLN A CA 1
ATOM 3242 C C . GLN A 1 401 ? 20.711 4.733 -1.328 1.00 65.88 401 GLN A C 1
ATOM 3244 O O . GLN A 1 401 ? 19.900 3.831 -1.191 1.00 65.88 401 GLN A O 1
ATOM 3249 N N . GLN A 1 402 ? 21.822 4.578 -2.057 1.00 67.56 402 GLN A N 1
ATOM 3250 C CA . GLN A 1 402 ? 22.162 3.305 -2.709 1.00 67.56 402 GLN A CA 1
ATOM 3251 C C . GLN A 1 402 ? 22.321 2.173 -1.696 1.00 67.56 402 GLN A C 1
ATOM 3253 O O . GLN A 1 402 ? 21.762 1.104 -1.899 1.00 67.56 402 GLN A O 1
ATOM 3258 N N . ARG A 1 403 ? 22.995 2.424 -0.568 1.00 68.25 403 ARG A N 1
ATOM 3259 C CA . ARG A 1 403 ? 23.103 1.426 0.504 1.00 68.25 403 ARG A CA 1
ATOM 3260 C C . ARG A 1 403 ? 21.769 1.082 1.154 1.00 68.25 403 ARG A C 1
ATOM 3262 O O . ARG A 1 403 ? 21.563 -0.067 1.522 1.00 68.25 403 ARG A O 1
ATOM 3269 N N . GLU A 1 404 ? 20.871 2.054 1.297 1.00 70.69 404 GLU A N 1
ATOM 3270 C CA . GLU A 1 404 ? 19.502 1.800 1.755 1.00 70.69 404 GLU A CA 1
ATOM 3271 C C . GLU A 1 404 ? 18.726 0.949 0.740 1.00 70.69 404 GLU A C 1
ATOM 3273 O O . GLU A 1 404 ? 18.048 0.007 1.137 1.00 70.69 404 GLU A O 1
ATOM 3278 N N . VAL A 1 405 ? 18.855 1.235 -0.563 1.00 69.62 405 VAL A N 1
ATOM 3279 C CA . VAL A 1 405 ? 18.225 0.444 -1.635 1.00 69.62 405 VAL A CA 1
ATOM 3280 C C . VAL A 1 405 ? 18.755 -0.984 -1.619 1.00 69.62 405 VAL A C 1
ATOM 3282 O O . VAL A 1 405 ? 17.964 -1.920 -1.585 1.00 69.62 405 VAL A O 1
ATOM 3285 N N . GLU A 1 406 ? 20.076 -1.156 -1.610 1.00 70.38 406 GLU A N 1
ATOM 3286 C CA . GLU A 1 406 ? 20.734 -2.464 -1.568 1.00 70.38 406 GLU A CA 1
ATOM 3287 C C . GLU A 1 406 ? 20.251 -3.266 -0.357 1.00 70.38 406 GLU A C 1
ATOM 3289 O O . GLU A 1 406 ? 19.778 -4.381 -0.535 1.00 70.38 406 GLU A O 1
ATOM 3294 N N . ALA A 1 407 ? 20.218 -2.668 0.839 1.00 69.75 407 ALA A N 1
ATOM 3295 C CA . ALA A 1 407 ? 19.730 -3.341 2.045 1.00 69.75 407 ALA A CA 1
ATOM 3296 C C . ALA A 1 407 ? 18.243 -3.750 1.977 1.00 69.75 407 ALA A C 1
ATOM 3298 O O . ALA A 1 407 ? 17.848 -4.730 2.604 1.00 69.75 407 ALA A O 1
ATOM 3299 N N . ILE A 1 408 ? 17.401 -3.007 1.248 1.00 71.56 408 ILE A N 1
ATOM 3300 C CA . ILE A 1 408 ? 15.976 -3.342 1.060 1.00 71.56 408 ILE A CA 1
ATOM 3301 C C . ILE A 1 408 ? 15.789 -4.422 -0.019 1.00 71.56 408 ILE A C 1
ATOM 3303 O O . ILE A 1 408 ? 14.846 -5.209 0.067 1.00 71.56 408 ILE A O 1
ATOM 3307 N N . THR A 1 409 ? 16.653 -4.436 -1.038 1.00 69.38 409 THR A N 1
ATOM 3308 C CA . THR A 1 409 ? 16.505 -5.277 -2.241 1.00 69.38 409 THR A CA 1
ATOM 3309 C C . THR A 1 409 ? 17.277 -6.596 -2.137 1.00 69.38 409 THR A C 1
ATOM 3311 O O . THR A 1 409 ? 16.952 -7.548 -2.844 1.00 69.38 409 THR A O 1
ATOM 3314 N N . GLU A 1 410 ? 18.279 -6.673 -1.257 1.00 68.69 410 GLU A N 1
ATOM 3315 C CA . GLU A 1 410 ? 19.034 -7.892 -0.971 1.00 68.69 410 GLU A CA 1
ATOM 3316 C C . GLU A 1 410 ? 18.094 -8.964 -0.397 1.00 68.69 410 GLU A C 1
ATOM 3318 O O . GLU A 1 410 ? 17.464 -8.803 0.653 1.00 68.69 410 GLU A O 1
ATOM 3323 N N 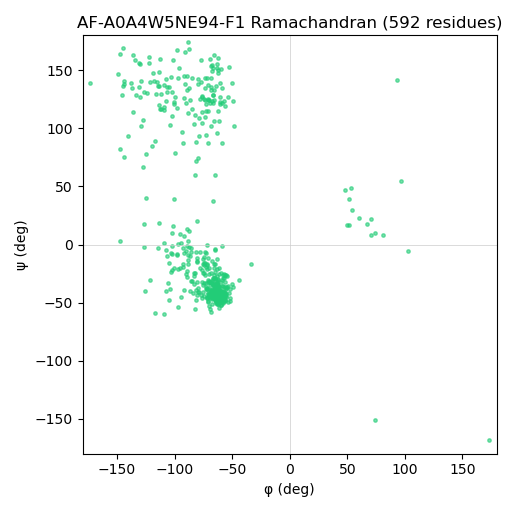. GLY A 1 411 ? 17.932 -10.055 -1.148 1.00 63.53 411 GLY A N 1
ATOM 3324 C CA . GLY A 1 411 ? 17.022 -11.135 -0.796 1.00 63.53 411 GLY A CA 1
ATOM 3325 C C . GLY A 1 411 ? 17.543 -11.930 0.397 1.00 63.53 411 GLY A C 1
ATOM 3326 O O . GLY A 1 411 ? 18.622 -12.505 0.346 1.00 63.53 411 GLY A O 1
ATOM 3327 N N . VAL A 1 412 ? 16.728 -12.056 1.445 1.00 61.97 412 VAL A N 1
ATOM 3328 C CA . VAL A 1 412 ? 17.059 -12.838 2.657 1.00 61.97 412 VAL A CA 1
ATOM 3329 C C . VAL A 1 412 ? 17.026 -14.360 2.402 1.00 61.97 412 VAL A C 1
ATOM 3331 O O . VAL A 1 412 ? 17.266 -15.162 3.300 1.00 61.97 412 VAL A O 1
ATOM 3334 N N . GLU A 1 413 ? 16.710 -14.784 1.175 1.00 58.19 413 GLU A N 1
ATOM 3335 C CA . GLU A 1 413 ? 16.636 -16.196 0.782 1.00 58.19 413 GLU A CA 1
ATOM 3336 C C . GLU A 1 413 ? 18.020 -16.851 0.610 1.00 58.19 413 GLU A C 1
ATOM 3338 O O . GLU A 1 413 ? 18.091 -18.074 0.639 1.00 58.19 413 GLU A O 1
ATOM 3343 N N . GLU A 1 414 ? 19.106 -16.075 0.484 1.00 53.94 414 GLU A N 1
ATOM 3344 C CA . GLU A 1 414 ? 20.470 -16.600 0.267 1.00 53.94 414 GLU A CA 1
ATOM 3345 C C . GLU A 1 414 ? 21.249 -16.895 1.575 1.00 53.94 414 GLU A C 1
ATOM 3347 O O . GLU A 1 414 ? 22.371 -17.401 1.537 1.00 53.94 414 GLU A O 1
ATOM 3352 N N . ASP A 1 415 ? 20.653 -16.638 2.749 1.00 57.03 415 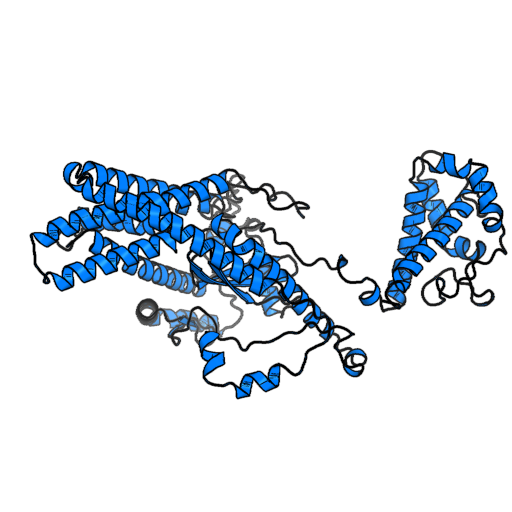ASP A N 1
ATOM 3353 C CA . ASP A 1 415 ? 21.259 -16.883 4.069 1.00 57.03 415 ASP A CA 1
ATOM 3354 C C . ASP A 1 415 ? 21.135 -18.369 4.499 1.00 57.03 415 ASP A C 1
ATOM 3356 O O . ASP A 1 415 ? 20.379 -18.743 5.411 1.00 57.03 415 ASP A O 1
ATOM 3360 N N . ASP A 1 416 ? 21.915 -19.237 3.848 1.00 51.19 416 ASP A N 1
ATOM 3361 C CA . ASP A 1 416 ? 21.994 -20.680 4.145 1.00 51.19 416 ASP A CA 1
ATOM 3362 C C . ASP A 1 416 ? 22.777 -21.003 5.432 1.00 51.19 416 ASP A C 1
ATOM 3364 O O . ASP A 1 416 ? 22.656 -22.092 6.004 1.00 51.19 416 ASP A O 1
ATOM 3368 N N . SER A 1 417 ? 23.583 -20.066 5.935 1.00 50.59 417 SER A N 1
ATOM 3369 C CA . SER A 1 417 ? 24.532 -20.351 7.013 1.00 50.59 417 SER A CA 1
ATOM 3370 C C . SER A 1 417 ? 24.041 -19.908 8.393 1.00 50.59 417 SER A C 1
ATOM 3372 O O . SER A 1 417 ? 23.865 -18.721 8.656 1.00 50.59 417 SER A O 1
ATOM 3374 N N . CYS A 1 418 ? 23.927 -20.853 9.330 1.00 45.59 418 CYS A N 1
ATOM 3375 C CA . CYS A 1 418 ? 24.038 -20.564 10.760 1.00 45.59 418 CYS A CA 1
ATOM 3376 C C . CYS A 1 418 ? 25.512 -20.730 11.155 1.00 45.59 418 CYS A C 1
ATOM 3378 O O . CYS A 1 418 ? 26.122 -21.703 10.727 1.00 45.59 418 CYS A O 1
ATOM 3380 N N . CYS A 1 419 ? 26.065 -19.829 11.980 1.00 50.22 419 CYS A N 1
ATOM 3381 C CA . CYS A 1 419 ? 27.487 -19.648 12.340 1.00 50.22 419 CYS A CA 1
ATOM 3382 C C . CYS A 1 419 ? 28.434 -20.875 12.434 1.00 50.22 419 CYS A C 1
ATOM 3384 O O . CYS A 1 419 ? 29.643 -20.655 12.437 1.00 50.22 419 CYS A O 1
ATOM 3386 N N . CYS A 1 420 ? 27.967 -22.128 12.521 1.00 49.78 420 CYS A N 1
ATOM 3387 C CA . CYS A 1 420 ? 28.792 -23.345 12.419 1.00 49.78 420 CYS A CA 1
ATOM 3388 C C . CYS A 1 420 ? 28.094 -24.573 11.775 1.00 49.78 420 CYS A C 1
ATOM 3390 O O . CYS A 1 420 ? 28.692 -25.648 11.758 1.00 49.78 420 CYS A O 1
ATOM 3392 N N . CYS A 1 421 ? 26.846 -24.468 11.301 1.00 55.94 421 CYS A N 1
ATOM 3393 C CA . CYS A 1 421 ? 26.051 -25.601 10.812 1.00 55.94 421 CYS A CA 1
ATOM 3394 C C . CYS A 1 421 ? 25.187 -25.176 9.617 1.00 55.94 421 CYS A C 1
ATOM 3396 O O . CYS A 1 421 ? 24.563 -24.117 9.667 1.00 55.94 421 CYS A O 1
ATOM 3398 N N . GLU A 1 422 ? 25.068 -26.045 8.615 1.00 56.41 422 GLU A N 1
ATOM 3399 C CA . GLU A 1 422 ? 24.071 -25.957 7.539 1.00 56.41 422 GLU A CA 1
ATOM 3400 C C . GLU A 1 422 ? 22.905 -26.907 7.870 1.00 56.41 422 GLU A C 1
ATOM 3402 O O . GLU A 1 422 ? 22.861 -28.043 7.384 1.00 56.41 422 GLU A O 1
ATOM 3407 N N . PRO A 1 423 ? 21.972 -26.537 8.769 1.00 59.72 423 PRO A N 1
ATOM 3408 C CA . PRO A 1 423 ? 20.741 -27.292 8.888 1.00 59.72 423 PRO A CA 1
ATOM 3409 C C . PRO A 1 423 ? 19.953 -27.055 7.598 1.00 59.72 423 PRO A C 1
ATOM 3411 O O . PRO A 1 423 ? 19.347 -26.001 7.425 1.00 59.72 423 PRO A O 1
ATOM 3414 N N . GLY A 1 424 ? 19.979 -28.025 6.683 1.00 62.50 424 GLY A N 1
ATOM 3415 C CA . GLY A 1 424 ? 19.143 -27.976 5.486 1.00 62.50 424 GLY A CA 1
ATOM 3416 C C . GLY A 1 424 ? 17.684 -27.681 5.855 1.00 62.50 424 GLY A C 1
ATOM 3417 O O . GLY A 1 424 ? 17.171 -28.192 6.855 1.00 62.50 424 GLY A O 1
ATOM 3418 N N . HIS A 1 425 ? 17.021 -26.838 5.069 1.00 70.88 425 HIS A N 1
ATOM 3419 C CA . HIS A 1 425 ? 15.626 -26.464 5.285 1.00 70.88 425 HIS A CA 1
ATOM 3420 C C . HIS A 1 425 ? 14.693 -27.231 4.336 1.00 70.88 425 HIS A C 1
ATOM 3422 O O . HIS A 1 425 ? 15.105 -27.776 3.310 1.00 70.88 425 HIS A O 1
ATOM 3428 N N . LEU A 1 426 ? 13.410 -27.317 4.698 1.00 74.12 426 LEU A N 1
ATOM 3429 C CA . LEU A 1 426 ? 12.398 -27.917 3.827 1.00 74.12 426 LEU A CA 1
ATOM 3430 C C . LEU A 1 426 ? 12.185 -27.041 2.579 1.00 74.12 426 LEU A C 1
ATOM 3432 O O . LEU A 1 426 ? 12.295 -25.813 2.669 1.00 74.12 426 LEU A O 1
ATOM 3436 N N . PRO A 1 427 ? 11.828 -27.636 1.425 1.00 74.38 427 PRO A N 1
ATOM 3437 C CA . PRO A 1 427 ? 11.497 -26.858 0.238 1.00 74.38 427 PRO A CA 1
ATOM 3438 C C . PRO A 1 427 ? 10.318 -25.922 0.545 1.00 74.38 427 PRO A C 1
ATOM 3440 O O . PRO A 1 427 ? 9.330 -26.343 1.148 1.00 74.38 427 PRO A O 1
ATOM 3443 N N . HIS A 1 428 ? 10.429 -24.661 0.118 1.00 79.94 428 HIS A N 1
ATOM 3444 C CA . HIS A 1 428 ? 9.468 -23.568 0.359 1.00 79.94 428 HIS A CA 1
ATOM 3445 C C . HIS A 1 428 ? 9.373 -23.025 1.799 1.00 79.94 428 HIS A C 1
ATOM 3447 O O . HIS A 1 428 ? 8.497 -22.205 2.092 1.00 79.94 428 HIS A O 1
ATOM 3453 N N . VAL A 1 429 ? 10.266 -23.445 2.696 1.00 83.31 429 VAL A N 1
ATOM 3454 C CA . VAL A 1 429 ? 10.390 -22.909 4.059 1.00 83.31 429 VAL A CA 1
ATOM 3455 C C . VAL A 1 429 ? 11.737 -22.209 4.177 1.00 83.31 429 VAL A C 1
ATOM 3457 O O . VAL A 1 429 ? 12.736 -22.738 3.704 1.00 83.31 429 VAL A O 1
ATOM 3460 N N . LEU A 1 430 ? 11.760 -21.031 4.795 1.00 80.06 430 LEU A N 1
ATOM 3461 C CA . LEU A 1 430 ? 12.986 -20.286 5.063 1.00 80.06 430 LEU A CA 1
ATOM 3462 C C . LEU A 1 430 ? 13.876 -21.024 6.068 1.00 80.06 430 LEU A C 1
ATOM 3464 O O . LEU A 1 430 ? 13.389 -21.733 6.957 1.00 80.06 430 LEU A O 1
ATOM 3468 N N . SER A 1 431 ? 15.187 -20.801 5.971 1.00 82.12 431 SER A N 1
ATOM 3469 C CA . SER A 1 431 ? 16.122 -21.229 7.008 1.00 82.12 431 SER A CA 1
ATOM 3470 C C . SER A 1 431 ? 15.768 -20.556 8.345 1.00 82.12 431 SER A C 1
ATOM 3472 O O . SER A 1 431 ? 15.227 -19.446 8.394 1.00 82.12 431 SER A O 1
ATOM 3474 N N . CYS A 1 432 ? 16.070 -21.213 9.470 1.00 80.56 432 CYS A N 1
ATOM 3475 C CA . CYS A 1 432 ? 15.843 -20.613 10.791 1.00 80.56 432 CYS A CA 1
ATOM 3476 C C . CYS A 1 432 ? 16.607 -19.289 10.962 1.00 80.56 432 CYS A C 1
ATOM 3478 O O . CYS A 1 432 ? 16.138 -18.415 11.690 1.00 80.56 432 CYS A O 1
ATOM 3480 N N . ASN A 1 433 ? 17.763 -19.152 10.302 1.00 79.25 433 ASN A N 1
ATOM 3481 C CA . ASN A 1 433 ? 18.567 -17.936 10.327 1.00 79.25 433 ASN A CA 1
ATOM 3482 C C . ASN A 1 433 ? 17.883 -16.809 9.544 1.00 79.25 433 ASN A C 1
ATOM 3484 O O . ASN A 1 433 ? 17.656 -15.744 10.106 1.00 79.25 433 ASN A O 1
ATOM 3488 N N . ALA A 1 434 ? 17.436 -17.077 8.314 1.00 79.62 434 ALA A N 1
ATOM 3489 C CA . ALA A 1 434 ? 16.679 -16.123 7.505 1.00 79.62 434 ALA A CA 1
ATOM 3490 C C . ALA A 1 434 ? 15.391 -15.665 8.216 1.00 79.62 434 ALA A C 1
ATOM 3492 O O . ALA A 1 434 ? 15.122 -14.470 8.334 1.00 79.62 434 ALA A O 1
ATOM 3493 N N . ALA A 1 435 ? 14.626 -16.601 8.791 1.00 83.00 435 ALA A N 1
ATOM 3494 C CA . ALA A 1 435 ? 13.419 -16.292 9.562 1.00 83.00 435 ALA A CA 1
ATOM 3495 C C . ALA A 1 435 ? 13.707 -15.461 10.830 1.00 83.00 435 ALA A C 1
ATOM 3497 O O . ALA A 1 435 ? 12.878 -14.650 11.255 1.00 83.00 435 ALA A O 1
ATOM 3498 N N . PHE A 1 436 ? 14.869 -15.664 11.459 1.00 83.12 436 PHE A N 1
ATOM 3499 C CA . PHE A 1 436 ? 15.326 -14.847 12.580 1.00 83.12 436 PHE A CA 1
ATOM 3500 C C . PHE A 1 436 ? 15.754 -13.451 12.114 1.00 83.12 436 PHE A C 1
ATOM 3502 O O . PHE A 1 436 ? 15.294 -12.470 12.689 1.00 83.12 436 PHE A O 1
ATOM 3509 N N . ASN A 1 437 ? 16.535 -13.344 11.038 1.00 80.06 437 ASN A N 1
ATOM 3510 C CA . ASN A 1 437 ? 16.980 -12.069 10.474 1.00 80.06 437 ASN A CA 1
ATOM 3511 C C . ASN A 1 437 ? 15.795 -11.193 10.046 1.00 80.06 437 ASN A C 1
ATOM 3513 O O . ASN A 1 437 ? 15.739 -10.027 10.432 1.00 80.06 437 ASN A O 1
ATOM 3517 N N . LEU A 1 438 ? 14.786 -11.765 9.378 1.00 81.50 438 LEU A N 1
ATOM 3518 C CA . LEU A 1 438 ? 13.573 -11.048 8.961 1.00 81.50 438 LEU A CA 1
ATOM 3519 C C . LEU A 1 438 ? 12.807 -10.399 10.122 1.00 81.50 438 LEU A C 1
ATOM 3521 O O . LEU A 1 438 ? 12.246 -9.319 9.969 1.00 81.50 438 LEU A O 1
ATOM 3525 N N . ARG A 1 439 ? 12.777 -11.032 11.300 1.00 85.19 439 ARG A N 1
ATOM 3526 C CA . ARG A 1 439 ? 12.106 -10.469 12.488 1.00 85.19 439 ARG A CA 1
ATOM 3527 C C . ARG A 1 439 ? 12.859 -9.283 13.096 1.00 85.19 439 ARG A C 1
ATOM 3529 O O . ARG A 1 439 ? 12.285 -8.561 13.906 1.00 85.19 439 ARG A O 1
ATOM 3536 N N . TRP A 1 440 ? 14.130 -9.124 12.737 1.00 80.00 440 TRP A N 1
ATOM 3537 C CA . TRP A 1 440 ? 15.018 -8.071 13.216 1.00 80.00 440 TRP A CA 1
ATOM 3538 C C . TRP A 1 440 ? 15.209 -6.952 12.189 1.00 80.00 440 TRP A C 1
ATOM 3540 O O . TRP A 1 440 ? 16.039 -6.075 12.405 1.00 80.00 440 TRP A O 1
ATOM 3550 N N . LEU A 1 441 ? 14.430 -6.949 11.104 1.00 80.12 441 LEU A N 1
ATOM 3551 C CA . LEU A 1 441 ? 14.360 -5.832 10.169 1.00 80.12 441 LEU A CA 1
ATOM 3552 C C . LEU A 1 441 ? 13.356 -4.781 10.656 1.00 80.12 441 LEU A C 1
ATOM 3554 O O . LEU A 1 441 ? 12.305 -5.096 11.214 1.00 80.12 441 LEU A O 1
ATOM 3558 N N . ALA A 1 442 ? 13.682 -3.508 10.424 1.00 77.00 442 ALA A N 1
ATOM 3559 C CA . ALA A 1 442 ? 12.789 -2.387 10.726 1.00 77.00 442 ALA A CA 1
ATOM 3560 C C . ALA A 1 442 ? 11.719 -2.167 9.638 1.00 77.00 442 ALA A C 1
ATOM 3562 O O . ALA A 1 442 ? 10.780 -1.399 9.848 1.00 77.00 442 ALA A O 1
ATOM 3563 N N . TRP A 1 443 ? 11.862 -2.828 8.488 1.00 79.69 443 TRP A N 1
ATOM 3564 C CA . TRP A 1 443 ? 10.919 -2.819 7.374 1.00 79.69 443 TRP A CA 1
ATOM 3565 C C . TRP A 1 443 ? 10.450 -4.239 7.058 1.00 79.69 443 TRP A C 1
ATOM 3567 O O . TRP A 1 443 ? 11.129 -5.221 7.349 1.00 79.69 443 TRP A O 1
ATOM 3577 N N . GLU A 1 444 ? 9.281 -4.340 6.434 1.00 83.62 444 GLU A N 1
ATOM 3578 C CA . GLU A 1 444 ? 8.715 -5.604 5.973 1.00 83.62 444 GLU A CA 1
ATOM 3579 C C . GLU A 1 444 ? 8.276 -5.452 4.515 1.00 83.62 444 GLU A C 1
ATOM 3581 O O . GLU A 1 444 ? 7.643 -4.461 4.144 1.00 83.62 444 GLU A O 1
ATOM 3586 N N . VAL A 1 445 ? 8.588 -6.449 3.685 1.00 82.69 445 VAL A N 1
ATOM 3587 C CA . VAL A 1 445 ? 8.130 -6.492 2.293 1.00 82.69 445 VAL A CA 1
ATOM 3588 C C . VAL A 1 445 ? 6.654 -6.893 2.267 1.00 82.69 445 VAL A C 1
ATOM 3590 O O . VAL A 1 445 ? 6.300 -8.059 2.461 1.00 82.69 445 VAL A O 1
ATOM 3593 N N . THR A 1 446 ? 5.775 -5.922 2.018 1.00 81.31 446 THR A N 1
ATOM 3594 C CA . THR A 1 446 ? 4.325 -6.151 1.918 1.00 81.31 446 THR A CA 1
ATOM 3595 C C . THR A 1 446 ? 3.957 -6.886 0.631 1.00 81.31 446 THR A C 1
ATOM 3597 O O . THR A 1 446 ? 3.222 -7.873 0.674 1.00 81.31 446 THR A O 1
ATOM 3600 N N . THR A 1 447 ? 4.511 -6.451 -0.503 1.00 80.31 447 THR A N 1
ATOM 3601 C CA . THR A 1 447 ? 4.312 -7.046 -1.831 1.00 80.31 447 THR A CA 1
ATOM 3602 C C . THR A 1 447 ? 5.577 -6.995 -2.661 1.00 80.31 447 THR A C 1
ATOM 3604 O O . THR A 1 447 ? 6.218 -5.952 -2.722 1.00 80.31 447 THR A O 1
ATOM 3607 N N . THR A 1 448 ? 5.885 -8.077 -3.376 1.00 74.56 448 THR A N 1
ATOM 3608 C CA . THR A 1 448 ? 7.054 -8.116 -4.266 1.00 74.56 448 THR A CA 1
ATOM 3609 C C . THR A 1 448 ? 6.818 -7.579 -5.659 1.00 74.56 448 THR A C 1
ATOM 3611 O O . THR A 1 448 ? 7.745 -7.064 -6.268 1.00 74.56 448 THR A O 1
ATOM 3614 N N . LYS A 1 449 ? 5.603 -7.714 -6.196 1.00 79.31 449 LYS A N 1
ATOM 3615 C CA . LYS A 1 449 ? 5.279 -7.233 -7.541 1.00 79.31 449 LYS A CA 1
ATOM 3616 C C . LYS A 1 449 ? 4.028 -6.386 -7.499 1.00 79.31 449 LYS A C 1
ATOM 3618 O O . LYS A 1 449 ? 2.916 -6.904 -7.417 1.00 79.31 449 LYS A O 1
ATOM 3623 N N . TYR A 1 450 ? 4.243 -5.079 -7.546 1.00 85.19 450 TYR A N 1
ATOM 3624 C CA . TYR A 1 450 ? 3.202 -4.081 -7.699 1.00 85.19 450 TYR A CA 1
ATOM 3625 C C . TYR A 1 450 ? 3.379 -3.418 -9.063 1.00 85.19 450 TYR A C 1
ATOM 3627 O O . TYR A 1 450 ? 4.420 -2.825 -9.337 1.00 85.19 450 TYR A O 1
ATOM 3635 N N . LEU A 1 451 ? 2.383 -3.579 -9.934 1.00 84.94 451 LEU A N 1
ATOM 3636 C CA . LEU A 1 451 ? 2.409 -3.012 -11.276 1.00 84.94 451 LEU A CA 1
ATOM 3637 C C . LEU A 1 451 ? 1.858 -1.591 -11.219 1.00 84.94 451 LEU A C 1
ATOM 3639 O O . LEU A 1 451 ? 0.724 -1.381 -10.790 1.00 84.94 451 LEU A O 1
ATOM 3643 N N . LEU A 1 452 ? 2.649 -0.640 -11.694 1.00 82.56 452 LEU A N 1
ATOM 3644 C CA . LEU A 1 452 ? 2.220 0.733 -11.883 1.00 82.56 452 LEU A CA 1
ATOM 3645 C C . LEU A 1 452 ? 2.571 1.161 -13.308 1.00 82.56 452 LEU A C 1
ATOM 3647 O O . LEU A 1 452 ? 3.637 0.809 -13.812 1.00 82.56 452 LEU A O 1
ATOM 3651 N N . GLU A 1 453 ? 1.690 1.924 -13.954 1.00 77.00 453 GLU A N 1
ATOM 3652 C CA . GLU A 1 453 ? 1.996 2.521 -15.254 1.00 77.00 453 GLU A CA 1
ATOM 3653 C C . GLU A 1 453 ? 3.122 3.544 -15.068 1.00 77.00 453 GLU A C 1
ATOM 3655 O O . GLU A 1 453 ? 2.929 4.600 -14.457 1.00 77.00 453 GLU A O 1
ATOM 3660 N N . GLY A 1 454 ? 4.317 3.170 -15.524 1.00 71.25 454 GLY A N 1
ATOM 3661 C CA . GLY A 1 454 ? 5.517 3.991 -15.484 1.00 71.25 454 GLY A CA 1
ATOM 3662 C C . GLY A 1 454 ? 5.693 4.831 -16.746 1.00 71.25 454 GLY A C 1
ATOM 3663 O O . GLY A 1 454 ? 5.075 4.589 -17.780 1.00 71.25 454 GLY A O 1
ATOM 3664 N N . TYR A 1 455 ? 6.589 5.809 -16.659 1.00 71.69 455 TYR A N 1
ATOM 3665 C CA . TYR A 1 455 ? 7.002 6.600 -17.809 1.00 71.69 455 TYR A CA 1
ATOM 3666 C C . TYR A 1 455 ? 7.920 5.779 -18.727 1.00 71.69 455 TYR A C 1
ATOM 3668 O O . TYR A 1 455 ? 8.968 5.301 -18.286 1.00 71.69 455 TYR A O 1
ATOM 3676 N N . SER A 1 456 ? 7.566 5.648 -20.009 1.00 66.81 456 SER A N 1
ATOM 3677 C CA . SER A 1 456 ? 8.470 5.062 -20.997 1.00 66.81 456 SER A CA 1
ATOM 3678 C C . SER A 1 456 ? 9.292 6.152 -21.668 1.00 66.81 456 SER A C 1
ATOM 3680 O O . SER A 1 456 ? 8.758 7.064 -22.291 1.00 66.81 456 SER A O 1
ATOM 3682 N N . ILE A 1 457 ? 10.616 6.005 -21.639 1.00 63.22 457 ILE A N 1
ATOM 3683 C CA . ILE A 1 457 ? 11.541 6.891 -22.360 1.00 63.22 457 ILE A CA 1
ATOM 3684 C C . ILE A 1 457 ? 11.217 6.939 -23.865 1.00 63.22 457 ILE A C 1
ATOM 3686 O O . ILE A 1 457 ? 11.480 7.941 -24.523 1.00 63.22 457 ILE A O 1
ATOM 3690 N N . SER A 1 458 ? 10.597 5.888 -24.410 1.00 58.91 458 SER A N 1
ATOM 3691 C CA . SER A 1 458 ? 10.155 5.852 -25.809 1.00 58.91 458 SER A CA 1
ATOM 3692 C C . SER A 1 458 ? 9.041 6.853 -26.148 1.00 58.91 458 SER A C 1
ATOM 3694 O O . SER A 1 458 ? 8.844 7.158 -27.322 1.00 58.91 458 SER A O 1
ATOM 3696 N N . GLU A 1 459 ? 8.346 7.396 -25.145 1.00 60.47 459 GLU A N 1
ATOM 3697 C CA . GLU A 1 459 ? 7.341 8.451 -25.317 1.00 60.47 459 GLU A CA 1
ATOM 3698 C C . GLU A 1 459 ? 7.970 9.843 -25.463 1.00 60.47 459 GLU A C 1
ATOM 3700 O O . GLU A 1 459 ? 7.302 10.779 -25.909 1.00 60.47 459 GLU A O 1
ATOM 3705 N N . ASN A 1 460 ? 9.255 10.010 -25.119 1.00 59.75 460 ASN A N 1
ATOM 3706 C CA . ASN A 1 460 ? 9.966 11.241 -25.448 1.00 59.75 460 ASN A CA 1
ATOM 3707 C C . ASN A 1 460 ? 10.164 11.351 -26.958 1.00 59.75 460 ASN A C 1
ATOM 3709 O O . ASN A 1 460 ? 10.473 10.386 -27.657 1.00 59.75 460 ASN A O 1
ATOM 3713 N N . ASN A 1 461 ? 10.059 12.578 -27.466 1.00 57.22 461 ASN A N 1
ATOM 3714 C CA . ASN A 1 461 ? 10.334 12.840 -28.867 1.00 57.22 461 ASN A CA 1
ATOM 3715 C C . ASN A 1 461 ? 11.795 12.471 -29.189 1.00 57.22 461 ASN A C 1
ATOM 3717 O O . ASN A 1 461 ? 12.732 13.049 -28.638 1.00 57.22 461 ASN A O 1
ATOM 3721 N N . ALA A 1 462 ? 12.012 11.551 -30.130 1.00 56.56 462 ALA A N 1
ATOM 3722 C CA . ALA A 1 462 ? 13.354 11.149 -30.556 1.00 56.56 462 ALA A CA 1
ATOM 3723 C C . ALA A 1 462 ? 14.219 12.347 -31.007 1.00 56.56 462 ALA A C 1
ATOM 3725 O O . ALA A 1 462 ? 15.444 12.320 -30.872 1.00 56.56 462 ALA A O 1
ATOM 3726 N N . ALA A 1 463 ? 13.592 13.431 -31.488 1.00 55.84 463 ALA A N 1
ATOM 3727 C CA . ALA A 1 463 ? 14.279 14.663 -31.865 1.00 55.84 463 ALA A CA 1
ATOM 3728 C C . ALA A 1 463 ? 14.982 15.365 -30.686 1.00 55.84 463 ALA A C 1
ATOM 3730 O O . ALA A 1 463 ? 16.037 15.973 -30.895 1.00 55.84 463 ALA A O 1
ATOM 3731 N N . THR A 1 464 ? 14.431 15.278 -29.467 1.00 55.47 464 THR A N 1
ATOM 3732 C CA . THR A 1 464 ? 15.020 15.882 -28.259 1.00 55.47 464 THR A CA 1
ATOM 3733 C C . THR A 1 464 ? 16.099 14.993 -27.648 1.00 55.47 464 THR A C 1
ATOM 3735 O O . THR A 1 464 ? 17.112 15.511 -27.189 1.00 55.47 464 THR A O 1
ATOM 3738 N N . MET A 1 465 ? 15.944 13.667 -27.722 1.00 53.00 465 MET A N 1
ATOM 3739 C CA . MET A 1 465 ? 16.926 12.717 -27.178 1.00 53.00 465 MET A CA 1
ATOM 3740 C C . MET A 1 465 ? 18.183 12.582 -28.046 1.00 53.00 465 MET A C 1
ATOM 3742 O O . MET A 1 465 ? 19.290 12.421 -27.539 1.00 53.00 465 MET A O 1
ATOM 3746 N N . LEU A 1 466 ? 18.041 12.676 -29.369 1.00 61.31 466 LEU A N 1
ATOM 3747 C CA . LEU A 1 466 ? 19.130 12.443 -30.318 1.00 61.31 466 LEU A CA 1
ATOM 3748 C C . LEU A 1 466 ? 19.735 13.752 -30.832 1.00 61.31 466 LEU A C 1
ATOM 3750 O O . LEU A 1 466 ? 20.009 13.864 -32.014 1.00 61.31 466 LEU A O 1
ATOM 3754 N N . GLN A 1 467 ? 19.920 14.793 -30.020 1.00 56.81 467 GLN A N 1
ATOM 3755 C CA . GLN A 1 467 ? 20.531 16.042 -30.521 1.00 56.81 467 GLN A CA 1
ATOM 3756 C C . GLN A 1 467 ? 22.018 15.888 -30.891 1.00 56.81 467 GLN A C 1
ATOM 3758 O O . GLN A 1 467 ? 22.528 16.634 -31.728 1.00 56.81 467 GLN A O 1
ATOM 3763 N N . VAL A 1 468 ? 22.709 14.905 -30.304 1.00 66.81 468 VAL A N 1
ATOM 3764 C CA . VAL A 1 468 ? 24.115 14.606 -30.602 1.00 66.81 468 VAL A CA 1
ATOM 3765 C C . VAL A 1 468 ? 24.217 13.912 -31.961 1.00 66.81 468 VAL A C 1
ATOM 3767 O O . VAL A 1 468 ? 23.584 12.879 -32.186 1.00 66.81 468 VAL A O 1
ATOM 3770 N N . TYR A 1 469 ? 25.034 14.464 -32.863 1.00 69.94 469 TYR A N 1
ATOM 3771 C CA . TYR A 1 469 ? 25.214 13.925 -34.217 1.00 69.94 469 TYR A CA 1
ATOM 3772 C C . TYR A 1 469 ? 25.645 12.449 -34.214 1.00 69.94 469 TYR A C 1
ATOM 3774 O O . TYR A 1 469 ? 25.132 11.682 -35.022 1.00 69.94 469 TYR A O 1
ATOM 3782 N N . ASP A 1 470 ? 26.478 12.029 -33.257 1.00 73.75 470 ASP A N 1
ATOM 3783 C CA . ASP A 1 470 ? 26.933 10.636 -33.131 1.00 73.75 470 ASP A CA 1
ATOM 3784 C C . ASP A 1 470 ? 25.792 9.658 -32.817 1.00 73.75 470 ASP A C 1
ATOM 3786 O O . ASP A 1 470 ? 25.737 8.563 -33.376 1.00 73.75 470 ASP A O 1
ATOM 3790 N N . LEU A 1 471 ? 24.831 10.062 -31.978 1.00 74.69 471 LEU A N 1
ATOM 3791 C CA . LEU A 1 471 ? 23.658 9.240 -31.668 1.00 74.69 471 LEU A CA 1
ATOM 3792 C C . LEU A 1 471 ? 22.694 9.167 -32.858 1.00 74.69 471 LEU A C 1
ATOM 3794 O O . LEU A 1 471 ? 22.152 8.099 -33.136 1.00 74.69 471 LEU A O 1
ATOM 3798 N N . ARG A 1 472 ? 22.511 10.269 -33.605 1.00 76.31 472 ARG A N 1
ATOM 3799 C CA . ARG A 1 472 ? 21.723 10.247 -34.856 1.00 76.31 472 ARG A CA 1
ATOM 3800 C C . ARG A 1 472 ? 22.362 9.340 -35.895 1.00 76.31 472 ARG A C 1
ATOM 3802 O O . ARG A 1 472 ? 21.658 8.573 -36.543 1.00 76.31 472 ARG A O 1
ATOM 3809 N N . LYS A 1 473 ? 23.684 9.421 -36.033 1.00 84.12 473 LYS A N 1
ATOM 3810 C CA . LYS A 1 473 ? 24.467 8.583 -36.935 1.00 84.12 473 LYS A CA 1
ATOM 3811 C C . LYS A 1 473 ? 24.263 7.104 -36.604 1.00 84.12 473 LYS A C 1
ATOM 3813 O O . LYS A 1 473 ? 23.872 6.324 -37.464 1.00 84.12 473 LYS A O 1
ATOM 3818 N N . LEU A 1 474 ? 24.412 6.746 -35.329 1.00 83.94 474 LEU A N 1
ATOM 3819 C CA . LEU A 1 474 ? 24.200 5.387 -34.835 1.00 83.94 474 LEU A CA 1
ATOM 3820 C C . LEU A 1 474 ? 22.750 4.905 -35.036 1.00 83.94 474 LEU A C 1
ATOM 3822 O O . LEU A 1 474 ? 22.547 3.767 -35.465 1.00 83.94 474 LEU A O 1
ATOM 3826 N N . LEU A 1 475 ? 21.750 5.769 -34.813 1.00 84.62 475 LEU A N 1
ATOM 3827 C CA . LEU A 1 475 ? 20.347 5.461 -35.111 1.00 84.62 475 LEU A CA 1
ATOM 3828 C C . LEU A 1 475 ? 20.150 5.139 -36.597 1.00 84.62 475 LEU A C 1
ATOM 3830 O O . LEU A 1 475 ? 19.566 4.102 -36.903 1.00 84.62 475 LEU A O 1
ATOM 3834 N N . ILE A 1 476 ? 20.615 5.996 -37.516 1.00 86.56 476 ILE A N 1
ATOM 3835 C CA . ILE A 1 476 ? 20.442 5.768 -38.960 1.00 86.56 476 ILE A CA 1
ATOM 3836 C C . ILE A 1 476 ? 21.140 4.473 -39.380 1.00 86.56 476 ILE A C 1
ATOM 3838 O O . ILE A 1 476 ? 20.528 3.657 -40.070 1.00 86.56 476 ILE A O 1
ATOM 3842 N N . THR A 1 477 ? 22.364 4.222 -38.910 1.00 89.12 477 THR A N 1
ATOM 3843 C CA . THR A 1 477 ? 23.089 2.985 -39.222 1.00 89.12 477 THR A CA 1
ATOM 3844 C C . THR A 1 477 ? 22.325 1.743 -38.749 1.00 89.12 477 THR A C 1
ATOM 3846 O O . THR A 1 477 ? 22.149 0.800 -39.525 1.00 89.12 477 THR A O 1
ATOM 3849 N N . TYR A 1 478 ? 21.816 1.720 -37.510 1.00 90.62 478 TYR A N 1
ATOM 3850 C CA . TYR A 1 478 ? 21.028 0.581 -37.016 1.00 90.62 478 TYR A CA 1
ATOM 3851 C C . TYR A 1 478 ? 19.664 0.459 -37.691 1.00 90.62 478 TYR A C 1
ATOM 3853 O O . TYR A 1 478 ? 19.210 -0.656 -37.957 1.00 90.62 478 TYR A O 1
ATOM 3861 N N . TYR A 1 479 ? 19.029 1.579 -38.023 1.00 90.31 479 TYR A N 1
ATOM 3862 C CA . TYR A 1 479 ? 17.769 1.606 -38.753 1.00 90.31 479 TYR A CA 1
ATOM 3863 C C . TYR A 1 479 ? 17.926 0.986 -40.148 1.00 90.31 479 TYR A C 1
ATOM 3865 O O . TYR A 1 479 ? 17.168 0.086 -40.513 1.00 90.31 479 TYR A O 1
ATOM 3873 N N . LEU A 1 480 ? 18.971 1.365 -40.889 1.00 92.75 480 LEU A N 1
ATOM 3874 C CA . LEU A 1 480 ? 19.281 0.787 -42.198 1.00 92.75 480 LEU A CA 1
ATOM 3875 C C . LEU A 1 480 ? 19.651 -0.699 -42.105 1.00 92.75 480 LEU A C 1
ATOM 3877 O O . LEU A 1 480 ? 19.119 -1.512 -42.863 1.00 92.75 480 LEU A O 1
ATOM 3881 N N . LYS A 1 481 ? 20.486 -1.090 -41.131 1.00 93.69 481 LYS A N 1
ATOM 3882 C CA . LYS A 1 481 ? 20.800 -2.509 -40.876 1.00 93.69 481 LYS A CA 1
ATOM 3883 C C . LYS A 1 481 ? 19.552 -3.331 -40.550 1.00 93.69 481 LYS A C 1
ATOM 3885 O O . LYS A 1 481 ? 19.461 -4.477 -40.993 1.00 93.69 481 LYS A O 1
ATOM 3890 N N . SER A 1 482 ? 18.588 -2.747 -39.837 1.00 92.81 482 SER A N 1
ATOM 3891 C CA . SER A 1 482 ? 17.305 -3.381 -39.515 1.00 92.81 482 SER A CA 1
ATOM 3892 C C . SER A 1 482 ? 16.432 -3.560 -40.757 1.00 92.81 482 SER A C 1
ATOM 3894 O O . SER A 1 482 ? 15.903 -4.650 -40.962 1.00 92.81 482 SER A O 1
ATOM 3896 N N . ILE A 1 483 ? 16.327 -2.543 -41.624 1.00 94.12 483 ILE A N 1
ATOM 3897 C CA . ILE A 1 483 ? 15.616 -2.654 -42.912 1.00 94.12 483 ILE A CA 1
ATOM 3898 C C . ILE A 1 483 ? 16.196 -3.804 -43.738 1.00 94.12 483 ILE A C 1
ATOM 3900 O O . ILE A 1 483 ? 15.445 -4.648 -44.223 1.00 94.12 483 ILE A O 1
ATOM 3904 N N . ILE A 1 484 ? 17.526 -3.867 -43.854 1.00 93.62 484 ILE A N 1
ATOM 3905 C CA . ILE A 1 484 ? 18.231 -4.930 -44.583 1.00 93.62 484 ILE A CA 1
ATOM 3906 C C . ILE A 1 484 ? 17.924 -6.303 -43.970 1.00 93.62 484 ILE A C 1
ATOM 3908 O O . ILE A 1 484 ? 17.551 -7.228 -44.690 1.00 93.62 484 ILE A O 1
ATOM 3912 N N . TYR A 1 485 ? 18.033 -6.433 -42.646 1.00 92.94 485 TYR A N 1
ATOM 3913 C CA . TYR A 1 485 ? 17.789 -7.692 -41.943 1.00 92.94 485 TYR A CA 1
ATOM 3914 C C . TYR A 1 485 ? 16.355 -8.204 -42.152 1.00 92.94 485 TYR A C 1
ATOM 3916 O O . TYR A 1 485 ? 16.155 -9.346 -42.568 1.00 92.94 485 TYR A O 1
ATOM 3924 N N . TYR A 1 486 ? 15.347 -7.352 -41.937 1.00 91.69 486 TYR A N 1
ATOM 3925 C CA . TYR A 1 486 ? 13.941 -7.736 -42.097 1.00 91.69 486 TYR A CA 1
ATOM 3926 C C . TYR A 1 486 ? 13.551 -7.988 -43.556 1.00 91.69 486 TYR A C 1
ATOM 3928 O O . TYR A 1 486 ? 12.723 -8.861 -43.824 1.00 91.69 486 TYR A O 1
ATOM 3936 N N . LEU A 1 487 ? 14.156 -7.269 -44.505 1.00 91.25 487 LEU A N 1
ATOM 3937 C CA . LEU A 1 487 ? 13.974 -7.526 -45.931 1.00 91.25 487 LEU A CA 1
ATOM 3938 C C . LEU A 1 487 ? 14.467 -8.928 -46.300 1.00 91.25 487 LEU A C 1
ATOM 3940 O O . LEU A 1 487 ? 13.736 -9.679 -46.948 1.00 91.25 487 LEU A O 1
ATOM 3944 N N . ILE A 1 488 ? 15.677 -9.286 -45.864 1.00 89.50 488 ILE A N 1
ATOM 3945 C CA . ILE A 1 488 ? 16.302 -10.577 -46.172 1.00 89.50 488 ILE A CA 1
ATOM 3946 C C . ILE A 1 488 ? 15.538 -11.730 -45.508 1.00 89.50 488 ILE A C 1
ATOM 3948 O O . ILE A 1 488 ? 15.296 -12.750 -46.147 1.00 89.50 488 ILE A O 1
ATOM 3952 N N . GLN A 1 489 ? 15.068 -11.548 -44.271 1.00 87.69 489 GLN A N 1
ATOM 3953 C CA . GLN A 1 489 ? 14.269 -12.549 -43.554 1.00 87.69 489 GLN A CA 1
ATOM 3954 C C . GLN A 1 489 ? 12.841 -12.714 -44.118 1.00 87.69 489 GLN A C 1
ATOM 3956 O O . GLN A 1 489 ? 12.118 -13.642 -43.746 1.00 87.69 489 GLN A O 1
ATOM 3961 N N . SER A 1 490 ? 12.390 -11.819 -45.003 1.00 87.56 490 SER A N 1
ATOM 3962 C CA . SER A 1 490 ? 11.017 -11.847 -45.505 1.00 87.56 490 SER A CA 1
ATOM 3963 C C . SER A 1 490 ? 10.744 -13.065 -46.400 1.00 87.56 490 SER A C 1
ATOM 3965 O O . SER A 1 490 ? 11.456 -13.350 -47.363 1.00 87.56 490 SER A O 1
ATOM 3967 N N . LEU A 1 491 ? 9.619 -13.750 -46.161 1.00 85.50 491 LEU A N 1
ATOM 3968 C CA . LEU A 1 491 ? 9.187 -14.903 -46.972 1.00 85.50 491 LEU A CA 1
ATOM 3969 C C . LEU A 1 491 ? 8.933 -14.541 -48.451 1.00 85.50 491 LEU A C 1
ATOM 3971 O O . LEU A 1 491 ? 8.925 -15.413 -49.318 1.00 85.50 491 LEU A O 1
ATOM 3975 N N . LYS A 1 492 ? 8.719 -13.250 -48.744 1.00 86.38 492 LYS A N 1
ATOM 3976 C CA . LYS A 1 492 ? 8.434 -12.717 -50.084 1.00 86.38 492 LYS A CA 1
ATOM 3977 C C . LYS A 1 492 ? 9.683 -12.259 -50.840 1.00 86.38 492 LYS A C 1
ATOM 3979 O O . LYS A 1 492 ? 9.562 -11.917 -52.016 1.00 86.38 492 LYS A O 1
ATOM 3984 N N . LEU A 1 493 ? 10.875 -12.310 -50.243 1.00 86.50 493 LEU A N 1
ATOM 3985 C CA . LEU A 1 493 ? 12.110 -11.835 -50.875 1.00 86.50 493 LEU A CA 1
ATOM 3986 C C . LEU A 1 493 ? 12.330 -12.434 -52.274 1.00 86.50 493 LEU A C 1
ATOM 3988 O O . LEU A 1 493 ? 12.551 -11.716 -53.246 1.00 86.50 493 LEU A O 1
ATOM 3992 N N . GLN A 1 494 ? 12.185 -13.756 -52.393 1.00 82.88 494 GLN A N 1
ATOM 3993 C CA . GLN A 1 494 ? 12.356 -14.487 -53.655 1.00 82.88 494 GLN A CA 1
ATOM 3994 C C . GLN A 1 494 ? 11.344 -14.070 -54.728 1.00 82.88 494 GLN A C 1
ATOM 3996 O O . GLN A 1 494 ? 11.646 -14.135 -55.919 1.00 82.88 494 GLN A O 1
ATOM 4001 N N . THR A 1 495 ? 10.146 -13.644 -54.314 1.00 86.62 495 THR A N 1
ATOM 4002 C CA . THR A 1 495 ? 9.133 -13.120 -55.237 1.00 86.62 495 THR A CA 1
ATOM 4003 C C . THR A 1 495 ? 9.486 -11.711 -55.694 1.00 86.62 495 THR A C 1
ATOM 4005 O O . THR A 1 495 ? 9.397 -11.438 -56.882 1.00 86.62 495 THR A O 1
ATOM 4008 N N . TRP A 1 496 ? 9.979 -10.853 -54.796 1.00 87.88 496 TRP A N 1
ATOM 4009 C CA . TRP A 1 496 ? 10.321 -9.465 -55.114 1.00 87.88 496 TRP A CA 1
ATOM 4010 C C . TRP A 1 496 ? 11.549 -9.331 -56.010 1.00 87.88 496 TRP A C 1
ATOM 4012 O O . TRP A 1 496 ? 11.557 -8.504 -56.914 1.00 87.88 496 TRP A O 1
ATOM 4022 N N . ILE A 1 497 ? 12.563 -10.174 -55.806 1.00 85.12 497 ILE A N 1
ATOM 4023 C CA . ILE A 1 497 ? 13.778 -10.174 -56.634 1.00 85.12 497 ILE A CA 1
ATOM 4024 C C . ILE A 1 497 ? 13.476 -10.596 -58.079 1.00 85.12 497 ILE A C 1
ATOM 4026 O O . ILE A 1 497 ? 14.103 -10.098 -59.011 1.00 85.12 497 ILE A O 1
ATOM 4030 N N . LYS A 1 498 ? 12.523 -11.517 -58.270 1.00 85.56 498 LYS A N 1
ATOM 4031 C CA . LYS A 1 498 ? 12.160 -12.073 -59.585 1.00 85.56 498 LYS A CA 1
ATOM 4032 C C . LYS A 1 498 ? 11.028 -11.314 -60.278 1.00 85.56 498 LYS A C 1
ATOM 4034 O O . LYS A 1 498 ? 10.710 -11.636 -61.422 1.00 85.56 498 LYS A O 1
ATOM 4039 N N . ASP A 1 499 ? 10.401 -10.354 -59.602 1.00 89.25 499 ASP A N 1
ATOM 4040 C CA . ASP A 1 499 ? 9.265 -9.616 -60.142 1.00 89.25 499 ASP A CA 1
ATOM 4041 C C . ASP A 1 499 ? 9.733 -8.577 -61.180 1.00 89.25 499 ASP A C 1
ATOM 4043 O O . ASP A 1 499 ? 10.386 -7.589 -60.822 1.00 89.25 499 ASP A O 1
ATOM 4047 N N . PRO A 1 500 ? 9.363 -8.734 -62.466 1.00 84.81 500 PRO A N 1
ATOM 4048 C CA . PRO A 1 500 ? 9.798 -7.827 -63.520 1.00 84.81 500 PRO A CA 1
ATOM 4049 C C . PRO A 1 500 ? 9.245 -6.406 -63.358 1.00 84.81 500 PRO A C 1
ATOM 4051 O O . PRO A 1 500 ? 9.791 -5.479 -63.956 1.00 84.81 500 PRO A O 1
ATOM 4054 N N . SER A 1 501 ? 8.167 -6.204 -62.591 1.00 88.31 501 SER A N 1
ATOM 4055 C CA . SER A 1 501 ? 7.623 -4.869 -62.323 1.00 88.31 501 SER A CA 1
ATOM 4056 C C . SER A 1 501 ? 8.542 -4.060 -61.398 1.00 88.31 501 SER A C 1
ATOM 4058 O O . SER A 1 501 ? 8.841 -2.899 -61.687 1.00 88.31 501 SER A O 1
ATOM 4060 N N . ILE A 1 502 ? 9.076 -4.703 -60.354 1.00 85.44 502 ILE A N 1
ATOM 4061 C CA . ILE A 1 502 ? 10.008 -4.109 -59.389 1.00 85.44 502 ILE A CA 1
ATOM 4062 C C . ILE A 1 502 ? 11.356 -3.848 -60.062 1.00 85.44 502 ILE A C 1
ATOM 4064 O O . ILE A 1 502 ? 11.889 -2.743 -59.961 1.00 85.44 502 ILE A O 1
ATOM 4068 N N . THR A 1 503 ? 11.876 -4.815 -60.827 1.00 82.44 503 THR A N 1
ATOM 4069 C CA . THR A 1 503 ? 13.139 -4.637 -61.560 1.00 82.44 503 THR A CA 1
ATOM 4070 C C . THR A 1 503 ? 13.059 -3.464 -62.535 1.00 82.44 503 THR A C 1
ATOM 4072 O O . THR A 1 503 ? 14.003 -2.682 -62.617 1.00 82.44 503 THR A O 1
ATOM 4075 N N . LYS A 1 504 ? 11.924 -3.289 -63.234 1.00 86.50 504 LYS A N 1
ATOM 4076 C CA . LYS A 1 504 ? 11.692 -2.152 -64.143 1.00 86.50 504 LYS A CA 1
ATOM 4077 C C . LYS A 1 504 ? 11.630 -0.807 -63.415 1.00 86.50 504 LYS A C 1
ATOM 4079 O O . LYS A 1 504 ? 12.146 0.176 -63.940 1.00 86.50 504 LYS A O 1
ATOM 4084 N N . ALA A 1 505 ? 11.032 -0.751 -62.226 1.00 86.50 505 ALA A N 1
ATOM 4085 C CA . ALA A 1 505 ? 10.973 0.475 -61.428 1.00 86.50 505 ALA A CA 1
ATOM 4086 C C . ALA A 1 505 ? 12.349 0.876 -60.859 1.00 86.50 505 ALA A C 1
ATOM 4088 O O . ALA A 1 505 ? 12.642 2.062 -60.723 1.00 86.50 505 ALA A O 1
ATOM 4089 N N . LEU A 1 506 ? 13.213 -0.104 -60.570 1.00 87.25 506 LEU A N 1
ATOM 4090 C CA . LEU A 1 506 ? 14.521 0.106 -59.942 1.00 87.25 506 LEU A CA 1
ATOM 4091 C C . LEU A 1 506 ? 15.699 0.220 -60.928 1.00 87.25 506 LEU A C 1
ATOM 4093 O O . LEU A 1 506 ? 16.846 0.290 -60.494 1.00 87.25 506 LEU A O 1
ATOM 4097 N N . VAL A 1 507 ? 15.452 0.310 -62.242 1.00 85.88 507 VAL A N 1
ATOM 4098 C CA . VAL A 1 507 ? 16.510 0.406 -63.278 1.00 85.88 507 VAL A CA 1
ATOM 4099 C C . VAL A 1 507 ? 17.457 1.595 -63.066 1.00 85.88 507 VAL A C 1
ATOM 4101 O O . VAL A 1 507 ? 18.620 1.538 -63.456 1.00 85.88 507 VAL A O 1
ATOM 4104 N N . SER A 1 508 ? 17.000 2.688 -62.453 1.00 83.94 508 SER A N 1
ATOM 4105 C CA . SER A 1 508 ? 17.884 3.814 -62.119 1.00 83.94 508 SER A CA 1
ATOM 4106 C C . SER A 1 508 ? 18.827 3.482 -60.958 1.00 83.94 508 SER A C 1
ATOM 4108 O O . SER A 1 508 ? 19.995 3.856 -61.006 1.00 83.94 508 SER A O 1
ATOM 4110 N N . TYR A 1 509 ? 18.359 2.713 -59.970 1.00 85.38 509 TYR A N 1
ATOM 4111 C CA . TYR A 1 509 ? 19.110 2.332 -58.767 1.00 85.38 509 TYR A CA 1
ATOM 4112 C C . TYR A 1 509 ? 20.185 1.266 -59.022 1.00 85.38 509 TYR A C 1
ATOM 4114 O O . TYR A 1 509 ? 21.074 1.099 -58.192 1.00 85.38 509 TYR A O 1
ATOM 4122 N N . THR A 1 510 ? 20.147 0.566 -60.162 1.00 84.00 510 THR A N 1
ATOM 4123 C CA . THR A 1 510 ? 21.213 -0.371 -60.566 1.00 84.00 510 THR A CA 1
ATOM 4124 C C . THR A 1 510 ? 22.457 0.351 -61.091 1.00 84.00 510 THR A C 1
ATOM 4126 O O . THR A 1 510 ? 23.558 -0.199 -61.069 1.00 84.00 510 THR A O 1
ATOM 4129 N N . LYS A 1 511 ? 22.331 1.601 -61.554 1.00 85.31 511 LYS A N 1
ATOM 4130 C CA . LYS A 1 511 ? 23.460 2.356 -62.113 1.00 85.31 511 LYS A CA 1
ATOM 4131 C C . LYS A 1 511 ? 24.370 2.870 -60.997 1.00 85.31 511 LYS A C 1
ATOM 4133 O O . LYS A 1 511 ? 23.936 3.614 -60.126 1.00 85.31 511 LYS A O 1
ATOM 4138 N N . TRP A 1 512 ? 25.661 2.567 -61.096 1.00 78.56 512 TRP A N 1
ATOM 4139 C CA . TRP A 1 512 ? 26.695 2.958 -60.127 1.00 78.56 512 TRP A CA 1
ATOM 4140 C C . TRP A 1 512 ? 26.801 4.474 -59.889 1.00 78.56 512 TRP A C 1
ATOM 4142 O O . TRP A 1 512 ? 27.018 4.928 -58.771 1.00 78.56 512 TRP A O 1
ATOM 4152 N N . HIS A 1 513 ? 26.598 5.253 -60.947 1.00 77.88 513 HIS A N 1
ATOM 4153 C CA . HIS A 1 513 ? 26.639 6.719 -60.980 1.00 77.88 513 HIS A CA 1
ATOM 4154 C C . HIS A 1 513 ? 25.273 7.390 -60.747 1.00 77.88 513 HIS A C 1
ATOM 4156 O O . HIS A 1 513 ? 25.153 8.602 -60.921 1.00 77.88 513 HIS A O 1
ATOM 4162 N N . HIS A 1 514 ? 24.228 6.635 -60.391 1.00 83.69 514 HIS A N 1
ATOM 4163 C CA . HIS A 1 514 ? 22.973 7.238 -59.942 1.00 83.69 514 HIS A CA 1
ATOM 4164 C C . HIS A 1 514 ? 23.181 7.860 -58.560 1.00 83.69 514 HIS A C 1
ATOM 4166 O O . HIS A 1 514 ? 23.654 7.191 -57.640 1.00 83.69 514 HIS A O 1
ATOM 4172 N N . ILE A 1 515 ? 22.870 9.151 -58.436 1.00 84.94 515 ILE A N 1
ATOM 4173 C CA . ILE A 1 515 ? 23.083 9.920 -57.208 1.00 84.94 515 ILE A CA 1
ATOM 4174 C C . ILE A 1 515 ? 21.719 10.309 -56.657 1.00 84.94 515 ILE A C 1
ATOM 4176 O O . ILE A 1 515 ? 20.967 11.043 -57.300 1.00 84.94 515 ILE A O 1
ATOM 4180 N N . GLU A 1 516 ? 21.434 9.867 -55.439 1.00 86.81 516 GLU A N 1
ATOM 4181 C CA . GLU A 1 516 ? 20.285 10.343 -54.681 1.00 86.81 516 GLU A CA 1
ATOM 4182 C C . GLU A 1 516 ? 20.662 11.653 -53.989 1.00 86.81 516 GLU A C 1
ATOM 4184 O O . GLU A 1 516 ? 21.407 11.676 -53.006 1.00 86.81 516 GLU A O 1
ATOM 4189 N N . ARG A 1 517 ? 20.175 12.760 -54.560 1.00 81.69 517 ARG A N 1
ATOM 4190 C CA . ARG A 1 517 ? 20.384 14.116 -54.051 1.00 81.69 517 ARG A CA 1
ATOM 4191 C C . ARG A 1 517 ? 19.113 14.591 -53.377 1.00 81.69 517 ARG A C 1
ATOM 4193 O O . ARG A 1 517 ? 18.154 14.972 -54.040 1.00 81.69 517 ARG A O 1
ATOM 4200 N N . ASP A 1 518 ? 19.130 14.559 -52.057 1.00 80.38 518 ASP A N 1
ATOM 4201 C CA . ASP A 1 518 ? 18.073 15.121 -51.231 1.00 80.38 518 ASP A CA 1
ATOM 4202 C C . ASP A 1 518 ? 18.720 15.812 -50.023 1.00 80.38 518 ASP A C 1
ATOM 4204 O O . ASP A 1 518 ? 19.048 15.150 -49.037 1.00 80.38 518 ASP A O 1
ATOM 4208 N N . PRO A 1 519 ? 18.984 17.128 -50.109 1.00 71.62 519 PRO A N 1
ATOM 4209 C CA . PRO A 1 519 ? 19.691 17.860 -49.061 1.00 71.62 519 PRO A CA 1
ATOM 4210 C C . PRO A 1 519 ? 18.885 17.982 -47.759 1.00 71.62 519 PRO A C 1
ATOM 4212 O O . PRO A 1 519 ? 19.460 18.348 -46.738 1.00 71.62 519 PRO A O 1
ATOM 4215 N N . ALA A 1 520 ? 17.579 17.689 -47.781 1.00 70.06 520 ALA A N 1
ATOM 4216 C CA . ALA A 1 520 ? 16.757 17.626 -46.575 1.00 70.06 520 ALA A CA 1
ATOM 4217 C C . ALA A 1 520 ? 16.887 16.274 -45.853 1.00 70.06 520 ALA A C 1
ATOM 4219 O O . ALA A 1 520 ? 16.670 16.196 -44.648 1.00 70.06 520 ALA A O 1
ATOM 4220 N N . VAL A 1 521 ? 17.253 15.211 -46.575 1.00 77.81 521 VAL A N 1
ATOM 4221 C CA . VAL A 1 521 ? 17.284 13.839 -46.049 1.00 77.81 521 VAL A CA 1
ATOM 4222 C C . VAL A 1 521 ? 18.703 13.360 -45.760 1.00 77.81 521 VAL A C 1
ATOM 4224 O O . VAL A 1 521 ? 18.911 12.682 -44.758 1.00 77.81 521 VAL A O 1
ATOM 4227 N N . PHE A 1 522 ? 19.673 13.709 -46.606 1.00 83.25 522 PHE A N 1
ATOM 4228 C CA . PHE A 1 522 ? 21.046 13.219 -46.496 1.00 83.25 522 PHE A CA 1
ATOM 4229 C C . PHE A 1 522 ? 21.978 14.266 -45.892 1.00 83.25 522 PHE A C 1
ATOM 4231 O O . PHE A 1 522 ? 22.035 15.409 -46.350 1.00 83.25 522 PHE A O 1
ATOM 4238 N N . SER A 1 523 ? 22.769 13.863 -44.897 1.00 81.12 523 SER A N 1
ATOM 4239 C CA . SER A 1 523 ? 23.703 14.752 -44.210 1.00 81.12 523 SER A CA 1
ATOM 4240 C C . SER A 1 523 ? 25.050 14.093 -43.963 1.00 81.12 523 SER A C 1
ATOM 4242 O O . SER A 1 523 ? 25.128 13.013 -43.391 1.00 81.12 523 SER A O 1
ATOM 4244 N N . VAL A 1 524 ? 26.129 14.827 -44.250 1.00 82.44 524 VAL A N 1
ATOM 4245 C CA . VAL A 1 524 ? 27.519 14.459 -43.910 1.00 82.44 524 VAL A CA 1
ATOM 4246 C C . VAL A 1 524 ? 27.674 14.039 -42.447 1.00 82.44 524 VAL A C 1
ATOM 4248 O O . VAL A 1 524 ? 28.493 13.189 -42.119 1.00 82.44 524 VAL A O 1
ATOM 4251 N N . LYS A 1 525 ? 26.932 14.688 -41.543 1.00 79.19 525 LYS A N 1
ATOM 4252 C CA . LYS A 1 525 ? 27.095 14.481 -40.101 1.00 79.19 525 LYS A CA 1
ATOM 4253 C C . LYS A 1 525 ? 26.392 13.221 -39.596 1.00 79.19 525 LYS A C 1
ATOM 4255 O O . LYS A 1 525 ? 26.626 12.843 -38.454 1.00 79.19 525 LYS A O 1
ATOM 4260 N N . ILE A 1 526 ? 25.501 12.630 -40.394 1.00 81.50 526 ILE A N 1
ATOM 4261 C CA . ILE A 1 526 ? 24.579 11.582 -39.942 1.00 81.50 526 ILE A CA 1
ATOM 4262 C C . ILE A 1 526 ? 24.691 10.323 -40.811 1.00 81.50 526 ILE A C 1
ATOM 4264 O O . ILE A 1 526 ? 24.684 9.221 -40.275 1.00 81.50 526 ILE A O 1
ATOM 4268 N N . ASP A 1 527 ? 24.835 10.460 -42.128 1.00 85.50 527 ASP A N 1
ATOM 4269 C CA . ASP A 1 527 ? 24.940 9.336 -43.058 1.00 85.50 527 ASP A CA 1
ATOM 4270 C C . ASP A 1 527 ? 26.404 8.919 -43.265 1.00 85.50 527 ASP A C 1
ATOM 4272 O O . ASP A 1 527 ? 27.230 9.705 -43.730 1.00 85.50 527 ASP A O 1
ATOM 4276 N N . GLU A 1 528 ? 26.730 7.657 -42.970 1.00 85.69 528 GLU A N 1
ATOM 4277 C CA . GLU A 1 528 ? 28.075 7.105 -43.207 1.00 85.69 528 GLU A CA 1
ATOM 4278 C C . GLU A 1 528 ? 28.414 6.976 -44.695 1.00 85.69 528 GLU A C 1
ATOM 4280 O O . GLU A 1 528 ? 29.570 7.129 -45.078 1.00 85.69 528 GLU A O 1
ATOM 4285 N N . ASP A 1 529 ? 27.410 6.726 -45.538 1.00 88.94 529 ASP A N 1
ATOM 4286 C CA . ASP A 1 529 ? 27.534 6.505 -46.983 1.00 88.94 529 ASP A CA 1
ATOM 4287 C C . ASP A 1 529 ? 27.446 7.796 -47.811 1.00 88.94 529 ASP A C 1
ATOM 4289 O O . ASP A 1 529 ? 27.302 7.746 -49.039 1.00 88.94 529 ASP A O 1
ATOM 4293 N N . TYR A 1 530 ? 27.554 8.957 -47.160 1.00 88.38 530 TYR A N 1
ATOM 4294 C CA . TYR A 1 530 ? 27.504 10.257 -47.815 1.00 88.38 530 TYR A CA 1
ATOM 4295 C C . TYR A 1 530 ? 28.807 10.588 -48.552 1.00 88.38 530 TYR A C 1
ATOM 4297 O O . TYR A 1 530 ? 29.895 10.599 -47.977 1.00 88.38 530 TYR A O 1
ATOM 4305 N N . VAL A 1 531 ? 28.702 10.959 -49.831 1.00 87.44 531 VAL A N 1
ATOM 4306 C CA . VAL A 1 531 ? 29.858 11.346 -50.650 1.00 87.44 531 VAL A CA 1
ATOM 4307 C C . VAL A 1 531 ? 29.931 12.867 -50.781 1.00 87.44 531 VAL A C 1
ATOM 4309 O O . VAL A 1 531 ? 29.143 13.485 -51.501 1.00 87.44 531 VAL A O 1
ATOM 4312 N N . HIS A 1 532 ? 30.938 13.477 -50.146 1.00 83.31 532 HIS A N 1
ATOM 4313 C CA . HIS A 1 532 ? 31.150 14.932 -50.141 1.00 83.31 532 HIS A CA 1
ATOM 4314 C C . HIS A 1 532 ? 31.159 15.565 -51.539 1.00 83.31 532 HIS A C 1
ATOM 4316 O O . HIS A 1 532 ? 30.499 16.578 -51.760 1.00 83.31 532 HIS A O 1
ATOM 4322 N N . CYS A 1 533 ? 31.879 14.963 -52.490 1.00 83.56 533 CYS A N 1
ATOM 4323 C CA . CYS A 1 533 ? 32.047 15.515 -53.837 1.00 83.56 533 CYS A CA 1
ATOM 4324 C C . CYS A 1 533 ? 30.767 15.462 -54.684 1.00 83.56 533 CYS A C 1
ATOM 4326 O O . CYS A 1 533 ? 30.619 16.250 -55.614 1.00 83.56 533 CYS A O 1
ATOM 4328 N N . LEU A 1 534 ? 29.854 14.531 -54.387 1.00 82.38 534 LEU A N 1
ATOM 4329 C CA . LEU A 1 534 ? 28.645 14.284 -55.180 1.00 82.38 534 LEU A CA 1
ATOM 4330 C C . LEU A 1 534 ? 27.373 14.863 -54.545 1.00 82.38 534 LEU A C 1
ATOM 4332 O O . LEU A 1 534 ? 26.329 14.876 -55.206 1.00 82.38 534 LEU A O 1
ATOM 4336 N N . GLN A 1 535 ? 27.488 15.366 -53.308 1.00 82.62 535 GLN A N 1
ATOM 4337 C CA . GLN A 1 535 ? 26.410 15.935 -52.495 1.00 82.62 535 GLN A CA 1
ATOM 4338 C C . GLN A 1 535 ? 25.205 14.991 -52.360 1.00 82.62 535 GLN A C 1
ATOM 4340 O O . GLN A 1 535 ? 24.062 15.372 -52.609 1.00 82.62 535 GLN A O 1
ATOM 4345 N N . GLY A 1 536 ? 25.477 13.732 -52.018 1.00 86.38 536 GLY A N 1
ATOM 4346 C CA . GLY A 1 536 ? 24.444 12.718 -51.860 1.00 86.38 536 GLY A CA 1
ATOM 4347 C C . GLY A 1 536 ? 25.012 11.325 -51.638 1.00 86.38 536 GLY A C 1
ATOM 4348 O O . GLY A 1 536 ? 26.212 11.146 -51.412 1.00 86.38 536 GLY A O 1
ATOM 4349 N N . VAL A 1 537 ? 24.125 10.340 -51.732 1.00 89.75 537 VAL A N 1
ATOM 4350 C CA . VAL A 1 537 ? 24.447 8.921 -51.561 1.00 89.75 537 VAL A CA 1
ATOM 4351 C C . VAL A 1 537 ? 24.404 8.224 -52.916 1.00 89.75 537 VAL A C 1
ATOM 4353 O O . VAL A 1 537 ? 23.548 8.515 -53.754 1.00 89.75 537 VAL A O 1
ATOM 4356 N N . THR A 1 538 ? 25.320 7.282 -53.126 1.00 90.44 538 THR A N 1
ATOM 4357 C CA . THR A 1 538 ? 25.405 6.473 -54.348 1.00 90.44 538 THR A CA 1
ATOM 4358 C C . THR A 1 538 ? 25.305 4.994 -54.013 1.00 90.44 538 THR A C 1
ATOM 4360 O O . THR A 1 538 ? 25.570 4.587 -52.882 1.00 90.44 538 THR A O 1
ATOM 4363 N N . ARG A 1 539 ? 24.989 4.167 -55.014 1.00 88.19 539 ARG A N 1
ATOM 4364 C CA . ARG A 1 539 ? 25.045 2.706 -54.866 1.00 88.19 539 ARG A CA 1
ATOM 4365 C C . ARG A 1 539 ? 26.435 2.244 -54.413 1.00 88.19 539 ARG A C 1
ATOM 4367 O O . ARG A 1 539 ? 26.536 1.412 -53.522 1.00 88.19 539 ARG A O 1
ATOM 4374 N N . ALA A 1 540 ? 27.493 2.831 -54.975 1.00 88.38 540 ALA A N 1
ATOM 4375 C CA . ALA A 1 540 ? 28.876 2.495 -54.637 1.00 88.38 540 ALA A CA 1
ATOM 4376 C C . ALA A 1 540 ? 29.206 2.792 -53.164 1.00 88.38 540 ALA A C 1
ATOM 4378 O O . ALA A 1 540 ? 29.739 1.937 -52.462 1.00 88.38 540 ALA A O 1
ATOM 4379 N N . SER A 1 541 ? 28.842 3.982 -52.670 1.00 89.50 541 SER A N 1
ATOM 4380 C CA . SER A 1 541 ? 29.083 4.343 -51.268 1.00 89.50 541 SER A CA 1
ATOM 4381 C C . SER A 1 541 ? 28.241 3.516 -50.296 1.00 89.50 541 SER A C 1
ATOM 4383 O O . SER A 1 541 ? 28.728 3.163 -49.226 1.00 89.50 541 SER A O 1
ATOM 4385 N N . PHE A 1 542 ? 27.022 3.138 -50.688 1.00 91.00 542 PHE A N 1
ATOM 4386 C CA . PHE A 1 542 ? 26.183 2.223 -49.918 1.00 91.00 542 PHE A CA 1
ATOM 4387 C C . PHE A 1 542 ? 26.793 0.815 -49.828 1.00 91.00 542 PHE A C 1
ATOM 4389 O O . PHE A 1 542 ? 26.867 0.255 -48.733 1.00 91.00 542 PHE A O 1
ATOM 4396 N N . CYS A 1 543 ? 27.275 0.255 -50.944 1.00 90.44 543 CYS A N 1
ATOM 4397 C CA . CYS A 1 543 ? 27.948 -1.046 -50.955 1.00 90.44 543 CYS A CA 1
ATOM 4398 C C . CYS A 1 543 ? 29.197 -1.041 -50.063 1.00 90.44 543 CYS A C 1
ATOM 4400 O O . CYS A 1 543 ? 29.358 -1.952 -49.258 1.00 90.44 543 CYS A O 1
ATOM 4402 N N . ASN A 1 544 ? 30.011 0.018 -50.107 1.00 90.62 544 ASN A N 1
ATOM 4403 C CA . ASN A 1 544 ? 31.224 0.118 -49.285 1.00 90.62 544 ASN A CA 1
ATOM 4404 C C . ASN A 1 544 ? 30.977 -0.043 -47.774 1.00 90.62 544 ASN A C 1
ATOM 4406 O O . ASN A 1 544 ? 31.889 -0.438 -47.056 1.00 90.62 544 ASN A O 1
ATOM 4410 N N . ILE A 1 545 ? 29.775 0.280 -47.284 1.00 89.69 545 ILE A N 1
ATOM 4411 C CA . ILE A 1 545 ? 29.449 0.256 -45.848 1.00 89.69 545 ILE A CA 1
ATOM 4412 C C . ILE A 1 545 ? 28.526 -0.907 -45.480 1.00 89.69 545 ILE A C 1
ATOM 4414 O O . ILE A 1 545 ? 28.702 -1.526 -44.432 1.00 89.69 545 ILE A O 1
ATOM 4418 N N . TYR A 1 546 ? 27.531 -1.214 -46.315 1.00 93.06 546 TYR A N 1
ATOM 4419 C CA . TYR A 1 546 ? 26.468 -2.161 -45.965 1.00 93.06 546 TYR A CA 1
ATOM 4420 C C . TYR A 1 546 ? 26.566 -3.514 -46.681 1.00 93.06 546 TYR A C 1
ATOM 4422 O O . TYR A 1 546 ? 25.842 -4.433 -46.294 1.00 93.06 546 TYR A O 1
ATOM 4430 N N . LEU A 1 547 ? 27.443 -3.684 -47.681 1.00 92.06 547 LEU A N 1
ATOM 4431 C CA . LEU A 1 547 ? 27.549 -4.941 -48.436 1.00 92.06 547 LEU A CA 1
ATOM 4432 C C . LEU A 1 547 ? 27.933 -6.125 -47.544 1.00 92.06 547 LEU A C 1
ATOM 4434 O O . LEU A 1 547 ? 27.286 -7.165 -47.618 1.00 92.06 547 LEU A O 1
ATOM 4438 N N . GLU A 1 548 ? 28.915 -5.953 -46.655 1.00 92.94 548 GLU A N 1
ATOM 4439 C CA . GLU A 1 548 ? 29.347 -7.006 -45.725 1.00 92.94 548 GLU A CA 1
ATOM 4440 C C . GLU A 1 548 ? 28.182 -7.483 -44.838 1.00 92.94 548 GLU A C 1
ATOM 4442 O O . GLU A 1 548 ? 27.984 -8.681 -44.633 1.00 92.94 548 GLU A O 1
ATOM 4447 N N . TRP A 1 549 ? 27.335 -6.552 -44.381 1.00 93.19 549 TRP A N 1
ATOM 4448 C CA . TRP A 1 549 ? 26.137 -6.877 -43.605 1.00 93.19 549 TRP A CA 1
ATOM 4449 C C . TRP A 1 549 ? 25.072 -7.600 -44.440 1.00 93.19 549 TRP A C 1
ATOM 4451 O O . TRP A 1 549 ? 24.463 -8.557 -43.959 1.00 93.19 549 TRP A O 1
ATOM 4461 N N . ILE A 1 550 ? 24.857 -7.183 -45.693 1.00 92.44 550 ILE A N 1
ATOM 4462 C CA . ILE A 1 550 ? 23.929 -7.849 -46.623 1.00 92.44 550 ILE A CA 1
ATOM 4463 C C . ILE A 1 550 ? 24.383 -9.289 -46.878 1.00 92.44 550 ILE A C 1
ATOM 4465 O O . ILE A 1 550 ? 23.571 -10.206 -46.770 1.00 92.44 550 ILE A O 1
ATOM 4469 N N . GLN A 1 551 ? 25.670 -9.496 -47.163 1.00 91.44 551 GLN A N 1
ATOM 4470 C CA . GLN A 1 551 ? 26.258 -10.815 -47.404 1.00 91.44 551 GLN A CA 1
ATOM 4471 C C . GLN A 1 551 ? 26.165 -11.704 -46.160 1.00 91.44 551 GLN A C 1
ATOM 4473 O O . GLN A 1 551 ? 25.737 -12.854 -46.251 1.00 91.44 551 GLN A O 1
ATOM 4478 N N . TYR A 1 552 ? 26.472 -11.159 -44.979 1.00 90.62 552 TYR A N 1
ATOM 4479 C CA . TYR A 1 552 ? 26.304 -11.869 -43.711 1.00 90.62 552 TYR A CA 1
ATOM 4480 C C . TYR A 1 552 ? 24.857 -12.333 -43.489 1.00 90.62 552 TYR A C 1
ATOM 4482 O O . TYR A 1 552 ? 24.624 -13.480 -43.104 1.00 90.62 552 TYR A O 1
ATOM 4490 N N . CYS A 1 553 ? 23.875 -11.466 -43.752 1.00 89.12 553 CYS A N 1
ATOM 4491 C CA . CYS A 1 553 ? 22.462 -11.808 -43.604 1.00 89.12 553 CYS A CA 1
ATOM 4492 C C . CYS A 1 553 ? 22.000 -12.822 -44.663 1.00 89.12 553 CYS A C 1
ATOM 4494 O O . CYS A 1 553 ? 21.277 -13.760 -44.332 1.00 89.12 553 CYS A O 1
ATOM 4496 N N . ALA A 1 554 ? 22.432 -12.670 -45.918 1.00 87.62 554 ALA A N 1
ATOM 4497 C CA . ALA A 1 554 ? 22.083 -13.572 -47.015 1.00 87.62 554 ALA A CA 1
ATOM 4498 C C . ALA A 1 554 ? 22.643 -14.988 -46.803 1.00 87.62 554 ALA A C 1
ATOM 4500 O O . ALA A 1 554 ? 21.944 -15.964 -47.066 1.00 87.62 554 ALA A O 1
ATOM 4501 N N . ASN A 1 555 ? 23.850 -15.111 -46.241 1.00 86.81 555 ASN A N 1
ATOM 4502 C CA . ASN A 1 555 ? 24.481 -16.398 -45.926 1.00 86.81 555 ASN A CA 1
ATOM 4503 C C . ASN A 1 555 ? 23.741 -17.207 -44.848 1.00 86.81 555 ASN A C 1
ATOM 4505 O O . ASN A 1 555 ? 23.970 -18.408 -44.722 1.00 86.81 555 ASN A O 1
ATOM 4509 N N . LYS A 1 556 ? 22.854 -16.578 -44.066 1.00 85.50 556 LYS A N 1
ATOM 4510 C CA . LYS A 1 556 ? 22.009 -17.270 -43.079 1.00 85.50 556 LYS A CA 1
ATOM 4511 C C . LYS A 1 556 ? 20.710 -17.827 -43.665 1.00 85.50 556 LYS A C 1
ATOM 4513 O O . LYS A 1 556 ? 19.980 -18.512 -42.951 1.00 85.50 556 LYS A O 1
ATOM 4518 N N . LEU A 1 557 ? 20.399 -17.538 -44.929 1.00 82.31 557 LEU A N 1
ATOM 4519 C CA . LEU A 1 557 ? 19.218 -18.083 -45.589 1.00 82.31 557 LEU A CA 1
ATOM 4520 C C . LEU A 1 557 ? 19.442 -19.540 -46.005 1.00 82.31 557 LEU A C 1
ATOM 4522 O O . LEU A 1 557 ? 20.475 -19.890 -46.565 1.00 82.31 557 LEU A O 1
ATOM 4526 N N . GLU A 1 558 ? 18.416 -20.378 -45.835 1.00 73.94 558 GLU A N 1
ATOM 4527 C CA . GLU A 1 558 ? 18.428 -21.766 -46.327 1.00 73.94 558 GLU A CA 1
ATOM 4528 C C . GLU A 1 558 ? 18.525 -21.853 -47.861 1.00 73.94 558 GLU A C 1
ATOM 4530 O O . GLU A 1 558 ? 19.006 -22.844 -48.408 1.00 73.94 558 GLU A O 1
ATOM 4535 N N . LYS A 1 559 ? 18.048 -20.821 -48.570 1.00 76.19 559 LYS A N 1
ATOM 4536 C CA . LYS A 1 559 ? 18.116 -20.720 -50.032 1.00 76.19 559 LYS A CA 1
ATOM 4537 C C . LYS A 1 559 ? 19.119 -19.635 -50.420 1.00 76.19 559 LYS A C 1
ATOM 4539 O O . LYS A 1 559 ? 18.848 -18.473 -50.112 1.00 76.19 559 LYS A O 1
ATOM 4544 N N . PRO A 1 560 ? 20.207 -19.974 -51.133 1.00 76.25 560 PRO A N 1
ATOM 4545 C CA . PRO A 1 560 ? 21.198 -18.987 -51.533 1.00 76.25 560 PRO A CA 1
ATOM 4546 C C . PRO A 1 560 ? 20.581 -17.969 -52.498 1.00 76.25 560 PRO A C 1
ATOM 4548 O O . PRO A 1 560 ? 19.823 -18.320 -53.409 1.00 76.25 560 PRO A O 1
ATOM 4551 N N . VAL A 1 561 ? 20.897 -16.697 -52.271 1.00 82.25 561 VAL A N 1
ATOM 4552 C CA . VAL A 1 561 ? 20.516 -15.555 -53.109 1.00 82.25 561 VAL A CA 1
ATOM 4553 C C . VAL A 1 561 ? 21.801 -14.883 -53.560 1.00 82.25 561 VAL A C 1
ATOM 4555 O O . VAL A 1 561 ? 22.726 -14.753 -52.765 1.00 82.25 561 VAL A O 1
ATOM 4558 N N . ASP A 1 562 ? 21.847 -14.456 -54.818 1.00 83.50 562 ASP A N 1
ATOM 4559 C CA . ASP A 1 562 ? 22.960 -13.663 -55.328 1.00 83.50 562 ASP A CA 1
ATOM 4560 C C . ASP A 1 562 ? 23.085 -12.347 -54.536 1.00 83.50 562 ASP A C 1
ATOM 4562 O O . ASP A 1 562 ? 22.119 -11.584 -54.421 1.00 83.50 562 ASP A O 1
ATOM 4566 N N . CYS A 1 563 ? 24.261 -12.125 -53.953 1.00 84.19 563 CYS A N 1
ATOM 4567 C CA . CYS A 1 563 ? 24.580 -11.016 -53.057 1.00 84.19 563 CYS A CA 1
ATOM 4568 C C . CYS A 1 563 ? 25.825 -10.236 -53.502 1.00 84.19 563 CYS A C 1
ATOM 4570 O O . CYS A 1 563 ? 26.406 -9.499 -52.700 1.00 84.19 563 CYS A O 1
ATOM 4572 N N . ASP A 1 564 ? 26.233 -10.391 -54.763 1.00 85.19 564 ASP A N 1
ATOM 4573 C CA . ASP A 1 564 ? 27.306 -9.591 -55.347 1.00 85.19 564 ASP A CA 1
ATOM 4574 C C . ASP A 1 564 ? 26.897 -8.114 -55.445 1.00 85.19 564 ASP A C 1
ATOM 4576 O O . ASP A 1 564 ? 25.712 -7.763 -55.378 1.00 85.19 564 ASP A O 1
ATOM 4580 N N . GLU A 1 565 ? 27.875 -7.224 -55.624 1.00 81.88 565 GLU A N 1
ATOM 4581 C CA . GLU A 1 565 ? 27.650 -5.774 -55.714 1.00 81.88 565 GLU A CA 1
ATOM 4582 C C . GLU A 1 565 ? 26.608 -5.415 -56.776 1.00 81.88 565 GLU A C 1
ATOM 4584 O O . GLU A 1 565 ? 25.789 -4.518 -56.559 1.00 81.88 565 GLU A O 1
ATOM 4589 N N . ASP A 1 566 ? 26.581 -6.165 -57.883 1.00 82.19 566 ASP A N 1
ATOM 4590 C CA . 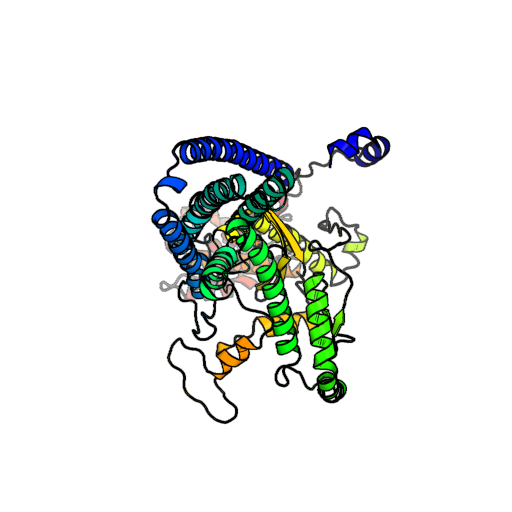ASP A 1 566 ? 25.653 -5.983 -58.997 1.00 82.19 566 ASP A CA 1
ATOM 4591 C C . ASP A 1 566 ? 24.299 -6.693 -58.844 1.00 82.19 566 ASP A C 1
ATOM 4593 O O . ASP A 1 566 ? 23.396 -6.471 -59.654 1.00 82.19 566 ASP A O 1
ATOM 4597 N N . SER A 1 567 ? 24.099 -7.445 -57.762 1.00 87.50 567 SER A N 1
ATOM 4598 C CA . SER A 1 567 ? 22.888 -8.235 -57.542 1.00 87.50 567 SER A CA 1
ATOM 4599 C C . SER A 1 567 ? 21.606 -7.396 -57.412 1.00 87.50 567 SER A C 1
ATOM 4601 O O . SER A 1 567 ? 21.570 -6.246 -56.943 1.00 87.50 567 SER A O 1
ATOM 4603 N N . HIS A 1 568 ? 20.485 -8.017 -57.786 1.00 85.31 568 HIS A N 1
ATOM 4604 C CA . HIS A 1 568 ? 19.149 -7.449 -57.589 1.00 85.31 568 HIS A CA 1
ATOM 4605 C C . HIS A 1 568 ? 18.779 -7.319 -56.104 1.00 85.31 568 HIS A C 1
ATOM 4607 O O . HIS A 1 568 ? 18.017 -6.420 -55.748 1.00 85.31 568 HIS A O 1
ATOM 4613 N N . LEU A 1 569 ? 19.359 -8.157 -55.235 1.00 88.19 569 LEU A N 1
ATOM 4614 C CA . LEU A 1 569 ? 19.208 -8.057 -53.785 1.00 88.19 569 LEU A CA 1
ATOM 4615 C C . LEU A 1 569 ? 19.779 -6.733 -53.263 1.00 88.19 569 LEU A C 1
ATOM 4617 O O . LEU A 1 569 ? 19.074 -5.989 -52.586 1.00 88.19 569 LEU A O 1
ATOM 4621 N N . VAL A 1 570 ? 21.023 -6.406 -53.629 1.00 90.19 570 VAL A N 1
ATOM 4622 C CA . VAL A 1 570 ? 21.686 -5.160 -53.209 1.00 90.19 570 VAL A CA 1
ATOM 4623 C C . VAL A 1 570 ? 20.942 -3.933 -53.741 1.00 90.19 570 VAL A C 1
ATOM 4625 O O . VAL A 1 570 ? 20.756 -2.961 -53.010 1.00 90.19 570 VAL A O 1
ATOM 4628 N N . THR A 1 571 ? 20.432 -3.997 -54.975 1.00 89.56 571 THR A N 1
ATOM 4629 C CA . THR A 1 571 ? 19.600 -2.926 -55.557 1.00 89.56 571 THR A CA 1
ATOM 4630 C C . THR A 1 571 ? 18.322 -2.692 -54.742 1.00 89.56 571 THR A C 1
ATOM 4632 O O . THR A 1 571 ? 17.956 -1.547 -54.471 1.00 89.56 571 THR A O 1
ATOM 4635 N N . LEU A 1 572 ? 17.655 -3.768 -54.313 1.00 89.94 572 LEU A N 1
ATOM 4636 C CA . LEU A 1 572 ? 16.442 -3.689 -53.499 1.00 89.94 572 LEU A CA 1
ATOM 4637 C C . LEU A 1 572 ? 16.738 -3.161 -52.084 1.00 89.94 572 LEU A C 1
ATOM 4639 O O . LEU A 1 572 ? 16.021 -2.284 -51.600 1.00 89.94 572 LEU A O 1
ATOM 4643 N N . CYS A 1 573 ? 17.819 -3.633 -51.451 1.00 92.06 573 CYS A N 1
ATOM 4644 C CA . CYS A 1 573 ? 18.304 -3.131 -50.161 1.00 92.06 573 CYS A CA 1
ATOM 4645 C C . CYS A 1 573 ? 18.605 -1.629 -50.223 1.00 92.06 573 CYS A C 1
ATOM 4647 O O . CYS A 1 573 ? 18.192 -0.882 -49.335 1.00 92.06 573 CYS A O 1
ATOM 4649 N N . TYR A 1 574 ? 19.284 -1.175 -51.280 1.00 92.06 574 TYR A N 1
ATOM 4650 C CA . TYR A 1 574 ? 19.614 0.233 -51.477 1.00 92.06 574 TYR A CA 1
ATOM 4651 C C . TYR A 1 574 ? 18.352 1.090 -51.651 1.00 92.06 574 TYR A C 1
ATOM 4653 O O . TYR A 1 574 ? 18.173 2.076 -50.936 1.00 92.06 574 TYR A O 1
ATOM 4661 N N . ALA A 1 575 ? 17.429 0.679 -52.524 1.00 91.00 575 ALA A N 1
ATOM 4662 C CA . ALA A 1 575 ? 16.186 1.410 -52.768 1.00 91.00 575 ALA A CA 1
ATOM 4663 C C . ALA A 1 575 ? 15.308 1.533 -51.509 1.00 91.00 575 ALA A C 1
ATOM 4665 O O . ALA A 1 575 ? 14.806 2.617 -51.202 1.00 91.00 575 ALA A O 1
ATOM 4666 N N . LEU A 1 576 ? 15.162 0.451 -50.737 1.00 91.75 576 LEU A N 1
ATOM 4667 C CA . LEU A 1 576 ? 14.407 0.466 -49.480 1.00 91.75 576 LEU A CA 1
ATOM 4668 C C . LEU A 1 576 ? 15.108 1.269 -48.381 1.00 91.75 576 LEU A C 1
ATOM 4670 O O . LEU A 1 576 ? 14.437 1.921 -47.587 1.00 91.75 576 LEU A O 1
ATOM 4674 N N . SER A 1 577 ? 16.440 1.292 -48.367 1.00 92.50 577 SER A N 1
ATOM 4675 C CA . SER A 1 577 ? 17.223 2.132 -47.453 1.00 92.50 577 SER A CA 1
ATOM 4676 C C . SER A 1 577 ? 17.061 3.626 -47.758 1.00 92.50 577 SER A C 1
ATOM 4678 O O . SER A 1 577 ? 16.966 4.444 -46.844 1.00 92.50 577 SER A O 1
ATOM 4680 N N . VAL A 1 578 ? 16.987 4.004 -49.039 1.00 90.75 578 VAL A N 1
ATOM 4681 C CA . VAL A 1 578 ? 16.680 5.383 -49.462 1.00 90.75 578 VAL A CA 1
ATOM 4682 C C . VAL A 1 578 ? 15.240 5.755 -49.096 1.00 90.75 578 VAL A C 1
ATOM 4684 O O . VAL A 1 578 ? 15.003 6.831 -48.545 1.00 90.75 578 VAL A O 1
ATOM 4687 N N . LEU A 1 579 ? 14.281 4.856 -49.336 1.00 90.12 579 LEU A N 1
ATOM 4688 C CA . LEU A 1 579 ? 12.883 5.054 -48.944 1.00 90.12 579 LEU A CA 1
ATOM 4689 C C . LEU A 1 579 ? 12.733 5.215 -47.424 1.00 90.12 579 LEU A C 1
ATOM 4691 O O . LEU A 1 579 ? 12.062 6.140 -46.970 1.00 90.12 579 LEU A O 1
ATOM 4695 N N . GLY A 1 580 ? 13.390 4.353 -46.643 1.00 89.25 580 GLY A N 1
ATOM 4696 C CA . GLY A 1 580 ? 13.397 4.410 -45.184 1.00 89.25 580 GLY A CA 1
ATOM 4697 C C . GLY A 1 580 ? 13.920 5.750 -44.678 1.00 89.25 580 GLY A C 1
ATOM 4698 O O . GLY A 1 580 ? 13.254 6.406 -43.878 1.00 89.25 580 GLY A O 1
ATOM 4699 N N . ARG A 1 581 ? 15.053 6.224 -45.212 1.00 88.38 581 ARG A N 1
ATOM 4700 C CA . ARG A 1 581 ? 15.612 7.541 -44.863 1.00 88.38 581 ARG A CA 1
ATOM 4701 C C . ARG A 1 581 ? 14.670 8.695 -45.193 1.00 88.38 581 ARG A C 1
ATOM 4703 O O . ARG A 1 581 ? 14.470 9.562 -44.350 1.00 88.38 581 ARG A O 1
ATOM 4710 N N . ARG A 1 582 ? 14.021 8.681 -46.362 1.00 87.12 582 ARG A N 1
ATOM 4711 C CA . ARG A 1 582 ? 13.001 9.687 -46.714 1.00 87.12 582 ARG A CA 1
ATOM 4712 C C . ARG A 1 582 ? 11.816 9.662 -45.755 1.00 87.12 582 ARG A C 1
ATOM 4714 O O . ARG A 1 582 ? 11.382 10.718 -45.306 1.00 87.12 582 ARG A O 1
ATOM 4721 N N . SER A 1 583 ? 11.326 8.475 -45.400 1.00 83.25 583 SER A N 1
ATOM 4722 C CA . SER A 1 583 ? 10.220 8.337 -44.447 1.00 83.25 583 SER A CA 1
ATOM 4723 C C . SER A 1 583 ? 10.584 8.906 -43.069 1.00 83.25 583 SER A C 1
ATOM 4725 O O . SER A 1 583 ? 9.820 9.692 -42.505 1.00 83.25 583 SER A O 1
ATOM 4727 N N . LEU A 1 584 ? 11.803 8.630 -42.592 1.00 79.50 584 LEU A N 1
ATOM 4728 C CA . LEU A 1 584 ? 12.341 9.175 -41.347 1.00 79.50 584 LEU A CA 1
ATOM 4729 C C . LEU A 1 584 ? 12.499 10.705 -41.419 1.00 79.50 584 LEU A C 1
ATOM 4731 O O . LEU A 1 584 ? 12.095 11.416 -40.500 1.00 79.50 584 LEU A O 1
ATOM 4735 N N . GLY A 1 585 ? 13.005 11.218 -42.545 1.00 72.81 585 GLY A N 1
ATOM 4736 C CA . GLY A 1 585 ? 13.125 12.651 -42.817 1.00 72.81 585 GLY A CA 1
ATOM 4737 C C . GLY A 1 585 ? 11.773 13.370 -42.774 1.00 72.81 585 GLY A C 1
ATOM 4738 O O . GLY A 1 585 ? 11.633 14.375 -42.077 1.00 72.81 585 GLY A O 1
ATOM 4739 N N . THR A 1 586 ? 10.737 12.827 -43.425 1.00 67.56 586 THR A N 1
ATOM 4740 C CA . THR A 1 586 ? 9.384 13.417 -43.395 1.00 67.56 586 THR A CA 1
ATOM 4741 C C . THR A 1 586 ? 8.754 13.429 -42.001 1.00 67.56 586 THR A C 1
ATOM 4743 O O . THR A 1 586 ? 8.106 14.410 -41.635 1.00 67.56 586 THR A O 1
ATOM 4746 N N . ALA A 1 587 ? 8.988 12.390 -41.192 1.00 61.19 587 ALA A N 1
ATOM 4747 C CA . ALA A 1 587 ? 8.534 12.355 -39.804 1.00 61.19 587 ALA A CA 1
ATOM 4748 C C . ALA A 1 587 ? 9.229 13.426 -38.945 1.00 61.19 587 ALA A C 1
ATOM 4750 O O . ALA A 1 587 ? 8.596 14.016 -38.075 1.00 61.19 587 ALA A O 1
ATOM 4751 N N . SER A 1 588 ? 10.500 13.729 -39.231 1.00 59.25 588 SER A N 1
ATOM 4752 C CA . SER A 1 588 ? 11.255 14.765 -38.515 1.00 59.25 588 SER A CA 1
ATOM 4753 C C . SER A 1 588 ? 10.854 16.203 -38.890 1.00 59.25 588 SER A C 1
ATOM 4755 O O . SER A 1 588 ? 10.858 17.079 -38.028 1.00 59.25 588 SER A O 1
ATOM 4757 N N . HIS A 1 589 ? 10.457 16.454 -40.146 1.00 51.84 589 HIS A N 1
ATOM 4758 C CA . HIS A 1 589 ? 10.120 17.795 -40.649 1.00 51.84 589 HIS A CA 1
ATOM 4759 C C . HIS A 1 589 ? 8.650 18.210 -40.467 1.00 51.84 589 HIS A C 1
ATOM 4761 O O . HIS A 1 589 ? 8.364 19.404 -40.396 1.00 51.84 589 HIS A O 1
ATOM 4767 N N . ASN A 1 590 ? 7.711 17.268 -40.323 1.00 41.78 590 ASN A N 1
ATOM 4768 C CA . ASN A 1 590 ? 6.294 17.588 -40.076 1.00 41.78 590 ASN A CA 1
ATOM 4769 C C . ASN A 1 590 ? 6.021 18.288 -38.724 1.00 41.78 590 ASN A C 1
ATOM 4771 O O . ASN A 1 590 ? 4.885 18.686 -38.478 1.00 41.78 590 ASN A O 1
ATOM 4775 N N . MET A 1 591 ? 7.034 18.470 -37.867 1.00 41.25 591 MET A N 1
ATOM 4776 C CA . MET A 1 591 ? 6.918 19.210 -36.602 1.00 41.25 591 MET A CA 1
ATOM 4777 C C . MET A 1 591 ? 7.595 20.588 -36.596 1.00 41.25 591 MET A C 1
ATOM 4779 O O . MET A 1 591 ? 7.449 21.299 -35.615 1.00 41.25 591 MET A O 1
ATOM 4783 N N . SER A 1 592 ? 8.317 21.004 -37.647 1.00 33.38 592 SER A N 1
ATOM 4784 C CA . SER A 1 592 ? 8.862 22.377 -37.704 1.00 33.38 592 SER A CA 1
ATOM 4785 C C . SER A 1 592 ? 7.894 23.394 -38.321 1.00 33.38 592 SER A C 1
ATOM 4787 O O . SER A 1 592 ? 8.135 24.590 -38.225 1.00 33.38 592 SER A O 1
ATOM 4789 N N . ASN A 1 593 ? 6.826 22.918 -38.972 1.00 29.06 593 ASN A N 1
ATOM 4790 C CA . ASN A 1 593 ? 5.776 23.732 -39.603 1.00 29.06 593 ASN A CA 1
ATOM 4791 C C . ASN A 1 593 ? 4.405 23.583 -38.907 1.00 29.06 593 ASN A C 1
ATOM 4793 O O . ASN A 1 593 ? 3.378 23.892 -39.516 1.00 29.06 593 ASN A O 1
ATOM 4797 N N . ARG A 1 594 ? 4.376 23.084 -37.666 1.00 29.22 594 ARG A N 1
ATOM 4798 C CA . ARG A 1 594 ? 3.201 23.127 -36.789 1.00 29.22 594 ARG A CA 1
ATOM 4799 C C . ARG A 1 594 ? 3.523 23.904 -35.534 1.00 29.22 594 ARG A C 1
ATOM 4801 O O . ARG A 1 594 ? 4.610 23.640 -34.978 1.00 29.22 594 ARG A O 1
#

InterPro domains:
  IPR039797 Protein Pecanex [PTHR12372] (8-593)

Organism: NCBI:txid62062

Solvent-accessible surface area (backbone atoms only — not comparable to full-atom values): 34627 Å² total; per-residue (Å²): 118,68,79,61,51,69,74,76,48,62,82,71,49,71,76,67,65,83,76,79,85,71,96,66,81,72,76,61,61,68,59,50,51,52,49,51,54,50,52,49,53,53,50,46,54,53,52,50,52,52,50,49,55,52,53,50,52,51,64,73,61,47,51,69,72,72,44,59,65,59,58,61,52,52,50,51,52,48,40,42,52,53,36,41,46,55,53,46,49,52,39,39,34,41,17,34,42,30,91,49,42,31,58,54,40,75,58,67,60,93,60,68,86,48,92,77,75,91,66,80,88,76,88,48,72,67,36,53,49,44,38,51,51,51,50,44,42,50,72,47,49,52,52,49,50,50,50,44,35,52,55,54,46,50,55,53,42,74,76,51,71,81,80,38,72,69,54,51,51,52,51,51,51,51,33,50,53,52,50,51,50,39,45,68,54,49,48,71,56,49,32,59,40,49,53,48,41,49,52,43,36,70,70,77,39,53,87,75,59,87,41,70,54,57,50,45,42,54,40,47,55,50,50,55,43,50,49,51,38,50,53,52,50,48,48,52,53,39,72,64,32,81,84,75,52,79,83,84,45,75,62,61,70,54,45,48,69,62,32,59,84,42,44,67,57,49,51,53,48,50,51,53,27,38,75,67,60,24,51,76,40,54,50,93,79,42,74,48,70,42,84,46,72,70,64,66,71,66,75,91,68,79,86,76,82,74,69,78,73,43,84,91,75,48,59,71,65,66,70,69,63,69,54,93,62,57,65,59,57,38,51,35,43,51,46,52,52,43,46,51,54,38,44,73,72,42,45,60,58,42,52,61,46,41,62,69,39,87,76,58,70,58,40,75,44,76,49,76,52,103,68,42,39,36,36,41,34,33,45,44,60,48,91,94,44,68,44,69,49,81,45,74,64,40,83,76,58,53,75,68,51,49,53,52,49,47,68,71,66,58,66,63,84,75,49,65,68,44,103,90,48,73,74,82,58,59,90,66,37,45,35,74,51,28,33,50,52,59,72,53,47,94,68,77,70,47,58,88,80,81,92,69,72,70,81,57,76,83,75,50,60,63,74,74,75,40,68,50,50,69,54,41,20,51,48,50,54,52,51,44,52,47,52,46,50,55,50,68,71,35,92,56,41,74,56,55,67,68,32,68,68,55,55,62,72,42,56,60,58,69,37,64,86,38,67,54,69,44,84,86,60,55,42,81,72,40,41,88,38,49,37,82,94,73,62,27,37,30,48,56,42,41,44,77,71,45,39,68,58,51,40,57,56,44,71,72,43,95,65,86,65,71,64,50,90,85,22,62,52,46,35,50,45,51,54,53,43,54,51,50,46,47,54,52,36,52,65,65,51,67,59,78,83,103

pLDDT: mean 78.9, std 14.71, range [29.06, 95.12]

Secondary structure (DSSP, 8-state):
-HHHHHHH-GGGTTTTSS---S-----SHHHHHHHHHHHHHHHHHHHHHHHHHHHHHHHHTTHHHHTTTHHHHHHHHHHHHHHIIIIIIHHHHHSSSGGGTBSS-SS--GGGG-SS--SPPP--HHHHHHHHHHHHIIIIIHHHHHHHHHHHHHHHHHH--SS-HHHHHHHHHHHHHHHHHHHHH--TTHHHHHHHHHHIIIII-TTT-S-HHHHHHHHHHHHHHHHHHHHHHHHHHHHT-TTTS----HHHHHHHHHHTTTHHHHHHHHHHHHHHTPPEEEGGGSS-EEEPPP--SS------------TTTS-HHHHHS--TTHHHHHHHHHHHHHHHHHHHHHHHHHHHTTTT-S--TT-EEEEEETTEEEEEEEEEEETTEEEEEEE---TT--HHHHHHHHHHHS-GGG---BTTB--PPPTTB--HHHHHHHHT-S---S-S-----PPPGGGS-HHHHT-SHHHHHHHHHHHHHHHHHHHHH-TTHHHHHH-HHHHHHTTTTTSTT-EE--TTT--TTT-TTEETTTTEEEHHHHHHHHHHHHHHHHTTSSS----STT-HHHHHHHHHHHHHHHHHHHHHHTTT--

Sequence (594 aa):
MSLIKSKLMPTLVDSEEEREDSEDIKDPLPEKLMNSVKEILLSDLVVCSIAYILTFAITSSTVFLSLKPFVTIVLYALAGTVGFVTHYLIPQLRKHHPWLWISHPVLKSNEYSQYEPRDNAQLMWFERLYVGLLCFEKYVVYPAIILSALTNDGFSLSHRKKLGIHCDVLLMTVAGMKLLRASFCNPSFQFVTLVFTIVFFEFDCSRASETFLLDFFIMSIVFHKLNDLLHKLNFIMVYMAPWQIAWGSAFHAFAQPFAVPHSAMLLLQTFITTLFYTPLSPFLGSAIFITSYPRPVKFWERNYNTKRIDNSNSRLVSQVDKETGCDDNNLNSIFYEYLTRSLQHSLCGDLMLGRWGNYSSGDCFILASDYLNAFVHLIEIGNGLVTFQLRGLEFRGTYCQQREVEAITEGVEEDDSCCCCEPGHLPHVLSCNAAFNLRWLAWEVTTTKYLLEGYSISENNAATMLQVYDLRKLLITYYLKSIIYYLIQSLKLQTWIKDPSITKALVSYTKWHHIERDPAVFSVKIDEDYVHCLQGVTRASFCNIYLEWIQYCANKLEKPVDCDEDSHLVTLCYALSVLGRRSLGTASHNMSNR

Foldseek 3Di:
DVVVVVPPCVPVVVVVPVDDDDPDPPDCVVVVVVVVVVVLVVVCVVLVVVVVVVLVVVLVVCCLVVPPPVVLVVLLVLLLVLLCVQQPVLLLLFFQQRVLWFNGRNDDFPCNPPPDDPDPGDDDPSLVVNLVSLCCQLSPRQVVNLSSQLSVLVVVCVVVVDPHPVVSVVLSVVLSVVSSQCSFFAVNCLSVLSVCLCCCCVPPNVVVDDGSSNSSSVSVVVVVLVVQLVLVVLVLCLLLPPVNDPPPDPCQVPQNVVCVVCVVVVSVQSSVCSVVVFDWDDDVSHSDTDTDDHDALDDDDDPPPPDQDDPVNDDVVCVVPDPVCPVQSNVLVVQCVQQVVQCVVPVLVCVSSCVQRRDHASDWDWDDDPQWIKIKHFHGGGSSDTDIDIDDTGSDDDPVVVVVNCVVPPRLQPCQDDPPDRPDDDPRTGDPVSSVVQSSDSDGRSHDDDDTDGDDPVPPDPCRVPVDLVSLQVVLVVLLLVLLLCCLVDPCNVVQQPDVVNVVVLVLLLDQPRFDADLLQDDPSRYQLADPVRNGHGLVSCCVPCLVSNVVSQVPDPDHADSPSNGSSSSVSVVVSVVSSVVVSVVVPVPVVD

Mean predicted aligned error: 13.96 Å

Radius of gyration: 34.45 Å; Cα contacts (8 Å, |Δi|>4): 543; chains: 1; bounding box: 73×71×102 Å